Protein AF-A0A1E5A5K1-F1 (afdb_monomer)

pLDDT: mean 76.57, std 18.74, range [32.03, 97.56]

Foldseek 3Di:
DDDPFDDPDAFDPAWDWGWAFLVQEDEPCLLALALDDDPCLVVLLVVCVVCLQPPPEFEWEADRPGSHTYGQADCPSVSVSLVVQQVVCVVVVVPPDRSSRIHTYTYDGDDDPLVSSLSNLVNVLPPDDGQLLSVLSSLVSNVVSQVPDPPHDPDLVVSLVVVVVSVNVDSQDSVNSVLSPCCHVALCVLQVQQCRVLSDHPVLSVLLVLLLVLLLVLLQVVCVVPPDDVCSVVSNVVSSVLSSVLSNVPRHSDRPNVSSLVSSLVVSCVVCVPCPVSSPSSDDCPLVVLLVVVCVVVVNDPPDDPDDVLQVLLVVLLVVVLVDDCLPVPVSCVSCVNVVFDPDPRSVVVSLVPYDPVSVVVSVVSVVVD

Mean predicted aligned error: 15.09 Å

Sequence (370 aa):
MFRKAVEVTHPVNEVQLCRVSLARIICNDADNPRLSDNESYEEIKSSIAASAGRYLVLEVSQRPDSEFFELRRGGKTRLQIATELKHQWDDEGRAGTNPFSDINCLVYPWVEESEHRIMNVTENLTRGALSYGEMAKAIALLEQVYLSMPGVESNMKGFSEWAQQLGLSIKISVAQIQRYKEVNDVLMVKMPKLFIEGRASSVVARQLLEMRAKVRKAFKDHYDHKVGEDSHYQAQTEADALFNRVAQQYDDVTFQHKHIQRTLRQEIALAFPDDTGIHNEFGAAETGLRRVKFRQHYQLDESSDFGQDDQRNAAIILDRVIGGDYRKDRKVSRRLGMMGIDNDLSGLLRLISSLDRKGRTLALQAIAEL

Se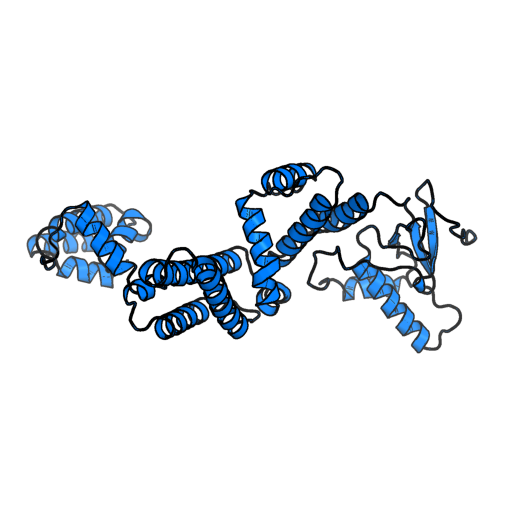condary structure (DSSP, 8-state):
---------S--SS-EEEEEEGGGEE--GGG----S--TTHHHHHHHHHHTTTTT-EEEEEE-TT-SSEEEEES-HHHHHHHHHHHHHHHHTT-TT--TTSEEEEEEEPPPPHHHHHHHHHHHHHHSS---HHHHHHHHHHHHHHHHHSTT----HHHHHHHHHHTT-SS---HHHHHHHHHIIIIIHHH-HIIIIIS---HHHHHHHHHHHHHHHHHHHHHHHHHS-GGGHHHHHHHHHHHHHHHHHHT-SSS--HHHHHHHHHHHHHHH-TT-TTGGGTTSSSHHHHHHHHHHHHTT--TT--S-SHHHHHHHHHHHHHHTS-GGG-HHHHHHHHHHT--SSHHHHHHHHHTS-HHHHHHHHHHHHT-

Solvent-accessible surface area (backbone atoms only — not comparable to full-atom values): 20952 Å² total; per-residue (Å²): 134,81,78,73,74,58,80,85,78,65,72,46,92,54,78,40,84,33,59,41,50,44,90,38,55,44,72,75,61,89,52,48,34,73,78,66,82,66,92,58,48,69,61,54,40,52,54,39,58,76,51,55,41,72,81,49,68,37,39,26,26,34,53,85,92,47,93,43,30,34,54,54,53,98,26,64,71,61,51,54,42,43,53,52,55,35,51,56,42,50,74,72,67,48,76,88,73,56,58,45,55,41,38,42,26,41,37,37,49,61,66,58,71,60,57,50,47,49,48,41,34,50,53,48,68,72,58,63,89,67,42,50,42,26,48,11,40,34,51,52,53,52,47,55,47,53,66,68,41,89,93,54,72,98,45,63,65,60,52,36,55,54,51,46,71,72,65,46,88,58,87,58,46,59,71,52,52,54,49,27,44,49,38,45,74,43,44,38,71,43,20,42,44,21,31,55,76,34,46,35,49,72,67,56,52,48,54,52,52,51,52,47,52,49,42,33,47,42,32,38,58,52,33,73,73,74,42,65,91,89,38,58,67,58,24,44,51,53,24,49,52,52,47,45,52,54,46,42,77,57,46,32,56,59,87,53,64,70,58,52,48,51,50,54,44,50,53,50,40,69,75,39,74,89,43,73,76,54,60,34,81,71,68,73,32,64,64,54,54,50,46,50,54,50,27,61,76,70,71,51,65,90,84,62,69,94,68,75,70,50,59,62,54,50,50,58,49,48,58,48,48,68,71,45,79,41,92,74,35,66,70,51,49,51,50,32,56,69,71,73,31,55,95,47,72,70,26,49,53,52,58,42,69,71,43,56,79,68,56,33,53,53,53,52,53,51,58,74,74,108

Radius of gyration: 31.17 Å; Cα contacts (8 Å, |Δi|>4): 420; chains: 1; bounding box: 65×66×92 Å

Structure (mmCIF, N/CA/C/O backbone):
data_AF-A0A1E5A5K1-F1
#
_entry.id   AF-A0A1E5A5K1-F1
#
loop_
_atom_site.group_PDB
_atom_site.id
_atom_site.type_symbol
_atom_site.label_atom_id
_atom_site.label_alt_id
_atom_site.label_comp_id
_atom_site.label_asym_id
_atom_site.label_entity_id
_atom_site.label_seq_id
_atom_site.pdbx_PDB_ins_code
_atom_site.Cartn_x
_atom_site.Cartn_y
_atom_site.Cartn_z
_atom_site.occupancy
_atom_site.B_iso_or_equiv
_atom_site.auth_seq_id
_atom_site.auth_comp_id
_atom_site.auth_asym_id
_atom_site.auth_atom_id
_atom_site.pdbx_PDB_model_num
ATOM 1 N N . MET A 1 1 ? 32.518 -3.870 -34.311 1.00 32.03 1 MET A N 1
ATOM 2 C CA . MET A 1 1 ? 32.232 -5.286 -34.617 1.00 32.03 1 MET A CA 1
ATOM 3 C C . MET A 1 1 ? 31.186 -5.752 -33.611 1.00 32.03 1 MET A C 1
ATOM 5 O O . MET A 1 1 ? 31.529 -6.051 -32.475 1.00 32.03 1 MET A O 1
ATOM 9 N N . PHE A 1 2 ? 29.901 -5.632 -33.955 1.00 32.09 2 PHE A N 1
ATOM 10 C CA . PHE A 1 2 ? 28.802 -5.978 -33.050 1.00 32.09 2 PHE A CA 1
ATOM 11 C C . PHE A 1 2 ? 28.779 -7.499 -32.873 1.00 32.09 2 PHE A C 1
ATOM 13 O O . PHE A 1 2 ? 28.698 -8.227 -33.862 1.00 32.09 2 PHE A O 1
ATOM 20 N N . ARG A 1 3 ? 28.914 -7.983 -31.630 1.00 32.38 3 ARG A N 1
ATOM 21 C CA . ARG A 1 3 ? 28.672 -9.396 -31.314 1.00 32.38 3 ARG A CA 1
ATOM 22 C C . ARG A 1 3 ? 27.249 -9.724 -31.768 1.00 32.38 3 ARG A C 1
ATOM 24 O O . ARG A 1 3 ? 26.320 -8.995 -31.428 1.00 32.38 3 ARG A O 1
ATOM 31 N N . LYS A 1 4 ? 27.121 -10.778 -32.579 1.00 33.47 4 LYS A N 1
ATOM 32 C CA . LYS A 1 4 ? 25.846 -11.362 -33.015 1.00 33.47 4 LYS A CA 1
ATOM 33 C C . LYS A 1 4 ? 24.903 -11.463 -31.811 1.00 33.47 4 LYS A C 1
ATOM 35 O O . LYS A 1 4 ? 25.354 -11.863 -30.737 1.00 33.47 4 LYS A O 1
ATOM 40 N N . ALA A 1 5 ? 23.635 -11.095 -31.998 1.00 40.81 5 ALA A N 1
ATOM 41 C CA . ALA A 1 5 ? 22.588 -11.358 -31.020 1.00 40.81 5 ALA A CA 1
ATOM 42 C C . ALA A 1 5 ? 22.637 -12.851 -30.671 1.00 40.81 5 ALA A C 1
ATOM 44 O O . ALA A 1 5 ? 22.495 -13.698 -31.551 1.00 40.81 5 ALA A O 1
ATOM 45 N N . VAL A 1 6 ? 22.952 -13.163 -29.416 1.00 43.31 6 VAL A N 1
ATOM 46 C CA . VAL A 1 6 ? 22.816 -14.523 -28.905 1.00 43.31 6 VAL A CA 1
ATOM 47 C C . VAL A 1 6 ? 21.317 -14.733 -28.747 1.00 43.31 6 VAL A C 1
ATOM 49 O O . VAL A 1 6 ? 20.694 -14.068 -27.920 1.00 43.31 6 VAL A O 1
ATOM 52 N N . GLU A 1 7 ? 20.734 -15.581 -29.593 1.00 49.47 7 GLU A N 1
ATOM 53 C CA . GLU A 1 7 ? 19.375 -16.073 -29.384 1.00 49.47 7 GLU A CA 1
ATOM 54 C C . GLU A 1 7 ? 19.348 -16.809 -28.046 1.00 49.47 7 GLU A C 1
ATOM 56 O O . GLU A 1 7 ? 20.075 -17.778 -27.836 1.00 49.47 7 GLU A O 1
ATOM 61 N N . VAL A 1 8 ? 18.550 -16.299 -27.110 1.00 53.56 8 VAL A N 1
ATOM 62 C CA . VAL A 1 8 ? 18.363 -16.925 -25.803 1.00 53.56 8 VAL A CA 1
ATOM 63 C C . VAL A 1 8 ? 17.445 -18.128 -26.001 1.00 53.56 8 VAL A C 1
ATOM 65 O O . VAL A 1 8 ? 16.229 -17.974 -26.113 1.00 53.56 8 VAL A O 1
ATOM 68 N N . THR A 1 9 ? 18.027 -19.320 -26.099 1.00 48.81 9 THR A N 1
ATOM 69 C CA . THR A 1 9 ? 17.298 -20.590 -26.199 1.00 48.81 9 THR A CA 1
ATOM 70 C C . THR A 1 9 ? 17.134 -21.221 -24.817 1.00 48.81 9 THR A C 1
ATOM 72 O O . THR A 1 9 ? 17.964 -22.041 -24.440 1.00 48.81 9 THR A O 1
ATOM 75 N N . HIS A 1 10 ? 16.058 -20.862 -24.102 1.00 55.16 10 HIS A N 1
ATOM 76 C CA . HIS A 1 10 ? 15.563 -21.512 -22.867 1.00 55.16 10 HIS A CA 1
ATOM 77 C C . HIS A 1 10 ? 16.611 -21.610 -21.718 1.00 55.16 10 HIS A C 1
ATOM 79 O O . HIS A 1 10 ? 17.735 -21.149 -21.900 1.00 55.16 10 HIS A O 1
ATOM 85 N N . PRO A 1 11 ? 16.237 -21.974 -20.469 1.00 56.84 11 PRO A N 1
ATOM 86 C CA . PRO A 1 11 ? 16.745 -21.300 -19.271 1.00 56.84 11 PRO A CA 1
ATOM 87 C C . PRO A 1 11 ? 18.275 -21.279 -19.189 1.00 56.84 11 PRO A C 1
ATOM 89 O O . PRO A 1 11 ? 18.948 -22.307 -19.257 1.00 56.84 11 PRO A O 1
ATOM 92 N N . VAL A 1 12 ? 18.821 -20.070 -19.049 1.00 66.44 12 VAL A N 1
ATOM 93 C CA . VAL A 1 12 ? 20.260 -19.858 -18.891 1.00 66.44 12 VAL A CA 1
ATOM 94 C C . VAL A 1 12 ? 20.701 -20.302 -17.498 1.00 66.44 12 VAL A C 1
ATOM 96 O O . VAL A 1 12 ? 20.084 -19.933 -16.504 1.00 66.44 12 VAL A O 1
ATOM 99 N N . ASN A 1 13 ? 21.791 -21.071 -17.425 1.00 77.38 13 ASN A N 1
ATOM 100 C CA . ASN A 1 13 ? 22.387 -21.521 -16.158 1.00 77.38 13 ASN A CA 1
ATOM 101 C C . ASN A 1 13 ? 23.306 -20.465 -15.517 1.00 77.38 13 ASN A C 1
ATOM 103 O O . ASN A 1 13 ? 23.647 -20.563 -14.342 1.00 77.38 13 ASN A O 1
ATOM 107 N N . GLU A 1 14 ? 23.703 -19.447 -16.281 1.00 84.94 14 GLU A N 1
ATOM 108 C CA . GLU A 1 14 ? 24.579 -18.356 -15.853 1.00 84.94 14 GLU A CA 1
ATOM 109 C C . GLU A 1 14 ? 24.029 -17.015 -16.345 1.00 84.94 14 GLU A C 1
ATOM 111 O O . GLU A 1 14 ? 23.231 -16.966 -17.281 1.00 84.94 14 GLU A O 1
ATOM 116 N N . VAL A 1 15 ? 24.465 -15.913 -15.730 1.00 90.12 15 VAL A N 1
ATOM 117 C CA . VAL A 1 15 ? 24.033 -14.568 -16.133 1.00 90.12 15 VAL A CA 1
ATOM 118 C C . VAL A 1 15 ? 24.638 -14.203 -17.487 1.00 90.12 15 VAL A C 1
ATOM 120 O O . VAL A 1 15 ? 25.855 -14.255 -17.660 1.00 90.12 15 VAL A O 1
ATOM 123 N N . GLN A 1 16 ? 23.804 -13.779 -18.439 1.00 92.69 16 GLN A N 1
ATOM 124 C CA . GLN A 1 16 ? 24.240 -13.443 -19.799 1.00 92.69 16 GLN A CA 1
ATOM 125 C C . GLN A 1 16 ? 23.755 -12.058 -20.232 1.00 92.69 16 GLN A C 1
ATOM 127 O O . GLN A 1 16 ? 22.624 -11.671 -19.956 1.00 92.69 16 GLN A O 1
ATOM 132 N N . LEU A 1 17 ? 24.605 -11.306 -20.939 1.00 93.12 17 LEU A N 1
ATOM 133 C CA . LEU A 1 17 ? 24.208 -10.053 -21.585 1.00 93.12 17 LEU A CA 1
ATOM 134 C C . LEU A 1 17 ? 23.665 -10.347 -22.990 1.00 93.12 17 LEU A C 1
ATOM 136 O O . LEU A 1 17 ? 24.428 -10.710 -23.887 1.00 93.12 17 LEU A O 1
ATOM 140 N N . CYS A 1 18 ? 22.368 -10.137 -23.186 1.00 91.94 18 CYS A N 1
ATOM 141 C CA . CYS A 1 18 ? 21.646 -10.453 -24.416 1.00 91.94 18 CYS A CA 1
ATOM 142 C C . CYS A 1 18 ? 20.940 -9.216 -24.986 1.00 91.94 18 CYS A C 1
ATOM 144 O O . CYS A 1 18 ? 20.642 -8.259 -24.270 1.00 91.94 18 CYS A O 1
ATOM 146 N N . ARG A 1 19 ? 20.650 -9.238 -26.291 1.00 92.00 19 ARG A N 1
ATOM 147 C CA . ARG A 1 19 ? 19.705 -8.304 -26.920 1.00 92.00 19 ARG A CA 1
ATOM 148 C C . ARG A 1 19 ? 18.345 -8.982 -26.944 1.00 92.00 19 ARG A C 1
ATOM 150 O O . ARG A 1 19 ? 18.209 -10.025 -27.573 1.00 92.00 19 ARG A O 1
ATOM 157 N N . VAL A 1 20 ? 17.381 -8.412 -26.234 1.00 93.62 20 VAL A N 1
ATOM 158 C CA . VAL A 1 20 ? 16.034 -8.973 -26.098 1.00 93.62 20 VAL A CA 1
ATOM 159 C C . VAL A 1 20 ? 15.042 -8.009 -26.721 1.00 93.62 20 VAL A C 1
ATOM 161 O O . VAL A 1 20 ? 15.098 -6.810 -26.441 1.00 93.62 20 VAL A O 1
ATOM 164 N N . SER A 1 21 ? 14.133 -8.531 -27.545 1.00 94.38 21 SER A N 1
ATOM 165 C CA . SER A 1 21 ? 13.048 -7.734 -28.112 1.00 94.38 21 SER A CA 1
ATOM 166 C C . SER A 1 21 ? 12.224 -7.106 -26.996 1.00 94.38 21 SER A C 1
ATOM 168 O O . SER A 1 21 ? 11.752 -7.810 -26.103 1.00 94.38 21 SER A O 1
ATOM 170 N N . LEU A 1 22 ? 12.016 -5.790 -27.063 1.00 94.00 22 LEU A N 1
ATOM 171 C CA . LEU A 1 22 ? 11.258 -5.050 -26.056 1.00 94.00 22 LEU A CA 1
ATOM 172 C C . LEU A 1 22 ? 9.833 -5.604 -25.893 1.00 94.00 22 LEU A C 1
ATOM 174 O O . LEU A 1 22 ? 9.323 -5.660 -24.780 1.00 94.00 22 LEU A O 1
ATOM 178 N N . ALA A 1 23 ? 9.233 -6.101 -26.979 1.00 93.31 23 ALA A N 1
ATOM 179 C CA . ALA A 1 23 ? 7.906 -6.721 -26.974 1.00 93.31 23 ALA A CA 1
ATOM 180 C C . ALA A 1 23 ? 7.834 -8.029 -26.163 1.00 93.31 23 ALA A C 1
ATOM 182 O O . ALA A 1 23 ? 6.747 -8.464 -25.796 1.00 93.31 23 ALA A O 1
ATOM 183 N N . ARG A 1 24 ? 8.981 -8.661 -25.884 1.00 95.38 24 ARG A N 1
ATOM 184 C CA . ARG A 1 24 ? 9.079 -9.880 -25.071 1.00 95.38 24 ARG A CA 1
ATOM 185 C C . ARG A 1 24 ? 9.398 -9.593 -23.605 1.00 95.38 24 ARG A C 1
ATOM 187 O O . ARG A 1 24 ? 9.528 -10.546 -22.844 1.00 95.38 24 ARG A O 1
ATOM 194 N N . ILE A 1 25 ? 9.552 -8.332 -23.198 1.00 94.75 25 ILE A N 1
ATOM 195 C CA . ILE A 1 25 ? 9.863 -7.964 -21.812 1.00 94.75 25 ILE A CA 1
ATOM 196 C C . ILE A 1 25 ? 8.593 -7.466 -21.129 1.00 94.75 25 ILE A C 1
ATOM 198 O O . ILE A 1 25 ? 7.965 -6.512 -21.585 1.00 94.75 25 ILE A O 1
ATOM 202 N N . ILE A 1 26 ? 8.243 -8.084 -20.006 1.00 92.19 26 ILE A N 1
ATOM 203 C CA . ILE A 1 26 ? 7.068 -7.742 -19.209 1.00 92.19 26 ILE A CA 1
ATOM 204 C C . ILE A 1 26 ? 7.465 -7.344 -17.784 1.00 92.19 26 ILE A C 1
ATOM 206 O O . ILE A 1 26 ? 8.487 -7.769 -17.241 1.00 92.19 26 ILE A O 1
ATOM 210 N N . CYS A 1 27 ? 6.631 -6.514 -17.162 1.00 87.88 27 CYS A N 1
ATOM 211 C CA . CYS A 1 27 ? 6.705 -6.202 -15.740 1.00 87.88 27 CYS A CA 1
ATOM 212 C C . CYS A 1 27 ? 5.524 -6.874 -15.044 1.00 87.88 27 CYS A C 1
ATOM 214 O O . CYS A 1 27 ? 4.378 -6.518 -15.316 1.00 87.88 27 CYS A O 1
ATOM 216 N N . ASN A 1 28 ? 5.788 -7.825 -14.147 1.00 81.00 28 ASN A N 1
ATOM 217 C CA . ASN A 1 28 ? 4.737 -8.360 -13.294 1.00 81.00 28 ASN A CA 1
ATOM 218 C C . ASN A 1 28 ? 4.437 -7.355 -12.171 1.00 81.00 28 ASN A C 1
ATOM 220 O O . ASN A 1 28 ? 5.099 -7.319 -11.135 1.00 81.00 28 ASN A O 1
ATOM 224 N N . ASP A 1 29 ? 3.438 -6.507 -12.403 1.00 72.38 29 ASP A N 1
ATOM 225 C CA . ASP A 1 29 ? 3.032 -5.462 -11.463 1.00 72.38 29 ASP A CA 1
ATOM 226 C C . ASP A 1 29 ? 2.297 -5.989 -10.224 1.00 72.38 29 ASP A C 1
ATOM 228 O O . ASP A 1 29 ? 2.132 -5.237 -9.257 1.00 72.38 29 ASP A O 1
ATOM 232 N N . ALA A 1 30 ? 1.883 -7.264 -10.218 1.00 76.25 30 ALA A N 1
ATOM 233 C CA . ALA A 1 30 ? 1.163 -7.856 -9.093 1.00 76.25 30 ALA A CA 1
ATOM 234 C C . ALA A 1 30 ? 1.984 -7.787 -7.795 1.00 76.25 30 ALA A C 1
ATOM 236 O O . ALA A 1 30 ? 1.438 -7.461 -6.743 1.00 76.25 30 ALA A O 1
ATOM 237 N N . ASP A 1 31 ? 3.302 -7.985 -7.889 1.00 77.94 31 ASP A N 1
ATOM 238 C CA . ASP A 1 31 ? 4.220 -7.998 -6.744 1.00 77.94 31 ASP A CA 1
ATOM 239 C C . ASP A 1 31 ? 4.967 -6.673 -6.529 1.00 77.94 31 ASP A C 1
ATOM 241 O O . ASP A 1 31 ? 5.910 -6.603 -5.741 1.00 77.94 31 ASP A O 1
ATOM 245 N N . ASN A 1 32 ? 4.557 -5.597 -7.209 1.00 83.94 32 ASN A N 1
ATOM 246 C CA . ASN A 1 32 ? 5.146 -4.279 -7.010 1.00 83.94 32 ASN A CA 1
ATOM 247 C C . ASN A 1 32 ? 4.401 -3.518 -5.897 1.00 83.94 32 ASN A C 1
ATOM 249 O O . ASN A 1 32 ? 3.246 -3.115 -6.095 1.00 83.94 32 ASN A O 1
ATOM 253 N N . PRO A 1 33 ? 5.024 -3.274 -4.728 1.00 83.94 33 PRO A N 1
ATOM 254 C CA . PRO A 1 33 ? 4.360 -2.579 -3.633 1.00 83.94 33 PRO A CA 1
ATOM 255 C C . PRO A 1 33 ? 4.208 -1.073 -3.869 1.00 83.94 33 PRO A C 1
ATOM 257 O O . PRO A 1 33 ? 3.394 -0.458 -3.185 1.00 83.94 33 PRO A O 1
ATOM 260 N N . ARG A 1 34 ? 4.955 -0.470 -4.808 1.00 84.38 34 ARG A N 1
ATOM 261 C CA . ARG A 1 34 ? 4.823 0.960 -5.111 1.00 84.38 34 ARG A CA 1
ATOM 262 C C . ARG A 1 34 ? 3.496 1.252 -5.800 1.00 84.38 34 ARG A C 1
ATOM 264 O O . ARG A 1 34 ? 3.073 0.532 -6.704 1.00 84.38 34 ARG A O 1
ATOM 271 N N . LEU A 1 35 ? 2.859 2.325 -5.348 1.00 82.31 35 LEU A N 1
ATOM 272 C CA . LEU A 1 35 ? 1.543 2.776 -5.801 1.00 82.31 35 LEU A CA 1
ATOM 273 C C . LEU A 1 35 ? 1.625 4.110 -6.545 1.00 82.31 35 LEU A C 1
ATOM 275 O O . LEU A 1 35 ? 0.689 4.465 -7.251 1.00 82.31 35 LEU A O 1
ATOM 279 N N . SER A 1 36 ? 2.734 4.835 -6.382 1.00 75.69 36 SER A N 1
ATOM 280 C CA . SER A 1 36 ? 2.977 6.125 -7.028 1.00 75.69 36 SER A CA 1
ATOM 281 C C . SER A 1 36 ? 4.043 6.037 -8.118 1.00 75.69 36 SER A C 1
ATOM 283 O O . SER A 1 36 ? 4.945 5.192 -8.064 1.00 75.69 36 SER A O 1
ATOM 285 N N . ASP A 1 37 ? 3.931 6.926 -9.104 1.00 77.25 37 ASP A N 1
ATOM 286 C CA . ASP A 1 37 ? 4.897 7.045 -10.190 1.00 77.25 37 ASP A CA 1
ATOM 287 C C . ASP A 1 37 ? 6.260 7.547 -9.699 1.00 77.25 37 ASP A C 1
ATOM 289 O O . ASP A 1 37 ? 6.419 8.101 -8.608 1.00 77.25 37 ASP A O 1
ATOM 293 N N . ASN A 1 38 ? 7.282 7.323 -10.523 1.00 81.12 38 ASN A N 1
ATOM 294 C CA . ASN A 1 38 ? 8.639 7.749 -10.217 1.00 81.12 38 ASN A CA 1
ATOM 295 C C . ASN A 1 38 ? 8.793 9.259 -10.456 1.00 81.12 38 ASN A C 1
ATOM 297 O O . ASN A 1 38 ? 8.678 9.716 -11.588 1.00 81.12 38 ASN A O 1
ATOM 301 N N . GLU A 1 39 ? 9.115 10.018 -9.409 1.00 83.75 39 GLU A N 1
ATOM 302 C CA . GLU A 1 39 ? 9.282 11.480 -9.476 1.00 83.75 39 GLU A CA 1
ATOM 303 C C . GLU A 1 39 ? 10.382 11.913 -10.471 1.00 83.75 39 GLU A C 1
ATOM 305 O O . GLU A 1 39 ? 10.299 12.991 -11.051 1.00 83.75 39 GLU A O 1
ATOM 310 N N . SER A 1 40 ? 11.371 11.052 -10.742 1.00 87.00 40 SER A N 1
ATOM 311 C CA . SER A 1 40 ? 12.449 11.298 -11.714 1.00 87.00 40 SER A CA 1
ATOM 312 C C . SER A 1 40 ? 12.145 10.768 -13.125 1.00 87.00 40 SER A C 1
ATOM 314 O O . SER A 1 40 ? 13.071 10.613 -13.922 1.00 87.00 40 SER A O 1
ATOM 316 N N . TYR A 1 41 ? 10.885 10.448 -13.456 1.00 91.81 41 TYR A N 1
ATOM 317 C CA . TYR A 1 41 ? 10.517 9.836 -14.744 1.00 91.81 41 TYR A CA 1
ATOM 318 C C . TYR A 1 41 ? 11.054 10.625 -15.950 1.00 91.81 41 TYR A C 1
ATOM 320 O O . TYR A 1 41 ? 11.778 10.065 -16.774 1.00 91.81 41 TYR A O 1
ATOM 328 N N . GLU A 1 42 ? 10.768 11.928 -16.021 1.00 94.50 42 GLU A N 1
ATOM 329 C CA . GLU A 1 42 ? 11.156 12.779 -17.159 1.00 94.50 42 GLU A CA 1
ATOM 330 C C . GLU A 1 42 ? 12.676 12.955 -17.293 1.00 94.50 42 GLU A C 1
ATOM 332 O O . GLU A 1 42 ? 13.216 12.984 -18.402 1.00 94.50 42 GLU A O 1
ATOM 337 N N . GLU A 1 43 ? 13.397 13.009 -16.172 1.00 94.25 43 GLU A N 1
ATOM 338 C CA . GLU A 1 43 ? 14.861 13.080 -16.168 1.00 94.25 43 GLU A CA 1
ATOM 339 C C . GLU A 1 43 ? 15.475 11.779 -16.710 1.00 94.25 43 GLU A C 1
ATOM 341 O O . GLU A 1 43 ? 16.333 11.799 -17.598 1.00 94.25 43 GLU A O 1
ATOM 346 N N . ILE A 1 44 ? 14.986 10.629 -16.229 1.00 93.25 44 ILE A N 1
ATOM 347 C CA . ILE A 1 44 ? 15.423 9.309 -16.698 1.00 93.25 44 ILE A CA 1
ATOM 348 C C . ILE A 1 44 ? 15.102 9.152 -18.189 1.00 93.25 44 ILE A C 1
ATOM 350 O O . ILE A 1 44 ? 15.941 8.664 -18.950 1.00 93.25 44 ILE A O 1
ATOM 354 N N . LYS A 1 45 ? 13.920 9.598 -18.623 1.00 95.94 45 LYS A N 1
ATOM 355 C CA . LYS A 1 45 ? 13.489 9.556 -20.023 1.00 95.94 45 LYS A CA 1
ATOM 356 C C . LYS A 1 45 ? 14.387 10.386 -20.919 1.00 95.94 45 LYS A C 1
ATOM 358 O O . LYS A 1 45 ? 14.867 9.872 -21.927 1.00 95.94 45 LYS A O 1
ATOM 363 N N . SER A 1 46 ? 14.685 11.616 -20.513 1.00 94.88 46 SER A N 1
ATOM 364 C CA . SER A 1 46 ? 15.601 12.504 -21.231 1.00 94.88 46 SER A CA 1
ATOM 365 C C . SER A 1 46 ? 16.987 11.870 -21.395 1.00 94.88 46 SER A C 1
ATOM 367 O O . SER A 1 46 ? 17.557 11.885 -22.485 1.00 94.88 46 SER A O 1
ATOM 369 N N . SER A 1 47 ? 17.505 11.231 -20.341 1.00 95.06 47 SER A N 1
ATOM 370 C CA . SER A 1 47 ? 18.793 10.524 -20.370 1.00 95.06 47 SER A CA 1
ATOM 371 C C . SER A 1 47 ? 18.789 9.299 -21.305 1.00 95.06 47 SER A C 1
ATOM 373 O O . SER A 1 47 ? 19.705 9.106 -22.117 1.00 95.06 47 SER A O 1
ATOM 375 N N . ILE A 1 48 ? 17.733 8.478 -21.255 1.00 94.56 48 ILE A N 1
ATOM 376 C CA . ILE A 1 48 ? 17.582 7.304 -22.130 1.00 94.56 48 ILE A CA 1
ATOM 377 C C . ILE A 1 48 ? 17.437 7.734 -23.597 1.00 94.56 48 ILE A C 1
ATOM 379 O O . ILE A 1 48 ? 18.100 7.159 -24.465 1.00 94.56 48 ILE A O 1
ATOM 383 N N . ALA A 1 49 ? 16.642 8.770 -23.871 1.00 93.38 49 ALA A N 1
ATOM 384 C CA . ALA A 1 49 ? 16.467 9.331 -25.207 1.00 93.38 49 ALA A CA 1
ATOM 385 C C . ALA A 1 49 ? 17.784 9.892 -25.771 1.00 93.38 49 ALA A C 1
ATOM 387 O O . ALA A 1 49 ? 18.150 9.566 -26.900 1.00 93.38 49 ALA A O 1
ATOM 388 N N . ALA A 1 50 ? 18.551 10.647 -24.972 1.00 93.44 50 ALA A N 1
ATOM 389 C CA . ALA A 1 50 ? 19.832 11.230 -25.385 1.00 93.44 50 ALA A CA 1
ATOM 390 C C . ALA A 1 50 ? 20.875 10.175 -25.795 1.00 93.44 50 ALA A C 1
ATOM 392 O O . ALA A 1 50 ? 21.689 10.404 -26.690 1.00 93.44 50 ALA A O 1
ATOM 393 N N . SER A 1 51 ? 20.844 8.998 -25.165 1.00 92.25 51 SER A N 1
ATOM 394 C CA . SER A 1 51 ? 21.719 7.872 -25.514 1.00 92.25 51 SER A CA 1
ATOM 395 C C . SER A 1 51 ? 21.129 6.926 -26.563 1.00 92.25 51 SER A C 1
ATOM 397 O O . SER A 1 51 ? 21.764 5.921 -26.895 1.00 92.25 51 SER A O 1
ATOM 399 N N . ALA A 1 52 ? 19.928 7.213 -27.076 1.00 89.38 52 ALA A N 1
ATOM 400 C CA . ALA A 1 52 ? 19.160 6.331 -27.950 1.00 89.38 52 ALA A CA 1
ATOM 401 C C . ALA A 1 52 ? 19.031 4.895 -27.391 1.00 89.38 52 ALA A C 1
ATOM 403 O O . ALA A 1 52 ? 19.154 3.914 -28.124 1.00 89.38 52 ALA A O 1
ATOM 404 N N . GLY A 1 53 ? 18.893 4.769 -26.066 1.00 88.31 53 GLY A N 1
ATOM 405 C CA . GLY A 1 53 ? 18.824 3.480 -25.372 1.00 88.31 53 GLY A CA 1
ATOM 406 C C . GLY A 1 53 ? 20.135 2.692 -25.306 1.00 88.31 53 GLY A C 1
ATOM 407 O O . GLY A 1 53 ? 20.149 1.593 -24.759 1.00 88.31 53 GLY A O 1
ATOM 408 N N . ARG A 1 54 ? 21.259 3.223 -25.806 1.00 88.69 54 ARG A N 1
ATOM 409 C CA . ARG A 1 54 ? 22.540 2.493 -25.876 1.00 88.69 54 ARG A CA 1
ATOM 410 C C . ARG A 1 54 ? 23.035 2.010 -24.513 1.00 88.69 54 ARG A C 1
ATOM 412 O O . ARG A 1 54 ? 23.615 0.931 -24.429 1.00 88.69 54 ARG A O 1
ATOM 419 N N . TYR A 1 55 ? 22.807 2.805 -23.471 1.00 90.50 55 TYR A N 1
ATOM 420 C CA . TYR A 1 55 ? 23.222 2.497 -22.100 1.00 90.50 55 TYR A CA 1
ATOM 421 C C . TYR A 1 55 ? 22.091 1.928 -21.239 1.00 90.50 55 TYR A C 1
ATOM 423 O O . TYR A 1 55 ? 22.305 1.636 -20.065 1.00 90.50 55 TYR A O 1
ATOM 431 N N . LEU A 1 56 ? 20.892 1.760 -21.804 1.00 93.31 56 LEU A N 1
ATOM 432 C CA . LEU A 1 56 ? 19.796 1.120 -21.099 1.00 93.31 56 LEU A CA 1
ATOM 433 C C . LEU A 1 56 ? 20.073 -0.383 -21.012 1.00 93.31 56 LEU A C 1
ATOM 435 O O . LEU A 1 56 ? 20.122 -1.071 -22.032 1.00 93.31 56 LEU A O 1
ATOM 439 N N . VAL A 1 57 ? 20.237 -0.869 -19.783 1.00 94.56 57 VAL A N 1
ATOM 440 C CA . VAL A 1 57 ? 20.335 -2.293 -19.463 1.00 94.56 57 VAL A CA 1
ATOM 441 C C . VAL A 1 57 ? 19.240 -2.647 -18.462 1.00 94.56 57 VAL A C 1
ATOM 443 O O . VAL A 1 57 ? 19.096 -1.968 -17.444 1.00 94.56 57 VAL A O 1
ATOM 446 N N . LEU A 1 58 ? 18.463 -3.689 -18.758 1.00 95.06 58 LEU A N 1
ATOM 447 C CA . LEU A 1 58 ? 17.451 -4.243 -17.854 1.00 95.06 58 LEU A CA 1
ATOM 448 C C . LEU A 1 58 ? 17.933 -5.573 -17.268 1.00 95.06 58 LEU A C 1
ATOM 450 O O . LEU A 1 58 ? 18.580 -6.357 -17.956 1.00 95.06 58 LEU A O 1
ATOM 454 N N . GLU A 1 59 ? 17.611 -5.840 -16.006 1.00 93.31 59 GLU A N 1
ATOM 455 C CA . GLU A 1 59 ? 17.775 -7.175 -15.427 1.00 93.31 59 GLU A CA 1
ATOM 456 C C . GLU A 1 59 ? 16.474 -7.949 -15.596 1.00 93.31 59 GLU A C 1
ATOM 458 O O . GLU A 1 59 ? 15.417 -7.496 -15.144 1.00 93.31 59 GLU A O 1
ATOM 463 N N . VAL A 1 60 ? 16.552 -9.113 -16.232 1.00 93.62 60 VAL A N 1
ATOM 464 C CA . VAL A 1 60 ? 15.390 -9.955 -16.511 1.00 93.62 60 VAL A CA 1
ATOM 465 C C . VAL A 1 60 ? 15.667 -11.414 -16.183 1.00 93.62 60 VAL A C 1
ATOM 467 O O . VAL A 1 60 ? 16.816 -11.849 -16.149 1.00 93.62 60 VAL A O 1
ATOM 470 N N . SER A 1 61 ? 14.607 -12.177 -15.981 1.00 92.31 61 SER A N 1
ATOM 471 C CA . SER A 1 61 ? 14.629 -13.635 -15.882 1.00 92.31 61 SER A CA 1
ATOM 472 C C . SER A 1 61 ? 13.469 -14.211 -16.689 1.00 92.31 61 SER A C 1
ATOM 474 O O . SER A 1 61 ? 12.455 -13.548 -16.892 1.00 92.31 61 SER A O 1
ATOM 476 N N . GLN A 1 62 ? 13.615 -15.433 -17.189 1.00 91.19 62 GLN A N 1
ATOM 477 C CA . GLN A 1 62 ? 12.604 -16.080 -18.028 1.00 91.19 62 GLN A CA 1
ATOM 478 C C . GLN A 1 62 ? 12.117 -17.350 -17.342 1.00 91.19 62 GLN A C 1
ATOM 480 O O . GLN A 1 62 ? 12.925 -18.243 -17.096 1.00 91.19 62 GLN A O 1
ATOM 485 N N . ARG A 1 63 ? 10.812 -17.446 -17.058 1.00 89.19 63 ARG A N 1
ATOM 486 C CA . ARG A 1 63 ? 10.218 -18.703 -16.577 1.00 89.19 63 ARG A CA 1
ATOM 487 C C . ARG A 1 63 ? 10.512 -19.824 -17.580 1.00 89.19 63 ARG A C 1
ATOM 489 O O . ARG A 1 63 ? 10.406 -19.561 -18.780 1.00 89.19 63 ARG A O 1
ATOM 496 N N . PRO A 1 64 ? 10.802 -21.058 -17.128 1.00 84.62 64 PRO A N 1
ATOM 497 C CA . PRO A 1 64 ? 11.081 -22.187 -18.019 1.00 84.62 64 PRO A CA 1
ATOM 498 C C . PRO A 1 64 ? 10.041 -22.372 -19.137 1.00 84.62 64 PRO A C 1
ATOM 500 O O . PRO A 1 64 ? 10.422 -22.627 -20.277 1.00 84.62 64 PRO A O 1
ATOM 503 N N . ASP A 1 65 ? 8.763 -22.130 -18.828 1.00 85.69 65 ASP A N 1
ATOM 504 C CA . ASP A 1 65 ? 7.627 -22.332 -19.739 1.00 85.69 65 ASP A CA 1
ATOM 505 C C . ASP A 1 65 ? 7.061 -21.028 -20.344 1.00 85.69 65 ASP A C 1
ATOM 507 O O . ASP A 1 65 ? 5.947 -21.014 -20.864 1.00 85.69 65 ASP A O 1
ATOM 511 N N . SER A 1 66 ? 7.791 -19.908 -20.262 1.00 88.44 66 SER A N 1
ATOM 512 C CA . SER A 1 66 ? 7.350 -18.611 -20.801 1.00 88.44 66 SER A CA 1
ATOM 513 C C . SER A 1 66 ? 8.203 -18.169 -21.982 1.00 88.44 66 SER A C 1
ATOM 515 O O . SER A 1 66 ? 9.427 -18.269 -21.957 1.00 88.44 66 SER A O 1
ATOM 517 N N . GLU A 1 67 ? 7.575 -17.585 -23.001 1.00 89.75 67 GLU A N 1
ATOM 518 C CA . GLU A 1 67 ? 8.280 -16.898 -24.092 1.00 89.75 67 GLU A CA 1
ATOM 519 C C . GLU A 1 67 ? 8.718 -15.470 -23.716 1.00 89.75 67 GLU A C 1
ATOM 521 O O . GLU A 1 67 ? 9.548 -14.864 -24.411 1.00 89.75 67 GLU A O 1
ATOM 526 N N . PHE A 1 68 ? 8.177 -14.946 -22.611 1.00 92.62 68 PHE A N 1
ATOM 527 C CA . PHE A 1 68 ? 8.416 -13.603 -22.098 1.00 92.62 68 PHE A CA 1
ATOM 528 C C . PHE A 1 68 ? 9.475 -13.585 -20.996 1.00 92.62 68 PHE A C 1
ATOM 530 O O . PHE A 1 68 ? 9.556 -14.477 -20.150 1.00 92.62 68 PHE A O 1
ATOM 537 N N . PHE A 1 69 ? 10.243 -12.504 -20.985 1.00 93.12 69 PHE A N 1
ATOM 538 C CA . PHE A 1 69 ? 11.189 -12.149 -19.942 1.00 93.12 69 PHE A CA 1
ATOM 539 C C . PHE A 1 69 ? 10.503 -11.248 -18.918 1.00 93.12 69 PHE A C 1
ATOM 541 O O . PHE A 1 69 ? 9.960 -10.203 -19.270 1.00 93.12 69 PHE A O 1
ATOM 548 N N . GLU A 1 70 ? 10.563 -11.620 -17.648 1.00 91.88 70 GLU A N 1
ATOM 549 C CA . GLU A 1 70 ? 10.082 -10.801 -16.541 1.00 91.88 70 GLU A CA 1
ATOM 550 C C . GLU A 1 70 ? 11.212 -9.933 -16.002 1.00 91.88 70 GLU A C 1
ATOM 552 O O . GLU A 1 70 ? 12.342 -10.393 -15.826 1.00 91.88 70 GLU A O 1
ATOM 557 N N . LEU A 1 71 ? 10.910 -8.664 -15.725 1.00 91.00 71 LEU A N 1
ATOM 558 C CA . LEU A 1 71 ? 11.819 -7.802 -14.981 1.00 91.00 71 LEU A CA 1
ATOM 559 C C . LEU A 1 71 ? 12.139 -8.421 -13.621 1.00 91.00 71 LEU A C 1
ATOM 561 O O . LEU A 1 71 ? 11.248 -8.632 -12.803 1.00 91.00 71 LEU A O 1
ATOM 565 N N . ARG A 1 72 ? 13.430 -8.626 -13.369 1.00 86.50 72 ARG A N 1
ATOM 566 C CA . ARG A 1 72 ? 13.923 -9.221 -12.128 1.00 86.50 72 ARG A CA 1
ATOM 567 C C . ARG A 1 72 ? 14.072 -8.189 -11.018 1.00 86.50 72 ARG A C 1
ATOM 569 O O . ARG A 1 72 ? 13.802 -8.483 -9.862 1.00 86.50 72 ARG A O 1
ATOM 576 N N . ARG A 1 73 ? 14.605 -7.008 -11.357 1.00 80.62 73 ARG A N 1
ATOM 577 C CA . ARG A 1 73 ? 14.924 -5.927 -10.411 1.00 80.62 73 ARG A CA 1
ATOM 578 C C . ARG A 1 73 ? 14.928 -4.563 -11.098 1.00 80.62 73 ARG A C 1
ATOM 580 O O . ARG A 1 73 ? 15.540 -4.391 -12.148 1.00 80.62 73 ARG A O 1
ATOM 587 N N . GLY A 1 74 ? 14.271 -3.566 -10.501 1.00 73.25 74 GLY A N 1
ATOM 588 C CA . GLY A 1 74 ? 14.539 -2.145 -10.773 1.00 73.25 74 GLY A CA 1
ATOM 589 C C . GLY A 1 74 ? 14.349 -1.643 -12.203 1.00 73.25 74 GLY A C 1
ATOM 590 O O . GLY A 1 74 ? 14.990 -0.663 -12.598 1.00 73.25 74 GLY A O 1
ATOM 591 N N . GLY A 1 75 ? 13.499 -2.311 -12.981 1.00 86.94 75 GLY A N 1
ATOM 592 C CA . GLY A 1 75 ? 13.342 -2.052 -14.409 1.00 86.94 75 GLY A CA 1
ATOM 593 C C . GLY A 1 75 ? 12.052 -1.345 -14.811 1.00 86.94 75 GLY A C 1
ATOM 594 O O . GLY A 1 75 ? 12.010 -0.839 -15.922 1.00 86.94 75 GLY A O 1
ATOM 595 N N . LYS A 1 76 ? 11.020 -1.275 -13.953 1.00 89.56 76 LYS A N 1
ATOM 596 C CA . LYS A 1 76 ? 9.660 -0.867 -14.368 1.00 89.56 76 LYS A CA 1
ATOM 597 C C . LYS A 1 76 ? 9.634 0.481 -15.083 1.00 89.56 76 LYS A C 1
ATOM 599 O O . LYS A 1 76 ? 9.237 0.553 -16.239 1.00 89.56 76 LYS A O 1
ATOM 604 N N . THR A 1 77 ? 10.116 1.528 -14.415 1.00 90.00 77 THR A N 1
ATOM 605 C CA . THR A 1 77 ? 10.159 2.883 -14.981 1.00 90.00 77 THR A CA 1
ATOM 606 C C . THR A 1 77 ? 10.965 2.921 -16.278 1.00 90.00 77 THR A C 1
ATOM 608 O O . THR A 1 77 ? 10.549 3.531 -17.253 1.00 90.00 77 THR A O 1
ATOM 611 N N . ARG A 1 78 ? 12.107 2.227 -16.321 1.00 93.00 78 ARG A N 1
ATOM 612 C CA . ARG A 1 78 ? 12.963 2.188 -17.512 1.00 93.00 78 ARG A CA 1
ATOM 613 C C . ARG A 1 78 ? 12.312 1.438 -18.675 1.00 93.00 78 ARG A C 1
ATOM 615 O O . ARG A 1 78 ? 12.477 1.855 -19.814 1.00 93.00 78 ARG A O 1
ATOM 622 N N . LEU A 1 79 ? 11.578 0.364 -18.387 1.00 94.25 79 LEU A N 1
ATOM 623 C CA . LEU A 1 79 ? 10.807 -0.394 -19.366 1.00 94.25 79 LEU A CA 1
ATOM 624 C C . LEU A 1 79 ? 9.676 0.467 -19.937 1.00 94.25 79 LEU A C 1
ATOM 626 O O . LEU A 1 79 ? 9.565 0.567 -21.151 1.00 94.25 79 LEU A O 1
ATOM 630 N N . GLN A 1 80 ? 8.904 1.144 -19.080 1.00 93.94 80 GLN A N 1
ATOM 631 C CA . GLN A 1 80 ? 7.848 2.077 -19.498 1.00 93.94 80 GLN A CA 1
ATOM 632 C C . GLN A 1 80 ? 8.399 3.171 -20.420 1.00 93.94 80 GLN A C 1
ATOM 634 O O . GLN A 1 80 ? 7.868 3.381 -21.506 1.00 93.94 80 GLN A O 1
ATOM 639 N N . ILE A 1 81 ? 9.515 3.792 -20.029 1.00 95.31 81 ILE A N 1
ATOM 640 C CA . ILE A 1 81 ? 10.204 4.804 -20.835 1.00 95.31 81 ILE A CA 1
ATOM 641 C C . ILE A 1 81 ? 10.660 4.234 -22.181 1.00 95.31 81 ILE A C 1
ATOM 643 O O . ILE A 1 81 ? 10.469 4.875 -23.210 1.00 95.31 81 ILE A O 1
ATOM 647 N N . ALA A 1 82 ? 11.273 3.048 -22.198 1.00 95.00 82 ALA A N 1
ATOM 648 C CA . ALA A 1 82 ? 11.732 2.425 -23.438 1.00 95.00 82 ALA A CA 1
ATOM 649 C C . ALA A 1 82 ? 10.566 2.127 -24.390 1.00 95.00 82 ALA A C 1
ATOM 651 O O . ALA A 1 82 ? 10.686 2.368 -25.588 1.00 95.00 82 ALA A O 1
ATOM 652 N N . THR A 1 83 ? 9.436 1.656 -23.858 1.00 94.81 83 THR A N 1
ATOM 653 C CA . THR A 1 83 ? 8.203 1.430 -24.622 1.00 94.81 83 THR A CA 1
ATOM 654 C C . THR A 1 83 ? 7.649 2.735 -25.174 1.00 94.81 83 THR A C 1
ATOM 656 O O . THR A 1 83 ? 7.349 2.816 -26.362 1.00 94.81 83 THR A O 1
ATOM 659 N N . GLU A 1 84 ? 7.581 3.782 -24.353 1.00 95.00 84 GLU A N 1
ATOM 660 C CA . GLU A 1 84 ? 7.109 5.093 -24.789 1.00 95.00 84 GLU A CA 1
ATOM 661 C C . GLU A 1 84 ? 7.988 5.666 -25.912 1.00 95.00 84 GLU A C 1
ATOM 663 O O . GLU A 1 84 ? 7.486 6.057 -26.965 1.00 95.00 84 GLU A O 1
ATOM 668 N N . LEU A 1 85 ? 9.310 5.661 -25.729 1.00 93.88 85 LEU A N 1
ATOM 669 C CA . LEU A 1 85 ? 10.244 6.167 -26.731 1.00 93.88 85 LEU A CA 1
ATOM 670 C C . LEU A 1 85 ? 10.260 5.303 -28.002 1.00 93.88 85 LEU A C 1
ATOM 672 O O . LEU A 1 85 ? 10.455 5.830 -29.097 1.00 93.88 85 LEU A O 1
ATOM 676 N N . LYS A 1 86 ? 10.033 3.987 -27.883 1.00 92.69 86 LYS A N 1
ATOM 677 C CA . LYS A 1 86 ? 9.852 3.109 -29.044 1.00 92.69 86 LYS A CA 1
ATOM 678 C C . LYS A 1 86 ? 8.674 3.582 -29.891 1.00 92.69 86 LYS A C 1
ATOM 680 O O . LYS A 1 86 ? 8.849 3.721 -31.098 1.00 92.69 86 LYS A O 1
ATOM 685 N N . HIS A 1 87 ? 7.522 3.820 -29.265 1.00 91.62 87 HIS A N 1
ATOM 686 C CA . HIS A 1 87 ? 6.308 4.254 -29.958 1.00 91.62 87 HIS A CA 1
ATOM 687 C C . HIS A 1 87 ? 6.526 5.610 -30.638 1.00 91.62 87 HIS A C 1
ATOM 689 O O . HIS A 1 87 ? 6.267 5.737 -31.829 1.00 91.62 87 HIS A O 1
ATOM 695 N N . GLN A 1 88 ? 7.120 6.576 -29.925 1.00 90.56 88 GLN A N 1
ATOM 696 C CA . GLN A 1 88 ? 7.449 7.892 -30.488 1.00 90.56 88 GLN A CA 1
ATOM 697 C C . GLN A 1 88 ? 8.334 7.788 -31.743 1.00 90.56 88 GLN A C 1
ATOM 699 O O . GLN A 1 88 ? 8.110 8.498 -32.719 1.00 90.56 88 GLN A O 1
ATOM 704 N N . TRP A 1 89 ? 9.314 6.879 -31.764 1.00 88.75 89 TRP A N 1
ATOM 705 C CA . TRP A 1 89 ? 10.145 6.661 -32.954 1.00 88.75 89 TRP A CA 1
ATOM 706 C C . TRP A 1 89 ? 9.443 5.974 -34.114 1.00 88.75 89 TRP A C 1
ATOM 708 O O . TRP A 1 89 ? 9.758 6.279 -35.268 1.00 88.75 89 TRP A O 1
ATOM 718 N N . ASP A 1 90 ? 8.550 5.033 -33.823 1.00 85.38 90 ASP A N 1
ATOM 719 C CA . ASP A 1 90 ? 7.759 4.371 -34.856 1.00 85.38 90 ASP A CA 1
ATOM 720 C C . ASP A 1 90 ? 6.808 5.383 -35.525 1.00 85.38 90 ASP A C 1
ATOM 722 O O . ASP A 1 90 ? 6.737 5.427 -36.755 1.00 85.38 90 ASP A O 1
ATOM 726 N N . ASP A 1 91 ? 6.173 6.255 -34.733 1.00 84.50 91 ASP A N 1
ATOM 727 C CA . ASP A 1 91 ? 5.239 7.293 -35.198 1.00 84.50 91 ASP A CA 1
ATOM 728 C C . ASP A 1 91 ? 5.910 8.351 -36.091 1.00 84.50 91 ASP A C 1
ATOM 730 O O . ASP A 1 91 ? 5.324 8.830 -37.061 1.00 84.50 91 ASP A O 1
ATOM 734 N N . GLU A 1 92 ? 7.172 8.687 -35.825 1.00 83.31 92 GLU A N 1
ATOM 735 C CA . GLU A 1 92 ? 7.959 9.625 -36.639 1.00 83.31 92 GLU A CA 1
ATOM 736 C C . GLU A 1 92 ? 8.426 9.038 -37.989 1.00 83.31 92 GLU A C 1
ATOM 738 O O . GLU A 1 92 ? 9.221 9.655 -38.703 1.00 83.31 92 GLU A O 1
ATOM 743 N N . GLY A 1 93 ? 7.965 7.838 -38.359 1.00 65.88 93 GLY A N 1
ATOM 744 C CA . GLY A 1 93 ? 8.239 7.228 -39.662 1.00 65.88 93 GLY A CA 1
ATOM 745 C C . GLY A 1 93 ? 9.669 6.710 -39.815 1.00 65.88 93 GLY A C 1
ATOM 746 O O . GLY A 1 93 ? 10.111 6.428 -40.929 1.00 65.88 93 GLY A O 1
ATOM 747 N N . ARG A 1 94 ? 10.404 6.530 -38.708 1.00 65.12 94 ARG A N 1
ATOM 748 C CA . ARG A 1 94 ? 11.768 5.968 -38.686 1.00 65.12 94 ARG A CA 1
ATOM 749 C C . ARG A 1 94 ? 11.764 4.429 -38.696 1.00 65.12 94 ARG A C 1
ATOM 751 O O . ARG A 1 94 ? 12.632 3.782 -38.101 1.00 65.12 94 ARG A O 1
ATOM 758 N N . ALA A 1 95 ? 10.770 3.836 -39.358 1.00 55.84 95 ALA A N 1
ATOM 759 C CA . ALA A 1 95 ? 10.538 2.399 -39.400 1.00 55.84 95 ALA A CA 1
ATOM 760 C C . ALA A 1 95 ? 11.661 1.697 -40.187 1.00 55.84 95 ALA A C 1
ATOM 762 O O . ALA A 1 95 ? 11.738 1.776 -41.410 1.00 55.84 95 ALA A O 1
ATOM 763 N N . GLY A 1 96 ? 12.566 1.034 -39.462 1.00 60.38 96 GLY A N 1
ATOM 764 C CA . GLY A 1 96 ? 13.685 0.269 -40.029 1.00 60.38 96 GLY A CA 1
ATOM 765 C C . GLY A 1 96 ? 14.947 0.276 -39.165 1.00 60.38 96 GLY A C 1
ATOM 766 O O . GLY A 1 96 ? 15.743 -0.656 -39.233 1.00 60.38 96 GLY A O 1
ATOM 767 N N . THR A 1 97 ? 15.110 1.282 -38.299 1.00 72.31 97 THR A N 1
ATOM 768 C CA . THR A 1 97 ? 16.246 1.395 -37.368 1.00 72.31 97 THR A CA 1
ATOM 769 C C . THR A 1 97 ? 15.806 1.986 -36.030 1.00 72.31 97 THR A C 1
ATOM 771 O O . THR A 1 97 ? 16.389 2.965 -35.579 1.00 72.31 97 THR A O 1
ATOM 774 N N . ASN A 1 98 ? 14.756 1.451 -35.405 1.00 85.31 98 ASN A N 1
ATOM 775 C CA . ASN A 1 98 ? 14.328 1.884 -34.073 1.00 85.31 98 ASN A CA 1
ATOM 776 C C . ASN A 1 98 ? 15.200 1.187 -33.006 1.00 85.31 98 ASN A C 1
ATOM 778 O O . ASN A 1 98 ? 15.017 -0.019 -32.793 1.00 85.31 98 ASN A O 1
ATOM 782 N N . PRO A 1 99 ? 16.150 1.874 -32.329 1.00 86.50 99 PRO A N 1
ATOM 783 C CA . PRO A 1 99 ? 17.056 1.200 -31.405 1.00 86.50 99 PRO A CA 1
ATOM 784 C C . PRO A 1 99 ? 16.413 0.792 -30.071 1.00 86.50 99 PRO A C 1
ATOM 786 O O . PRO A 1 99 ? 17.084 0.113 -29.294 1.00 86.50 99 PRO A O 1
ATOM 789 N N . PHE A 1 100 ? 15.129 1.102 -29.837 1.00 90.31 100 PHE A N 1
ATOM 790 C CA . PHE A 1 100 ? 14.337 0.532 -28.739 1.00 90.31 100 PHE A CA 1
ATOM 791 C C . PHE A 1 100 ? 13.611 -0.772 -29.122 1.00 90.31 100 PHE A C 1
ATOM 793 O O . PHE A 1 100 ? 12.943 -1.353 -28.275 1.00 90.31 100 PHE A O 1
ATOM 800 N N . SER A 1 101 ? 13.735 -1.274 -30.361 1.00 91.06 101 SER A N 1
ATOM 801 C CA . SER A 1 101 ? 13.106 -2.553 -30.762 1.00 91.06 101 SER A CA 1
ATOM 802 C C . SER A 1 101 ? 13.654 -3.746 -29.978 1.00 91.06 101 SER A C 1
ATOM 804 O O . SER A 1 101 ? 12.892 -4.618 -29.564 1.00 91.06 101 SER A O 1
ATOM 806 N N . ASP A 1 102 ? 14.962 -3.735 -29.720 1.00 91.88 102 ASP A N 1
ATOM 807 C CA . ASP A 1 102 ? 15.622 -4.637 -28.783 1.00 91.88 102 ASP A CA 1
ATOM 808 C C . ASP A 1 102 ? 16.346 -3.808 -27.722 1.00 91.88 102 ASP A C 1
ATOM 810 O O . ASP A 1 102 ? 16.867 -2.727 -28.011 1.00 91.88 102 ASP A O 1
ATOM 814 N N . ILE A 1 103 ? 16.437 -4.321 -26.501 1.00 93.31 103 ILE A N 1
ATOM 815 C CA . ILE A 1 103 ? 17.108 -3.678 -25.370 1.00 93.31 103 ILE A CA 1
ATOM 816 C C . ILE A 1 103 ? 18.229 -4.588 -24.867 1.00 93.31 103 ILE A C 1
ATOM 818 O O . ILE A 1 103 ? 18.157 -5.813 -24.979 1.00 93.31 103 ILE A O 1
ATOM 822 N N . ASN A 1 104 ? 19.306 -3.994 -24.345 1.00 94.38 104 ASN A N 1
ATOM 823 C CA . ASN A 1 104 ? 20.343 -4.774 -23.674 1.00 94.38 104 ASN A CA 1
ATOM 824 C C . ASN A 1 104 ? 19.779 -5.308 -22.354 1.00 94.38 104 ASN A C 1
ATOM 826 O O . ASN A 1 104 ? 19.233 -4.549 -21.558 1.00 94.38 104 ASN A O 1
ATOM 830 N N . CYS A 1 105 ? 19.903 -6.604 -22.113 1.00 95.44 105 CYS A N 1
ATOM 831 C CA . CYS A 1 105 ? 19.378 -7.247 -20.918 1.00 95.44 105 CYS A CA 1
ATOM 832 C C . CYS A 1 105 ? 20.433 -8.147 -20.286 1.00 95.44 105 CYS A C 1
ATOM 834 O O . CYS A 1 105 ? 21.078 -8.923 -20.986 1.00 95.44 105 CYS A O 1
ATOM 836 N N . LEU A 1 106 ? 20.585 -8.061 -18.967 1.00 95.12 106 LEU A N 1
ATOM 837 C CA . LEU A 1 106 ? 21.230 -9.100 -18.174 1.00 95.12 106 LEU A CA 1
ATOM 838 C C . LEU A 1 106 ? 20.167 -10.151 -17.857 1.00 95.12 106 LEU A C 1
ATOM 840 O O . LEU A 1 106 ? 19.256 -9.895 -17.070 1.00 95.12 106 LEU A O 1
ATOM 844 N N . VAL A 1 107 ? 20.264 -11.302 -18.514 1.00 94.38 107 VAL A N 1
ATOM 845 C CA . VAL A 1 107 ? 19.360 -12.435 -18.335 1.00 94.38 107 VAL A CA 1
ATOM 846 C C . VAL A 1 107 ? 19.913 -13.315 -17.224 1.00 94.38 107 VAL A C 1
ATOM 848 O O . VAL A 1 107 ? 21.001 -13.874 -17.354 1.00 94.38 107 VAL A O 1
ATOM 851 N N . TYR A 1 108 ? 19.172 -13.406 -16.127 1.00 92.56 108 TYR A N 1
ATOM 852 C CA . TYR A 1 108 ? 19.475 -14.259 -14.986 1.00 92.56 108 TYR A CA 1
ATOM 853 C C . TYR A 1 108 ? 18.736 -15.599 -15.104 1.00 92.56 108 TYR A C 1
ATOM 855 O O . TYR A 1 108 ? 17.629 -15.632 -15.656 1.00 92.56 108 TYR A O 1
ATOM 863 N N . PRO A 1 109 ? 19.296 -16.680 -14.529 1.00 90.56 109 PRO A N 1
ATOM 864 C CA . PRO A 1 109 ? 18.558 -17.919 -14.316 1.00 90.56 109 PRO A CA 1
ATOM 865 C C . PRO A 1 109 ? 17.254 -17.660 -13.552 1.00 90.56 109 PRO A C 1
ATOM 867 O O . PRO A 1 109 ? 17.212 -16.815 -12.650 1.00 90.56 109 PRO A O 1
ATOM 870 N N . TRP A 1 110 ? 16.194 -18.385 -13.912 1.00 90.69 110 TRP A N 1
ATOM 871 C CA . TRP A 1 110 ? 14.945 -18.360 -13.155 1.00 90.69 110 TRP A CA 1
ATOM 872 C C . TRP A 1 110 ? 15.149 -19.023 -11.793 1.00 90.69 110 TRP A C 1
ATOM 874 O O . TRP A 1 110 ? 15.755 -20.090 -11.704 1.00 90.69 110 TRP A O 1
ATOM 884 N N . VAL A 1 111 ? 14.649 -18.375 -10.746 1.00 88.19 111 VAL A N 1
ATOM 885 C CA . VAL A 1 111 ? 14.605 -18.915 -9.381 1.00 88.19 111 VAL A CA 1
ATOM 886 C C . VAL A 1 111 ? 13.198 -19.419 -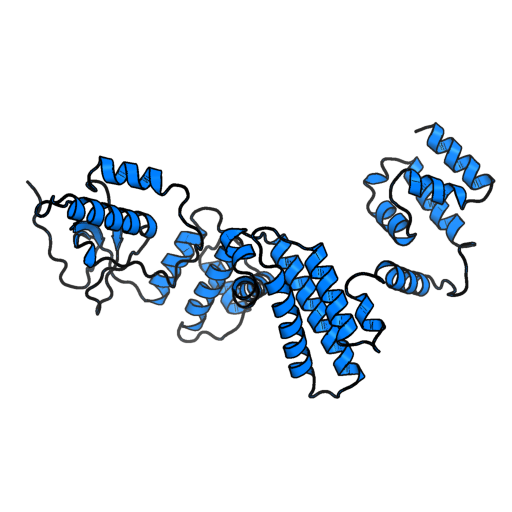9.080 1.00 88.19 111 VAL A C 1
ATOM 888 O O . VAL A 1 111 ? 12.275 -19.170 -9.849 1.00 88.19 111 VAL A O 1
ATOM 891 N N . GLU A 1 112 ? 13.002 -20.094 -7.954 1.00 87.38 112 GLU A N 1
ATOM 892 C CA . GLU A 1 112 ? 11.662 -20.503 -7.525 1.00 87.38 112 GLU A CA 1
ATOM 893 C C . GLU A 1 112 ? 10.686 -19.316 -7.470 1.00 87.38 112 GLU A C 1
ATOM 895 O O . GLU A 1 112 ? 11.067 -18.192 -7.128 1.00 87.38 112 GLU A O 1
ATOM 900 N N . GLU A 1 113 ? 9.405 -19.566 -7.758 1.00 86.94 113 GLU A N 1
ATOM 901 C CA . GLU A 1 113 ? 8.382 -18.511 -7.837 1.00 86.94 113 GLU A CA 1
ATOM 902 C C . GLU A 1 113 ? 8.347 -17.656 -6.565 1.00 86.94 113 GLU A C 1
ATOM 904 O O . GLU A 1 113 ? 8.355 -16.427 -6.618 1.00 86.94 113 GLU A O 1
ATOM 909 N N . SER A 1 114 ? 8.360 -18.304 -5.398 1.00 87.94 114 SER A N 1
ATOM 910 C CA . SER A 1 114 ? 8.363 -17.618 -4.108 1.00 87.94 114 SER A CA 1
ATOM 911 C C . SER A 1 114 ? 9.585 -16.719 -3.940 1.00 87.94 114 SER A C 1
ATOM 913 O O . SER A 1 114 ? 9.456 -15.604 -3.443 1.00 87.94 114 SER A O 1
ATOM 915 N N . GLU A 1 115 ? 10.761 -17.173 -4.377 1.00 86.56 115 GLU A N 1
ATOM 916 C CA . GLU A 1 115 ? 11.999 -16.401 -4.278 1.00 86.56 115 GLU A CA 1
ATOM 917 C C . GLU A 1 115 ? 11.964 -15.182 -5.202 1.00 86.56 115 GLU A C 1
ATOM 919 O O . GLU A 1 115 ? 12.277 -14.072 -4.766 1.00 86.56 115 GLU A O 1
ATOM 924 N N . HIS A 1 116 ? 11.492 -15.355 -6.440 1.00 85.94 116 HIS A N 1
ATOM 925 C CA . HIS A 1 116 ? 11.315 -14.255 -7.386 1.00 85.94 116 HIS A CA 1
ATOM 926 C C . HIS A 1 116 ? 10.385 -13.171 -6.814 1.00 85.94 116 HIS A C 1
ATOM 928 O O . HIS A 1 116 ? 10.735 -11.987 -6.782 1.00 85.94 116 HIS A O 1
ATOM 934 N N . ARG A 1 117 ? 9.232 -13.574 -6.262 1.00 87.38 117 ARG A N 1
ATOM 935 C CA . ARG A 1 117 ? 8.273 -12.656 -5.624 1.00 87.38 117 ARG A CA 1
ATOM 936 C C . ARG A 1 117 ? 8.865 -11.946 -4.404 1.00 87.38 117 ARG A C 1
ATOM 938 O O . ARG A 1 117 ? 8.734 -10.728 -4.278 1.00 87.38 117 ARG A O 1
ATOM 945 N N . ILE A 1 118 ? 9.566 -12.671 -3.527 1.00 87.75 118 ILE A N 1
ATOM 946 C CA . ILE A 1 118 ? 10.255 -12.087 -2.362 1.00 87.75 118 ILE A CA 1
ATOM 947 C C . ILE A 1 118 ? 11.269 -11.040 -2.815 1.00 87.75 118 ILE A C 1
ATOM 949 O O . ILE A 1 118 ? 11.317 -9.949 -2.247 1.00 87.75 118 ILE A O 1
ATOM 953 N N . MET A 1 119 ? 12.071 -11.336 -3.837 1.00 84.25 119 MET A N 1
ATOM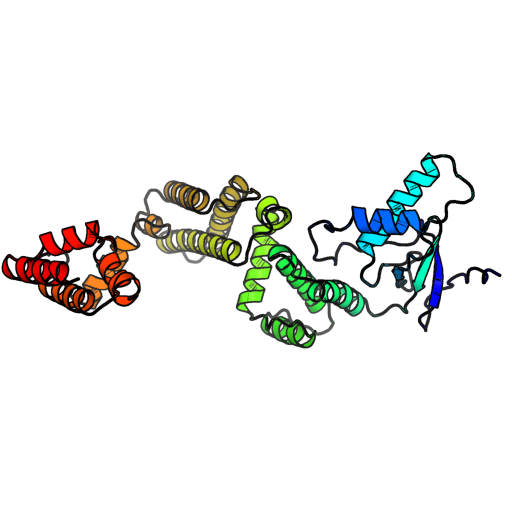 954 C CA . MET A 1 119 ? 13.065 -10.400 -4.359 1.00 84.25 119 MET A CA 1
ATOM 955 C C . MET A 1 119 ? 12.426 -9.107 -4.872 1.00 84.25 119 MET A C 1
ATOM 957 O O . MET A 1 119 ? 12.927 -8.030 -4.549 1.00 84.25 119 MET A O 1
ATOM 961 N N . ASN A 1 120 ? 11.309 -9.199 -5.597 1.00 82.44 120 ASN A N 1
ATOM 962 C CA . ASN A 1 120 ? 10.587 -8.031 -6.108 1.00 82.44 120 ASN A CA 1
ATOM 963 C C . ASN A 1 120 ? 10.075 -7.128 -4.978 1.00 82.44 120 ASN A C 1
ATOM 965 O O . ASN A 1 120 ? 10.256 -5.904 -5.011 1.00 82.44 120 ASN A O 1
ATOM 969 N N . VAL A 1 121 ? 9.486 -7.717 -3.934 1.00 86.62 121 VAL A N 1
ATOM 970 C CA . VAL A 1 121 ? 8.963 -6.941 -2.801 1.00 86.62 121 VAL A CA 1
ATOM 971 C C . VAL A 1 121 ? 10.101 -6.368 -1.942 1.00 86.62 121 VAL A C 1
ATOM 973 O O . VAL A 1 121 ? 10.085 -5.186 -1.591 1.00 86.62 121 VAL A O 1
ATOM 976 N N . THR A 1 122 ? 11.126 -7.168 -1.634 1.00 82.38 122 THR A N 1
ATOM 977 C CA . THR A 1 122 ? 12.261 -6.767 -0.775 1.00 82.38 122 THR A CA 1
ATOM 978 C C . THR A 1 122 ? 13.173 -5.723 -1.419 1.00 82.38 122 THR A C 1
ATOM 980 O O . THR A 1 122 ? 13.678 -4.832 -0.729 1.00 82.38 122 THR A O 1
ATOM 983 N N . GLU A 1 123 ? 13.342 -5.750 -2.742 1.00 80.56 123 GLU A N 1
ATOM 984 C CA . GLU A 1 123 ? 14.039 -4.692 -3.474 1.00 80.56 123 GLU A CA 1
ATOM 985 C C . GLU A 1 123 ? 13.383 -3.324 -3.229 1.00 80.56 123 GLU A C 1
ATOM 987 O O . GLU A 1 123 ? 14.066 -2.332 -2.981 1.00 80.56 123 GLU A O 1
ATOM 992 N N . ASN A 1 124 ? 12.052 -3.261 -3.247 1.00 78.81 124 ASN A N 1
ATOM 993 C CA . ASN A 1 124 ? 11.330 -2.012 -3.020 1.00 78.81 124 ASN A CA 1
ATOM 994 C C . ASN A 1 124 ? 11.345 -1.577 -1.551 1.00 78.81 124 ASN A C 1
ATOM 996 O O . ASN A 1 124 ? 11.362 -0.381 -1.278 1.00 78.81 124 ASN A O 1
ATOM 1000 N N . LEU A 1 125 ? 11.411 -2.523 -0.612 1.00 78.62 125 LEU A N 1
ATOM 1001 C CA . LEU A 1 125 ? 11.552 -2.227 0.819 1.00 78.62 125 LEU A CA 1
ATOM 1002 C C . LEU A 1 125 ? 12.917 -1.617 1.171 1.00 78.62 125 LEU A C 1
ATOM 1004 O O . LEU A 1 125 ? 13.025 -0.868 2.138 1.00 78.62 125 LEU A O 1
ATOM 1008 N N . THR A 1 126 ? 13.951 -1.921 0.384 1.00 69.69 126 THR A N 1
ATOM 1009 C CA . THR A 1 126 ? 15.306 -1.373 0.566 1.00 69.69 126 THR A CA 1
ATOM 1010 C C . THR A 1 126 ? 15.541 -0.074 -0.213 1.00 69.69 126 THR A C 1
ATOM 1012 O O . THR A 1 126 ? 16.449 0.690 0.119 1.00 69.69 126 THR A O 1
ATOM 1015 N N . ARG A 1 127 ? 14.722 0.217 -1.234 1.00 64.75 127 ARG A N 1
ATOM 1016 C CA . ARG A 1 127 ? 14.858 1.391 -2.109 1.00 64.75 127 ARG A CA 1
ATOM 1017 C C . ARG A 1 127 ? 13.955 2.552 -1.696 1.00 64.75 127 ARG A C 1
ATOM 1019 O O . ARG A 1 127 ? 12.837 2.701 -2.194 1.00 64.75 127 ARG A O 1
ATOM 1026 N N . GLY A 1 128 ? 14.513 3.451 -0.888 1.00 62.34 128 GLY A N 1
ATOM 1027 C CA . GLY A 1 128 ? 13.834 4.668 -0.434 1.00 62.34 128 GLY A CA 1
ATOM 1028 C C . GLY A 1 128 ? 12.733 4.385 0.593 1.00 62.34 128 GLY A C 1
ATOM 1029 O O . GLY A 1 128 ? 12.432 3.236 0.904 1.00 62.34 128 GLY A O 1
ATOM 1030 N N . ALA A 1 129 ? 12.147 5.439 1.158 1.00 72.50 129 ALA A N 1
ATOM 1031 C CA . ALA A 1 129 ? 11.060 5.291 2.120 1.00 72.50 129 ALA A CA 1
ATOM 1032 C C . ALA A 1 129 ? 9.738 5.026 1.380 1.00 72.50 129 ALA A C 1
ATOM 1034 O O . ALA A 1 129 ? 9.201 5.936 0.753 1.00 72.50 129 ALA A O 1
ATOM 1035 N N . LEU A 1 130 ? 9.220 3.794 1.453 1.00 83.75 130 LEU A N 1
ATOM 1036 C CA . LEU A 1 130 ? 7.848 3.490 1.031 1.00 83.75 130 LEU A CA 1
ATOM 1037 C C . LEU A 1 130 ? 6.847 4.327 1.837 1.00 83.75 130 LEU A C 1
ATOM 1039 O O . LEU A 1 130 ? 7.037 4.563 3.037 1.00 83.75 130 LEU A O 1
ATOM 1043 N N . SER A 1 131 ? 5.747 4.727 1.198 1.00 89.19 131 SER A N 1
ATOM 1044 C CA . SER A 1 131 ? 4.603 5.283 1.918 1.00 89.19 131 SER A CA 1
ATOM 1045 C C . SER A 1 131 ? 3.997 4.234 2.860 1.00 89.19 131 SER A C 1
ATOM 1047 O O . SER A 1 131 ? 4.249 3.031 2.747 1.00 89.19 131 SER A O 1
ATOM 1049 N N . TYR A 1 132 ? 3.160 4.664 3.808 1.00 89.94 132 TYR A N 1
ATOM 1050 C CA . TYR A 1 132 ? 2.535 3.718 4.737 1.00 89.94 132 TYR A CA 1
ATOM 1051 C C . TYR A 1 132 ? 1.597 2.726 4.023 1.00 89.94 132 TYR A C 1
ATOM 1053 O O . TYR A 1 132 ? 1.537 1.562 4.417 1.00 89.94 132 TYR A O 1
ATOM 1061 N N . GLY A 1 133 ? 0.905 3.165 2.963 1.00 92.69 133 GLY A N 1
ATOM 1062 C CA . GLY A 1 133 ? 0.068 2.301 2.121 1.00 92.69 133 GLY A CA 1
ATOM 1063 C C . GLY A 1 133 ? 0.891 1.334 1.265 1.00 92.69 133 GLY A C 1
ATOM 1064 O O . GLY A 1 133 ? 0.567 0.155 1.173 1.00 92.69 133 GLY A O 1
ATOM 1065 N N . GLU A 1 134 ? 2.017 1.787 0.713 1.00 91.94 134 GLU A N 1
ATOM 1066 C CA . GLU A 1 134 ? 2.942 0.917 -0.030 1.00 91.94 134 GLU A CA 1
ATOM 1067 C C . GLU A 1 134 ? 3.571 -0.143 0.885 1.00 91.94 134 GLU A C 1
ATOM 1069 O O . GLU A 1 134 ? 3.683 -1.310 0.512 1.00 91.94 134 GLU A O 1
ATOM 1074 N N . MET A 1 135 ? 3.910 0.230 2.124 1.00 90.00 135 MET A N 1
ATOM 1075 C CA . MET A 1 135 ? 4.355 -0.714 3.148 1.00 90.00 135 MET A CA 1
ATOM 1076 C C . MET A 1 135 ? 3.252 -1.722 3.501 1.00 90.00 135 MET A C 1
ATOM 1078 O O . MET A 1 135 ? 3.534 -2.909 3.643 1.00 90.00 135 MET A O 1
ATOM 1082 N N . ALA A 1 136 ? 1.994 -1.282 3.607 1.00 92.44 136 ALA A N 1
ATOM 1083 C CA . ALA A 1 136 ? 0.859 -2.174 3.841 1.00 92.44 136 ALA A CA 1
ATOM 1084 C C . ALA A 1 136 ? 0.710 -3.217 2.721 1.00 92.44 136 ALA A C 1
ATOM 1086 O O . ALA A 1 136 ? 0.636 -4.414 3.006 1.00 92.44 136 ALA A O 1
ATOM 1087 N N . LYS A 1 137 ? 0.775 -2.774 1.458 1.00 93.44 137 LYS A N 1
ATOM 1088 C CA . LYS A 1 137 ? 0.754 -3.652 0.281 1.00 93.44 137 LYS A CA 1
ATOM 1089 C C . LYS A 1 137 ? 1.941 -4.617 0.262 1.00 93.44 137 LYS A C 1
ATOM 1091 O O . LYS A 1 137 ? 1.753 -5.803 0.012 1.00 93.44 137 LYS A O 1
ATOM 1096 N N . ALA A 1 138 ? 3.151 -4.143 0.568 1.00 90.75 138 ALA A N 1
ATOM 1097 C CA . ALA A 1 138 ? 4.344 -4.989 0.636 1.00 90.75 138 ALA A CA 1
ATOM 1098 C C . ALA A 1 138 ? 4.180 -6.134 1.647 1.00 90.75 138 ALA A C 1
ATOM 1100 O O . ALA A 1 138 ? 4.510 -7.280 1.350 1.00 90.75 138 ALA A O 1
ATOM 1101 N N . ILE A 1 139 ? 3.632 -5.838 2.829 1.00 90.50 139 ILE A N 1
ATOM 1102 C CA . ILE A 1 139 ? 3.383 -6.847 3.864 1.00 90.50 139 ILE A CA 1
ATOM 1103 C C . ILE A 1 139 ? 2.307 -7.845 3.437 1.00 90.50 139 ILE A C 1
ATOM 1105 O O . ILE A 1 139 ? 2.498 -9.040 3.650 1.00 90.50 139 ILE A O 1
ATOM 1109 N N . ALA A 1 140 ? 1.233 -7.389 2.790 1.00 91.88 140 ALA A N 1
ATOM 1110 C CA . ALA A 1 140 ? 0.204 -8.279 2.258 1.00 91.88 140 ALA A CA 1
ATOM 1111 C C . ALA A 1 140 ? 0.759 -9.229 1.179 1.00 91.88 140 ALA A C 1
ATOM 1113 O O . ALA A 1 140 ? 0.482 -10.426 1.206 1.00 91.88 140 ALA A O 1
ATOM 1114 N N . LEU A 1 141 ? 1.600 -8.728 0.267 1.00 91.81 141 LEU A N 1
ATOM 1115 C CA . LEU A 1 141 ? 2.249 -9.546 -0.763 1.00 91.81 141 LEU A CA 1
ATOM 1116 C C . LEU A 1 141 ? 3.200 -10.586 -0.160 1.00 91.81 141 LEU A C 1
ATOM 1118 O O . LEU A 1 141 ? 3.148 -11.758 -0.527 1.00 91.81 141 LEU A O 1
ATOM 1122 N N . LEU A 1 142 ? 4.037 -10.183 0.801 1.00 91.06 142 LEU A N 1
ATOM 1123 C CA . LEU A 1 142 ? 4.938 -11.105 1.496 1.00 91.06 142 LEU A CA 1
ATOM 1124 C C . LEU A 1 142 ? 4.176 -12.189 2.255 1.00 91.06 142 LEU A C 1
ATOM 1126 O O . LEU A 1 142 ? 4.611 -13.338 2.273 1.00 91.06 142 LEU A O 1
ATOM 1130 N N . GLU A 1 143 ? 3.041 -11.849 2.859 1.00 90.69 143 GLU A N 1
ATOM 1131 C CA . GLU A 1 143 ? 2.202 -12.835 3.527 1.00 90.69 143 GLU A CA 1
ATOM 1132 C C . GLU A 1 143 ? 1.590 -13.831 2.541 1.00 90.69 143 GLU A C 1
ATOM 1134 O O . GLU A 1 143 ? 1.586 -15.027 2.817 1.00 90.69 143 GLU A O 1
ATOM 1139 N N . GLN A 1 144 ? 1.128 -13.380 1.373 1.00 91.31 144 GLN A N 1
ATOM 1140 C CA . GLN A 1 144 ? 0.657 -14.295 0.330 1.00 91.31 144 GLN A CA 1
ATOM 1141 C C . GLN A 1 144 ? 1.756 -15.270 -0.100 1.00 91.31 144 GLN A C 1
ATOM 1143 O O . GLN A 1 144 ? 1.479 -16.452 -0.287 1.00 91.31 144 GLN A O 1
ATOM 1148 N N . VAL A 1 145 ? 3.001 -14.797 -0.237 1.00 91.06 145 VAL A N 1
ATOM 1149 C CA . VAL A 1 145 ? 4.134 -15.680 -0.540 1.00 91.06 145 VAL A CA 1
ATOM 1150 C C . VAL A 1 145 ? 4.362 -16.667 0.608 1.00 91.06 145 VAL A C 1
ATOM 1152 O O . VAL A 1 145 ? 4.449 -17.867 0.360 1.00 91.06 145 VAL A O 1
ATOM 1155 N N . TYR A 1 146 ? 4.387 -16.192 1.857 1.00 90.94 146 TYR A N 1
ATOM 1156 C CA . TYR A 1 146 ? 4.543 -17.027 3.053 1.00 90.94 146 TYR A CA 1
ATOM 1157 C C . TYR A 1 146 ? 3.503 -18.146 3.129 1.00 90.94 146 TYR A C 1
ATOM 1159 O O . TYR A 1 146 ? 3.861 -19.308 3.292 1.00 90.94 146 TYR A O 1
ATOM 1167 N N . LEU A 1 147 ? 2.227 -17.814 2.932 1.00 91.56 147 LEU A N 1
ATOM 1168 C CA . LEU A 1 147 ? 1.128 -18.779 2.971 1.00 91.56 147 LEU A CA 1
ATOM 1169 C C . LEU A 1 147 ? 1.122 -19.745 1.779 1.00 91.56 147 LEU A C 1
ATOM 1171 O O . LEU A 1 147 ? 0.485 -20.791 1.861 1.00 91.56 147 LEU A O 1
ATOM 1175 N N . SER A 1 148 ? 1.810 -19.418 0.682 1.00 90.44 148 SER A N 1
ATOM 1176 C CA . SER A 1 148 ? 1.938 -20.318 -0.472 1.00 90.44 148 SER A CA 1
ATOM 1177 C C . SER A 1 148 ? 3.064 -21.349 -0.329 1.00 90.44 148 SER A C 1
ATOM 1179 O O . SER A 1 148 ? 3.145 -22.277 -1.133 1.00 90.44 148 SER A O 1
ATOM 1181 N N . MET A 1 149 ? 3.939 -21.205 0.673 1.00 88.19 149 MET A N 1
ATOM 1182 C CA . MET A 1 149 ? 5.057 -22.127 0.877 1.00 88.19 149 MET A CA 1
ATOM 1183 C C . MET A 1 149 ? 4.595 -23.473 1.464 1.00 88.19 149 MET A C 1
ATOM 1185 O O . MET A 1 149 ? 3.759 -23.501 2.371 1.00 88.19 149 MET A O 1
ATOM 1189 N N . PRO A 1 150 ? 5.172 -24.604 1.014 1.00 86.00 150 PRO A N 1
ATOM 1190 C CA . PRO A 1 150 ? 4.834 -25.923 1.541 1.00 86.00 150 PRO A CA 1
ATOM 1191 C C . PRO A 1 150 ? 5.097 -26.044 3.048 1.00 86.00 150 PRO A C 1
ATOM 1193 O O . PRO A 1 150 ? 6.176 -25.704 3.529 1.00 86.00 150 PRO A O 1
ATOM 1196 N N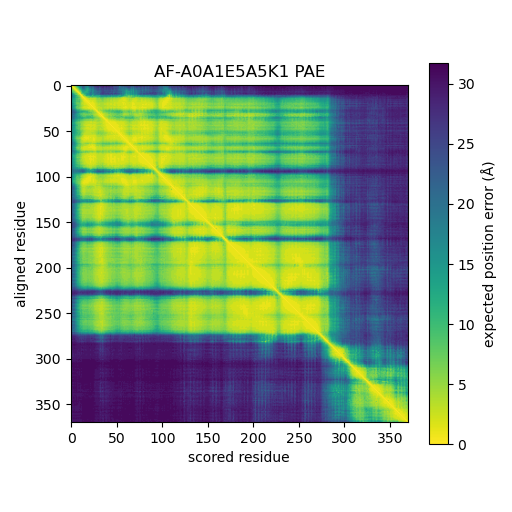 . GLY A 1 151 ? 4.125 -26.584 3.790 1.00 84.69 151 GLY A N 1
ATOM 1197 C CA . GLY A 1 151 ? 4.267 -26.878 5.222 1.00 84.69 151 GLY A CA 1
ATOM 1198 C C . GLY A 1 151 ? 4.157 -25.667 6.156 1.00 84.69 151 GLY A C 1
ATOM 1199 O O . GLY A 1 151 ? 4.414 -25.808 7.349 1.00 84.69 151 GLY A O 1
ATOM 1200 N N . VAL A 1 152 ? 3.774 -24.493 5.644 1.00 86.69 152 VAL A N 1
ATOM 1201 C CA . VAL A 1 152 ? 3.549 -23.296 6.463 1.00 86.69 152 VAL A CA 1
ATOM 1202 C C . VAL A 1 152 ? 2.126 -23.270 7.025 1.00 86.69 152 VAL A C 1
ATOM 1204 O O . VAL A 1 152 ? 1.146 -23.407 6.296 1.00 86.69 152 VAL A O 1
ATOM 1207 N N . GLU A 1 153 ? 2.006 -23.037 8.332 1.00 82.31 153 GLU A N 1
ATOM 1208 C CA . GLU A 1 153 ? 0.721 -22.782 8.985 1.00 82.31 153 GLU A CA 1
ATOM 1209 C C . GLU A 1 153 ? 0.373 -21.290 8.972 1.00 82.31 153 GLU A C 1
ATOM 1211 O O . GLU A 1 153 ? 1.226 -20.426 9.190 1.00 82.31 153 GLU A O 1
ATOM 1216 N N . SER A 1 154 ? -0.913 -20.978 8.788 1.00 82.56 154 SER A N 1
ATOM 1217 C CA . SER A 1 154 ? -1.415 -19.602 8.833 1.00 82.56 154 SER A CA 1
ATOM 1218 C C . SER A 1 154 ? -1.420 -19.068 10.267 1.00 82.56 154 SER A C 1
ATOM 1220 O O . SER A 1 154 ? -2.418 -19.133 10.983 1.00 82.56 154 SER A O 1
ATOM 1222 N N . ASN A 1 155 ? -0.277 -18.546 10.712 1.00 84.38 155 ASN A N 1
ATOM 1223 C CA . ASN A 1 155 ? -0.174 -17.864 11.991 1.00 84.38 155 ASN A CA 1
ATOM 1224 C C . ASN A 1 155 ? 0.724 -16.616 11.904 1.00 84.38 155 ASN A C 1
ATOM 1226 O O . ASN A 1 155 ? 1.795 -16.608 11.296 1.00 84.38 155 ASN A O 1
ATOM 1230 N N . MET A 1 156 ? 0.283 -15.529 12.545 1.00 82.81 156 MET A N 1
ATOM 1231 C CA . MET A 1 156 ? 0.969 -14.229 12.490 1.00 82.81 156 MET A CA 1
ATOM 1232 C C . MET A 1 156 ? 2.355 -14.238 13.142 1.00 82.81 156 MET A C 1
ATOM 1234 O O . MET A 1 156 ? 3.191 -13.402 12.801 1.00 82.81 156 MET A O 1
ATOM 1238 N N . LYS A 1 157 ? 2.607 -15.149 14.088 1.00 85.62 157 LYS A N 1
ATOM 1239 C CA . LYS A 1 157 ? 3.903 -15.255 14.765 1.00 85.62 157 LYS A CA 1
ATOM 1240 C C . LYS A 1 157 ? 4.966 -15.814 13.817 1.00 85.62 157 LYS A C 1
ATOM 1242 O O . LYS A 1 157 ? 6.015 -15.201 13.669 1.00 85.62 157 LYS A O 1
ATOM 1247 N N . GLY A 1 158 ? 4.656 -16.906 13.130 1.00 88.62 158 GLY A N 1
ATOM 1248 C CA . GLY A 1 158 ? 5.507 -17.537 12.129 1.00 88.62 158 GLY A CA 1
ATOM 1249 C C . GLY A 1 158 ? 5.780 -16.600 10.961 1.00 88.62 158 GLY A C 1
ATOM 1250 O O . GLY A 1 158 ? 6.938 -16.420 10.592 1.00 88.62 158 GLY A O 1
ATOM 1251 N N . PH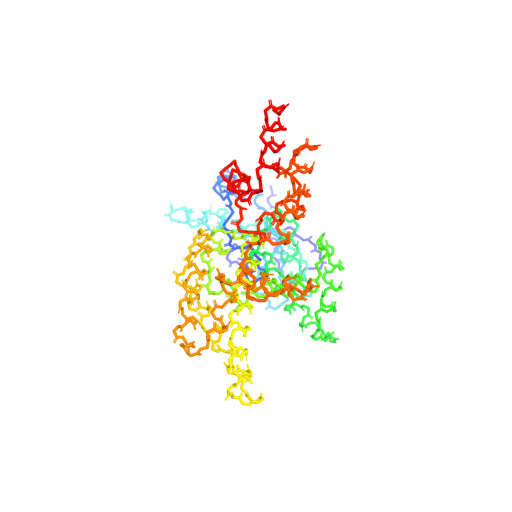E A 1 159 ? 4.755 -15.897 10.462 1.00 89.38 159 PHE A N 1
ATOM 1252 C CA . PHE A 1 159 ? 4.960 -14.864 9.444 1.00 89.38 159 PHE A CA 1
ATOM 1253 C C . PHE A 1 159 ? 5.882 -13.740 9.946 1.00 89.38 159 PHE A C 1
ATOM 1255 O O . PHE A 1 159 ? 6.794 -13.320 9.237 1.00 89.38 159 PHE A O 1
ATOM 1262 N N . SER A 1 160 ? 5.694 -13.278 11.188 1.00 87.38 160 SER A N 1
ATOM 1263 C CA . SER A 1 160 ? 6.549 -12.256 11.802 1.00 87.38 160 SER A CA 1
ATOM 1264 C C . SER A 1 160 ? 8.010 -12.696 11.931 1.00 87.38 160 SER A C 1
ATOM 1266 O O . SER A 1 160 ? 8.898 -11.871 11.725 1.00 87.38 160 SER A O 1
ATOM 1268 N N . GLU A 1 161 ? 8.268 -13.947 12.312 1.00 87.44 161 GLU A N 1
ATOM 1269 C CA . GLU A 1 161 ? 9.617 -14.508 12.455 1.00 87.44 161 GLU A CA 1
ATOM 1270 C C . GLU A 1 161 ? 10.281 -14.693 11.087 1.00 87.44 161 GLU A C 1
ATOM 1272 O O . GLU A 1 161 ? 11.423 -14.276 10.892 1.00 87.44 161 GLU A O 1
ATOM 1277 N N . TRP A 1 162 ? 9.540 -15.225 10.113 1.00 88.75 162 TRP A N 1
ATOM 1278 C CA . TRP A 1 162 ? 9.995 -15.374 8.733 1.00 88.75 162 TRP A CA 1
ATOM 1279 C C . TRP A 1 162 ? 10.328 -14.022 8.083 1.00 88.75 162 TRP A C 1
ATOM 1281 O O . TRP A 1 162 ? 11.412 -13.843 7.530 1.00 88.75 162 TRP A O 1
ATOM 1291 N N . ALA A 1 163 ? 9.458 -13.019 8.231 1.00 84.56 163 ALA A N 1
ATOM 1292 C CA . ALA A 1 163 ? 9.685 -11.679 7.690 1.00 84.56 163 ALA A CA 1
ATOM 1293 C C . ALA A 1 163 ? 10.935 -10.997 8.284 1.00 84.56 163 ALA A C 1
ATOM 1295 O O . ALA A 1 163 ? 11.606 -10.228 7.595 1.00 84.56 163 ALA A O 1
ATOM 1296 N N . GLN A 1 164 ? 11.285 -11.288 9.544 1.00 81.38 164 GLN A N 1
ATOM 1297 C CA . GLN A 1 164 ? 12.517 -10.783 10.165 1.00 81.38 164 GLN A CA 1
ATOM 1298 C C . GLN A 1 164 ? 13.782 -11.417 9.566 1.00 81.38 164 GLN A C 1
ATOM 1300 O O . GLN A 1 164 ? 14.805 -10.739 9.466 1.00 81.38 164 GLN A O 1
ATOM 1305 N N . GLN A 1 165 ? 13.722 -12.681 9.135 1.00 82.50 165 GLN A N 1
ATOM 1306 C CA . GLN A 1 165 ? 14.853 -13.368 8.493 1.00 82.50 165 GLN A CA 1
ATOM 1307 C C . GLN A 1 165 ? 15.191 -12.782 7.117 1.00 82.50 165 GLN A C 1
ATOM 1309 O O . GLN A 1 165 ? 16.352 -12.801 6.718 1.00 82.50 165 GLN A O 1
ATOM 1314 N N . LEU A 1 166 ? 14.216 -12.183 6.427 1.00 77.94 166 LEU A N 1
ATOM 1315 C CA . LEU A 1 166 ? 14.413 -11.514 5.134 1.00 77.94 166 LEU A CA 1
ATOM 1316 C C . LEU A 1 166 ? 15.228 -10.207 5.218 1.00 77.94 166 LEU A C 1
ATOM 1318 O O . LEU A 1 166 ? 15.350 -9.489 4.228 1.00 77.94 166 LEU A O 1
ATOM 1322 N N . GLY A 1 167 ? 15.769 -9.857 6.390 1.00 64.44 167 GLY A N 1
ATOM 1323 C CA . GLY A 1 167 ? 16.563 -8.640 6.568 1.00 64.44 167 GLY A CA 1
ATOM 1324 C C . GLY A 1 167 ? 15.735 -7.358 6.469 1.00 64.44 167 GLY A C 1
ATOM 1325 O O . GLY A 1 167 ? 16.298 -6.269 6.325 1.00 64.44 167 GLY A O 1
ATOM 1326 N N . LEU A 1 168 ? 14.404 -7.465 6.569 1.00 64.56 168 LEU A N 1
ATOM 1327 C CA . LEU A 1 168 ? 13.521 -6.313 6.673 1.00 64.56 168 LEU A CA 1
ATOM 1328 C C . LEU A 1 168 ? 13.907 -5.556 7.942 1.00 64.56 168 LEU A C 1
ATOM 1330 O O . LEU A 1 168 ? 13.687 -6.016 9.059 1.00 64.56 168 LEU A O 1
ATOM 1334 N N . SER A 1 169 ? 14.532 -4.391 7.769 1.00 47.91 169 SER A N 1
ATOM 1335 C CA . SER A 1 169 ? 15.193 -3.623 8.837 1.00 47.91 169 SER A CA 1
ATOM 1336 C C . SER A 1 169 ? 14.229 -3.101 9.910 1.00 47.91 169 SER A C 1
ATOM 1338 O O . SER A 1 169 ? 14.633 -2.478 10.890 1.00 47.91 169 SER A O 1
ATOM 1340 N N . ILE A 1 170 ? 12.938 -3.360 9.735 1.00 52.75 170 ILE A N 1
ATOM 1341 C CA . ILE A 1 170 ? 11.887 -3.070 10.687 1.00 52.75 170 ILE A CA 1
ATOM 1342 C C . ILE A 1 170 ? 11.592 -4.392 11.389 1.00 52.75 170 ILE A C 1
ATOM 1344 O O . ILE A 1 170 ? 11.072 -5.316 10.776 1.00 52.75 170 ILE A O 1
ATOM 1348 N N . LYS A 1 171 ? 11.881 -4.490 12.690 1.00 58.44 171 LYS A N 1
ATOM 1349 C CA . LYS A 1 171 ? 11.300 -5.549 13.527 1.00 58.44 171 LYS A CA 1
ATOM 1350 C C . LYS A 1 171 ? 9.785 -5.351 13.533 1.00 58.44 171 LYS A C 1
ATOM 1352 O O . LYS A 1 171 ? 9.271 -4.566 14.328 1.00 58.44 171 LYS A O 1
ATOM 1357 N N . ILE A 1 172 ? 9.081 -5.983 12.598 1.00 72.50 172 ILE A N 1
ATOM 1358 C CA . ILE A 1 172 ? 7.634 -5.831 12.475 1.00 72.50 172 ILE A CA 1
ATOM 1359 C C . ILE A 1 172 ? 6.995 -6.714 13.540 1.00 72.50 172 ILE A C 1
ATOM 1361 O O . ILE A 1 172 ? 7.067 -7.934 13.474 1.00 72.50 172 ILE A O 1
ATOM 1365 N N . SER A 1 173 ? 6.407 -6.093 14.556 1.00 83.25 173 SER A N 1
ATOM 1366 C CA . SER A 1 173 ? 5.618 -6.800 15.567 1.00 83.25 173 SER A CA 1
ATOM 1367 C C . SER A 1 173 ? 4.321 -7.359 14.972 1.00 83.25 173 SER A C 1
ATOM 1369 O O . SER A 1 173 ? 3.752 -6.781 14.046 1.00 83.25 173 SER A O 1
ATOM 1371 N N . VAL A 1 174 ? 3.779 -8.409 15.591 1.00 85.56 174 VAL A N 1
ATOM 1372 C CA . VAL A 1 174 ? 2.446 -8.970 15.293 1.00 85.56 174 VAL A CA 1
ATOM 1373 C C . VAL A 1 174 ? 1.363 -7.879 15.218 1.00 85.56 174 VAL A C 1
ATOM 1375 O O . VAL A 1 174 ? 0.550 -7.859 14.297 1.00 85.56 174 VAL A O 1
ATOM 1378 N N . ALA A 1 175 ? 1.396 -6.900 16.130 1.00 85.88 175 ALA A N 1
ATOM 1379 C CA . ALA A 1 175 ? 0.459 -5.774 16.127 1.00 85.88 175 ALA A CA 1
ATOM 1380 C C . ALA A 1 175 ? 0.657 -4.811 14.938 1.00 85.88 175 ALA A C 1
ATOM 1382 O O . ALA A 1 175 ? -0.303 -4.211 14.461 1.00 85.88 175 ALA A O 1
ATOM 1383 N N . GLN A 1 176 ? 1.891 -4.624 14.460 1.00 85.62 176 GLN A N 1
ATOM 1384 C CA . GLN A 1 176 ? 2.148 -3.841 13.246 1.00 85.62 176 GLN A CA 1
ATOM 1385 C C . GLN A 1 176 ? 1.674 -4.575 11.996 1.00 85.62 176 GLN A C 1
ATOM 1387 O O . GLN A 1 176 ? 1.061 -3.932 11.151 1.00 85.62 176 GLN A O 1
ATOM 1392 N N . ILE A 1 177 ? 1.909 -5.887 11.906 1.00 87.06 177 ILE A N 1
ATOM 1393 C CA . ILE A 1 177 ? 1.415 -6.728 10.806 1.00 87.06 177 ILE A CA 1
ATOM 1394 C C . ILE A 1 177 ? -0.104 -6.600 10.708 1.00 87.06 177 ILE A C 1
ATOM 1396 O O . ILE A 1 177 ? -0.614 -6.256 9.648 1.00 87.06 177 ILE A O 1
ATOM 1400 N N . GLN A 1 178 ? -0.813 -6.766 11.829 1.00 88.69 178 GLN A N 1
ATOM 1401 C CA . GLN A 1 178 ? -2.270 -6.634 11.860 1.00 88.69 178 GLN A CA 1
ATOM 1402 C C . GLN A 1 178 ? -2.746 -5.267 11.348 1.00 88.69 178 GLN A C 1
ATOM 1404 O O . GLN A 1 178 ? -3.688 -5.191 10.566 1.00 88.69 178 GLN A O 1
ATOM 1409 N N . ARG A 1 179 ? -2.070 -4.177 11.735 1.00 90.81 179 ARG A N 1
ATOM 1410 C CA . ARG A 1 179 ? -2.407 -2.840 11.227 1.00 90.81 179 ARG A CA 1
ATOM 1411 C C . ARG A 1 179 ? -2.169 -2.706 9.728 1.00 90.81 179 ARG A C 1
ATOM 1413 O O . ARG A 1 179 ? -3.010 -2.130 9.054 1.00 90.81 179 ARG A O 1
ATOM 1420 N N . TYR A 1 180 ? -1.047 -3.207 9.214 1.00 92.62 180 TYR A N 1
ATOM 1421 C CA . TYR A 1 180 ? -0.765 -3.172 7.778 1.00 92.62 180 TYR A CA 1
ATOM 1422 C C . TYR A 1 180 ? -1.801 -3.961 6.979 1.00 92.62 180 TYR A C 1
ATOM 1424 O O . TYR A 1 180 ? -2.285 -3.451 5.975 1.00 92.62 180 TYR A O 1
ATOM 1432 N N . LYS A 1 181 ? -2.217 -5.133 7.467 1.00 91.88 181 LYS A N 1
ATOM 1433 C CA . LYS A 1 181 ? -3.324 -5.889 6.871 1.00 91.88 181 LYS A CA 1
ATOM 1434 C C . LYS A 1 181 ? -4.614 -5.082 6.841 1.00 91.88 181 LYS A C 1
ATOM 1436 O O . LYS A 1 181 ? -5.195 -4.908 5.783 1.00 91.88 181 LYS A O 1
ATOM 1441 N N . GLU A 1 182 ? -5.038 -4.513 7.971 1.00 94.12 182 GLU A N 1
ATOM 1442 C CA . GLU A 1 182 ? -6.277 -3.722 8.000 1.00 94.12 182 GLU A CA 1
ATOM 1443 C C . GLU A 1 182 ? -6.205 -2.476 7.108 1.00 94.12 182 GLU A C 1
ATOM 1445 O O . GLU A 1 182 ? -7.205 -2.076 6.511 1.00 94.12 182 GLU A O 1
ATOM 1450 N N . VAL A 1 183 ? -5.024 -1.871 6.981 1.00 95.38 183 VAL A N 1
ATOM 1451 C CA . VAL A 1 183 ? -4.806 -0.776 6.034 1.00 95.38 183 VAL A CA 1
ATOM 1452 C C . VAL A 1 183 ? -4.959 -1.270 4.601 1.00 95.38 183 VAL A C 1
ATOM 1454 O O . VAL A 1 183 ? -5.703 -0.652 3.852 1.00 95.38 183 VAL A O 1
ATOM 1457 N N . ASN A 1 184 ? -4.312 -2.375 4.231 1.00 95.88 184 ASN A N 1
ATOM 1458 C CA . ASN A 1 184 ? -4.377 -2.935 2.883 1.00 95.88 184 ASN A CA 1
ATOM 1459 C C . ASN A 1 184 ? -5.796 -3.399 2.514 1.00 95.88 184 ASN A C 1
ATOM 1461 O O . ASN A 1 184 ? -6.333 -3.003 1.484 1.00 95.88 184 ASN A O 1
ATOM 1465 N N . ASP A 1 185 ? -6.417 -4.197 3.380 1.00 94.50 185 ASP A N 1
ATOM 1466 C CA . ASP A 1 185 ? -7.646 -4.934 3.076 1.00 94.50 185 ASP A CA 1
ATOM 1467 C C . ASP A 1 185 ? -8.906 -4.079 3.248 1.00 94.50 185 ASP A C 1
ATOM 1469 O O . ASP A 1 185 ? -9.939 -4.348 2.633 1.00 94.50 185 ASP A O 1
ATOM 1473 N N . VAL A 1 186 ? -8.842 -3.045 4.096 1.00 95.25 186 VAL A N 1
ATOM 1474 C CA . VAL A 1 186 ? -9.993 -2.190 4.410 1.00 95.25 186 VAL A CA 1
ATOM 1475 C C . VAL A 1 186 ? -9.724 -0.752 4.003 1.00 95.25 186 VAL A C 1
ATOM 1477 O O . VAL A 1 186 ? -10.410 -0.227 3.129 1.00 95.25 186 VAL A O 1
ATOM 1480 N N . LEU A 1 187 ? -8.746 -0.085 4.621 1.00 96.62 187 LEU A N 1
ATOM 1481 C CA . LEU A 1 187 ? -8.622 1.367 4.467 1.00 96.62 187 LEU A CA 1
ATOM 1482 C C . LEU A 1 187 ? -8.199 1.786 3.057 1.00 96.62 187 LEU A C 1
ATOM 1484 O O . LEU A 1 187 ? -8.747 2.750 2.550 1.00 96.62 187 LEU A O 1
ATOM 1488 N N . MET A 1 188 ? -7.300 1.065 2.393 1.00 95.62 188 MET A N 1
ATOM 1489 C CA . MET A 1 188 ? -6.888 1.362 1.016 1.00 95.62 188 MET A CA 1
ATOM 1490 C C . MET A 1 188 ? -7.989 1.050 0.001 1.00 95.62 188 MET A C 1
ATOM 1492 O O . MET A 1 188 ? -8.101 1.733 -1.011 1.00 95.62 188 MET A O 1
ATOM 1496 N N . VAL A 1 189 ? -8.833 0.055 0.284 1.00 95.62 189 VAL A N 1
ATOM 1497 C CA . VAL A 1 189 ? -9.996 -0.275 -0.552 1.00 95.62 189 VAL A CA 1
ATOM 1498 C C . VAL A 1 189 ? -11.097 0.780 -0.405 1.00 95.62 189 VAL A C 1
ATOM 1500 O O . VAL A 1 189 ? -11.811 1.079 -1.360 1.00 95.62 189 VAL A O 1
ATOM 1503 N N . LYS A 1 190 ? -11.272 1.335 0.800 1.00 97.19 190 LYS A N 1
ATOM 1504 C CA . LYS A 1 190 ? -12.337 2.303 1.111 1.00 97.19 190 LYS A CA 1
ATOM 1505 C C . LYS A 1 190 ? -11.911 3.760 0.978 1.00 97.19 190 LYS A C 1
ATOM 1507 O O . LYS A 1 190 ? -12.769 4.601 0.752 1.00 97.19 190 LYS A O 1
ATOM 1512 N N . MET A 1 191 ? -10.625 4.050 1.110 1.00 97.31 191 MET A N 1
ATOM 1513 C CA . MET A 1 191 ? -10.045 5.387 1.010 1.00 97.31 191 MET A CA 1
ATOM 1514 C C . MET A 1 191 ? -8.786 5.380 0.118 1.00 97.31 191 MET A C 1
ATOM 1516 O O . MET A 1 191 ? -7.683 5.683 0.597 1.00 97.31 191 MET A O 1
ATOM 1520 N N . PRO A 1 192 ? -8.898 4.962 -1.161 1.00 95.56 192 PRO A N 1
ATOM 1521 C CA . PRO A 1 192 ? -7.753 4.884 -2.059 1.00 95.56 192 PRO A CA 1
ATOM 1522 C C . PRO A 1 192 ? -7.076 6.241 -2.267 1.00 95.56 192 PRO A C 1
ATOM 1524 O O . PRO A 1 192 ? -5.848 6.285 -2.236 1.00 95.56 192 PRO A O 1
ATOM 1527 N N . LYS A 1 193 ? -7.814 7.352 -2.407 1.00 95.44 193 LYS A N 1
ATOM 1528 C CA . LYS A 1 193 ? -7.191 8.671 -2.620 1.00 95.44 193 LYS A CA 1
ATOM 1529 C C . LYS A 1 193 ? -6.332 9.075 -1.431 1.00 95.44 193 LYS A C 1
ATOM 1531 O O . LYS A 1 193 ? -5.200 9.512 -1.615 1.00 95.44 193 LYS A O 1
ATOM 1536 N N . LEU A 1 194 ? -6.813 8.860 -0.210 1.00 96.00 194 LEU A N 1
ATOM 1537 C CA . LEU A 1 194 ? -6.068 9.212 0.998 1.00 96.00 194 LEU A CA 1
ATOM 1538 C C . LEU A 1 194 ? -4.752 8.427 1.134 1.00 96.00 194 LEU A C 1
ATOM 1540 O O . LEU A 1 194 ? -3.714 8.992 1.492 1.00 96.00 194 LEU A O 1
ATOM 1544 N N . PHE A 1 195 ? -4.777 7.117 0.876 1.00 94.25 195 PHE A N 1
ATOM 1545 C CA . PHE A 1 195 ? -3.611 6.254 1.094 1.00 94.25 195 PHE A CA 1
ATOM 1546 C C . PHE A 1 195 ? -2.651 6.185 -0.097 1.00 94.25 195 PHE A C 1
ATOM 1548 O O . PHE A 1 195 ? -1.445 6.063 0.124 1.00 94.25 195 PHE A O 1
ATOM 1555 N N . ILE A 1 196 ? -3.161 6.261 -1.328 1.00 90.38 196 ILE A N 1
ATOM 1556 C CA . ILE A 1 196 ? -2.366 6.159 -2.557 1.00 90.38 196 ILE A CA 1
ATOM 1557 C C . ILE A 1 196 ? -1.822 7.534 -2.945 1.00 90.38 196 ILE A C 1
ATOM 1559 O O . ILE A 1 196 ? -0.607 7.721 -2.996 1.00 90.38 196 ILE A O 1
ATOM 1563 N N . GLU A 1 197 ? -2.710 8.504 -3.162 1.00 89.38 197 GLU A N 1
ATOM 1564 C CA . GLU A 1 197 ? -2.344 9.846 -3.632 1.00 89.38 197 GLU A CA 1
ATOM 1565 C C . GLU A 1 197 ? -1.894 10.737 -2.465 1.00 89.38 197 GLU A C 1
ATOM 1567 O O . GLU A 1 197 ? -0.827 11.347 -2.506 1.00 89.38 197 GLU A O 1
ATOM 1572 N N . GLY A 1 198 ? -2.670 10.756 -1.378 1.00 86.19 198 GLY A N 1
ATOM 1573 C CA . GLY A 1 198 ? -2.404 11.544 -0.171 1.00 86.19 198 GLY A CA 1
ATOM 1574 C C . GLY A 1 198 ? -1.257 11.014 0.692 1.00 86.19 198 GLY A C 1
ATOM 1575 O O . GLY A 1 198 ? -0.854 11.673 1.653 1.00 86.19 198 GLY A O 1
ATOM 1576 N N . ARG A 1 199 ? -0.723 9.825 0.364 1.00 88.50 199 ARG A N 1
ATOM 1577 C CA . ARG A 1 199 ? 0.391 9.160 1.066 1.00 88.50 199 ARG A CA 1
ATOM 1578 C C . ARG A 1 199 ? 0.210 9.184 2.592 1.00 88.50 199 ARG A C 1
ATOM 1580 O O . ARG A 1 199 ? 1.127 9.539 3.338 1.00 88.50 199 ARG A O 1
ATOM 1587 N N . ALA A 1 200 ? -0.989 8.821 3.059 1.00 90.75 200 ALA A N 1
ATOM 1588 C CA . ALA A 1 200 ? -1.357 8.883 4.471 1.00 90.75 200 ALA A CA 1
ATOM 1589 C C . ALA A 1 200 ? -0.304 8.261 5.402 1.00 90.75 200 ALA A C 1
ATOM 1591 O O . ALA A 1 200 ? 0.242 7.187 5.155 1.00 90.75 200 ALA A O 1
ATOM 1592 N N . SER A 1 201 ? -0.031 8.943 6.515 1.00 91.62 201 SER A N 1
ATOM 1593 C CA . SER A 1 201 ? 0.981 8.511 7.478 1.00 91.62 201 SER A CA 1
ATOM 1594 C C . SER A 1 201 ? 0.479 7.405 8.412 1.00 91.62 201 SER A C 1
ATOM 1596 O O . SER A 1 201 ? -0.721 7.168 8.574 1.00 91.62 201 SER A O 1
ATOM 1598 N N . SER A 1 202 ? 1.409 6.796 9.153 1.00 89.69 202 SER A N 1
ATOM 1599 C CA . SER A 1 202 ? 1.083 5.841 10.221 1.00 89.69 202 SER A CA 1
ATOM 1600 C C . SER A 1 202 ? 0.214 6.434 11.340 1.00 89.69 202 SER A C 1
ATOM 1602 O O . SER A 1 202 ? -0.437 5.691 12.074 1.00 89.69 202 SER A O 1
ATOM 1604 N N . VAL A 1 203 ? 0.215 7.762 11.518 1.00 89.56 203 VAL A N 1
ATOM 1605 C CA . VAL A 1 203 ? -0.649 8.458 12.486 1.00 89.56 203 VAL A CA 1
ATOM 1606 C C . VAL A 1 203 ? -2.093 8.439 11.995 1.00 89.56 203 VAL A C 1
ATOM 1608 O O . VAL A 1 203 ? -2.975 8.034 12.747 1.00 89.56 203 VAL A O 1
ATOM 1611 N N . VAL A 1 204 ? -2.307 8.804 10.728 1.00 93.50 204 VAL A N 1
ATOM 1612 C CA . VAL A 1 204 ? -3.631 8.824 10.088 1.00 93.50 204 VAL A CA 1
ATOM 1613 C C . VAL A 1 204 ? -4.243 7.426 10.082 1.00 93.50 204 VAL A C 1
ATOM 1615 O O . VAL A 1 204 ? -5.376 7.246 10.525 1.00 93.50 204 VAL A O 1
ATOM 1618 N N . ALA A 1 205 ? -3.465 6.419 9.676 1.00 93.25 205 ALA A N 1
ATOM 1619 C CA . ALA A 1 205 ? -3.909 5.031 9.692 1.00 93.25 205 ALA A CA 1
ATOM 1620 C C . ALA A 1 205 ? -4.350 4.579 11.092 1.00 93.25 205 ALA A C 1
ATOM 1622 O O . ALA A 1 205 ? -5.420 3.998 11.244 1.00 93.25 205 ALA A O 1
ATOM 1623 N N . ARG A 1 206 ? -3.568 4.891 12.136 1.00 91.12 206 ARG A N 1
ATOM 1624 C CA . ARG A 1 206 ? -3.943 4.566 13.521 1.00 91.12 206 ARG A CA 1
ATOM 1625 C C . ARG A 1 206 ? -5.234 5.251 13.944 1.00 91.12 206 ARG A C 1
ATOM 1627 O O . ARG A 1 206 ? -6.085 4.585 14.512 1.00 91.12 206 ARG A O 1
ATOM 1634 N N . GLN A 1 207 ? -5.402 6.534 13.633 1.00 92.50 207 GLN A N 1
ATOM 1635 C CA . GLN A 1 207 ? -6.621 7.269 13.978 1.00 92.50 207 GLN A CA 1
ATOM 1636 C C . GLN A 1 207 ? -7.863 6.665 13.309 1.00 92.50 207 GLN A C 1
ATOM 1638 O O . GLN A 1 207 ? -8.888 6.506 13.965 1.00 92.50 207 GLN A O 1
ATOM 1643 N N . LEU A 1 208 ? -7.769 6.269 12.037 1.00 96.12 208 LEU A N 1
ATOM 1644 C CA . LEU A 1 208 ? -8.859 5.589 11.330 1.00 96.12 208 LEU A CA 1
ATOM 1645 C C . LEU A 1 208 ? -9.182 4.218 11.938 1.00 96.12 208 LEU A C 1
ATOM 1647 O O . LEU A 1 208 ? -10.350 3.921 12.184 1.00 96.12 208 LEU A O 1
ATOM 1651 N N . LEU A 1 209 ? -8.166 3.403 12.236 1.00 94.38 209 LEU A N 1
ATOM 1652 C CA . LEU A 1 209 ? -8.361 2.094 12.873 1.00 94.38 209 LEU A CA 1
ATOM 1653 C C . LEU A 1 209 ? -8.925 2.220 14.298 1.00 94.38 209 LEU A C 1
ATOM 1655 O O . LEU A 1 209 ? -9.775 1.428 14.695 1.00 94.38 209 LEU A O 1
ATOM 1659 N N . GLU A 1 210 ? -8.509 3.236 15.055 1.00 91.50 210 GLU A N 1
ATOM 1660 C CA . GLU A 1 210 ? -9.066 3.553 16.374 1.00 91.50 210 GLU A CA 1
ATOM 1661 C C . GLU A 1 210 ? -10.540 3.967 16.277 1.00 91.50 210 GLU A C 1
ATOM 1663 O O . GLU A 1 210 ? -11.360 3.493 17.063 1.00 91.50 210 GLU A O 1
ATOM 1668 N N . MET A 1 211 ? -10.904 4.811 15.303 1.00 93.69 211 MET A N 1
ATOM 1669 C CA . MET A 1 211 ? -12.308 5.145 15.041 1.00 93.69 211 MET A CA 1
ATOM 1670 C C . MET A 1 211 ? -13.106 3.892 14.690 1.00 93.69 211 MET A C 1
ATOM 1672 O O . MET A 1 211 ? -14.157 3.663 15.279 1.00 93.69 211 MET A O 1
ATOM 1676 N N . ARG A 1 212 ? -12.592 3.038 13.802 1.00 94.62 212 ARG A N 1
ATOM 1677 C CA . ARG A 1 212 ? -13.244 1.779 13.426 1.00 94.62 212 ARG A CA 1
ATOM 1678 C C . ARG A 1 212 ? -13.465 0.850 14.620 1.00 94.62 212 ARG A C 1
ATOM 1680 O O . ARG A 1 212 ? -14.555 0.304 14.776 1.00 94.62 212 ARG A O 1
ATOM 1687 N N . ALA A 1 213 ? -12.459 0.690 15.479 1.00 90.25 213 ALA A N 1
ATOM 1688 C CA . ALA A 1 213 ? -12.564 -0.124 16.687 1.00 90.25 213 ALA A CA 1
ATOM 1689 C C . ALA A 1 213 ? -13.658 0.394 17.634 1.00 90.25 213 ALA A C 1
ATOM 1691 O O . ALA A 1 213 ? -14.410 -0.405 18.185 1.00 90.25 213 ALA A O 1
ATOM 1692 N N . LYS A 1 214 ? -13.797 1.720 17.766 1.00 88.69 214 LYS A N 1
ATOM 1693 C CA . LYS A 1 214 ? -14.886 2.342 18.533 1.00 88.69 214 LYS A CA 1
ATOM 1694 C C . LYS A 1 214 ? -16.260 2.099 17.906 1.00 88.69 214 LYS A C 1
ATOM 1696 O O . LYS A 1 214 ? -17.199 1.820 18.635 1.00 88.69 214 LYS A O 1
ATOM 1701 N N . VAL A 1 215 ? -16.396 2.146 16.573 1.00 91.56 215 VAL A N 1
ATOM 1702 C CA . VAL A 1 215 ? -17.680 1.807 15.918 1.00 91.56 215 VAL A CA 1
ATOM 1703 C C . VAL A 1 215 ? -18.049 0.355 16.220 1.00 91.56 215 VAL A C 1
ATOM 1705 O O . VAL A 1 215 ? -19.163 0.072 16.641 1.00 91.56 215 VAL A O 1
ATOM 1708 N N . ARG A 1 216 ? -17.105 -0.576 16.056 1.00 90.88 216 ARG A N 1
ATOM 1709 C CA . ARG A 1 216 ? -17.334 -1.999 16.351 1.00 90.88 216 ARG A CA 1
ATOM 1710 C C . ARG A 1 216 ? -17.723 -2.236 17.803 1.00 90.88 216 ARG A C 1
ATOM 1712 O O . ARG A 1 216 ? -18.610 -3.041 18.062 1.00 90.88 216 ARG A O 1
ATOM 1719 N N . LYS A 1 217 ? -17.074 -1.535 18.734 1.00 85.94 217 LYS A N 1
ATOM 1720 C CA . LYS A 1 217 ? -17.391 -1.628 20.157 1.00 85.94 217 LYS A CA 1
ATOM 1721 C C . LYS A 1 217 ? -18.797 -1.110 20.461 1.00 85.94 217 LYS A C 1
ATOM 1723 O O . LYS A 1 217 ? -19.553 -1.825 21.098 1.00 85.94 217 LYS A O 1
ATOM 1728 N N . ALA A 1 218 ? -19.167 0.051 19.925 1.00 85.62 218 ALA A N 1
ATOM 1729 C CA . ALA A 1 218 ? -20.516 0.598 20.030 1.00 85.62 218 ALA A CA 1
ATOM 1730 C C . ALA A 1 218 ? -21.596 -0.408 19.593 1.00 85.62 218 ALA A C 1
ATOM 1732 O O . ALA A 1 218 ? -22.545 -0.653 20.328 1.00 85.62 218 ALA A O 1
ATOM 1733 N N . PHE A 1 219 ? -21.431 -1.033 18.425 1.00 87.12 219 PHE A N 1
ATOM 1734 C CA . PHE A 1 219 ? -22.374 -2.051 17.954 1.00 87.12 219 PHE A CA 1
ATOM 1735 C C . PHE A 1 219 ? -22.364 -3.289 18.847 1.00 87.12 219 PHE A C 1
ATOM 1737 O O . PHE A 1 219 ? -23.426 -3.783 19.202 1.00 87.12 219 PHE A O 1
ATOM 1744 N N . LYS A 1 220 ? -21.186 -3.779 19.242 1.00 83.88 220 LYS A N 1
ATOM 1745 C CA . LYS A 1 220 ? -21.090 -4.930 20.141 1.00 83.88 220 LYS A CA 1
ATOM 1746 C C . LYS A 1 220 ? -21.842 -4.678 21.452 1.00 83.88 220 LYS A C 1
ATOM 1748 O O . LYS A 1 220 ? -22.693 -5.478 21.806 1.00 83.88 220 LYS A O 1
ATOM 1753 N N . ASP A 1 221 ? -21.578 -3.555 22.117 1.00 80.00 221 ASP A N 1
ATOM 1754 C CA . ASP A 1 221 ? -22.211 -3.211 23.392 1.00 80.00 221 ASP A CA 1
ATOM 1755 C C . ASP A 1 221 ? -23.749 -3.127 23.238 1.00 80.00 221 ASP A C 1
ATOM 1757 O O . ASP A 1 221 ? -24.478 -3.631 24.090 1.00 80.00 221 ASP A O 1
ATOM 1761 N N . HIS A 1 222 ? -24.259 -2.583 22.123 1.00 78.81 222 HIS A N 1
ATOM 1762 C CA . HIS A 1 222 ? -25.701 -2.554 21.839 1.00 78.81 222 HIS A CA 1
ATOM 1763 C C . HIS A 1 222 ? -26.319 -3.952 21.734 1.00 78.81 222 HIS A C 1
ATOM 1765 O O . HIS A 1 222 ? -27.371 -4.239 22.312 1.00 78.81 222 HIS A O 1
ATOM 1771 N N . TYR A 1 223 ? -25.669 -4.807 20.948 1.00 78.75 223 TYR A N 1
ATOM 1772 C CA . TYR A 1 223 ? -26.141 -6.149 20.657 1.00 78.75 223 TYR A CA 1
ATOM 1773 C C . TYR A 1 223 ? -26.079 -7.024 21.912 1.00 78.75 223 TYR A C 1
ATOM 1775 O O . TYR A 1 223 ? -27.090 -7.625 22.259 1.00 78.75 223 TYR A O 1
ATOM 1783 N N . ASP A 1 224 ? -24.989 -6.973 22.679 1.00 74.06 224 ASP A N 1
ATOM 1784 C CA . ASP A 1 224 ? -24.831 -7.705 23.945 1.00 74.06 224 ASP A CA 1
ATOM 1785 C C . ASP A 1 224 ? -25.924 -7.335 24.970 1.00 74.06 224 ASP A C 1
ATOM 1787 O O . ASP A 1 224 ? -26.344 -8.169 25.774 1.00 74.06 224 ASP A O 1
ATOM 1791 N N . HIS A 1 225 ? -26.424 -6.094 24.934 1.00 67.50 225 HIS A N 1
ATOM 1792 C CA . HIS A 1 225 ? -27.492 -5.622 25.817 1.00 67.50 225 HIS A CA 1
ATOM 1793 C C . HIS A 1 225 ? -28.918 -5.978 25.359 1.00 67.50 225 HIS A C 1
ATOM 1795 O O . HIS A 1 225 ? -29.826 -5.944 26.194 1.00 67.50 225 HIS A O 1
ATOM 1801 N N . LYS A 1 226 ? -29.154 -6.299 24.077 1.00 62.75 226 LYS A N 1
ATOM 1802 C CA . LYS A 1 226 ? -30.519 -6.456 23.524 1.00 62.75 226 LYS A CA 1
ATOM 1803 C C . LYS A 1 226 ? -30.786 -7.750 22.746 1.00 62.75 226 LYS A C 1
ATOM 1805 O O . LYS A 1 226 ? -31.949 -8.126 22.614 1.00 62.75 226 LYS A O 1
ATOM 1810 N N . VAL A 1 227 ? -29.766 -8.428 22.225 1.00 56.16 227 VAL A N 1
ATOM 1811 C CA . VAL A 1 227 ? -29.893 -9.553 21.285 1.00 56.16 227 VAL A CA 1
ATOM 1812 C C . VAL A 1 227 ? -28.835 -10.600 21.659 1.00 56.16 227 VAL A C 1
ATOM 1814 O O . VAL A 1 227 ? -27.651 -10.318 21.550 1.00 56.16 227 VAL A O 1
ATOM 1817 N N . GLY A 1 228 ? -29.240 -11.782 22.140 1.00 55.41 228 GLY A N 1
ATOM 1818 C CA . GLY A 1 228 ? -28.347 -12.805 22.729 1.00 55.41 228 GLY A CA 1
ATOM 1819 C C . GLY A 1 228 ? -27.116 -13.240 21.897 1.00 55.41 228 GLY A C 1
ATOM 1820 O O . GLY A 1 228 ? -26.919 -12.789 20.773 1.00 55.41 228 GLY A O 1
ATOM 1821 N N . GLU A 1 229 ? -26.295 -14.144 22.457 1.00 54.09 229 GLU A N 1
ATOM 1822 C CA . GLU A 1 229 ? -24.918 -14.502 22.019 1.00 54.09 229 GLU A CA 1
ATOM 1823 C C . GLU A 1 229 ? -24.704 -14.764 20.506 1.00 54.09 229 GLU A C 1
ATOM 1825 O O . GLU A 1 229 ? -23.604 -14.530 20.002 1.00 54.09 229 GLU A O 1
ATOM 1830 N N . ASP A 1 230 ? -25.731 -15.163 19.747 1.00 56.28 230 ASP A N 1
ATOM 1831 C CA . ASP A 1 230 ? -25.655 -15.399 18.292 1.00 56.28 230 ASP A CA 1
ATOM 1832 C C . ASP A 1 230 ? -25.528 -14.115 17.435 1.00 56.28 230 ASP A C 1
ATOM 1834 O O . ASP A 1 230 ? -25.408 -14.177 16.209 1.00 56.28 230 ASP A O 1
ATOM 1838 N N . SER A 1 231 ? -25.533 -12.928 18.049 1.00 64.38 231 SER A N 1
ATOM 1839 C CA . SER A 1 231 ? -25.660 -11.643 17.349 1.00 64.38 231 SER A CA 1
ATOM 1840 C C . SER A 1 231 ? -24.342 -10.896 17.061 1.00 64.38 231 SER A C 1
ATOM 1842 O O . SER A 1 231 ? -24.320 -9.920 16.302 1.00 64.38 231 SER A O 1
ATOM 1844 N N . HIS A 1 232 ? -23.205 -11.372 17.582 1.00 70.56 232 HIS A N 1
ATOM 1845 C CA . HIS A 1 232 ? -21.917 -10.669 17.469 1.00 70.56 232 HIS A CA 1
ATOM 1846 C C . HIS A 1 232 ? -21.391 -10.531 16.027 1.00 70.56 232 HIS A C 1
ATOM 1848 O O . HIS A 1 232 ? -20.759 -9.525 15.690 1.00 70.56 232 HIS A O 1
ATOM 1854 N N . TYR A 1 233 ? -21.638 -11.518 15.157 1.00 76.88 233 TYR A N 1
ATOM 1855 C CA . TYR A 1 233 ? -21.217 -11.442 13.751 1.00 76.88 233 TYR A CA 1
ATOM 1856 C C . TYR A 1 233 ? -21.976 -10.342 12.996 1.00 76.88 233 TYR A C 1
ATOM 1858 O O . TYR A 1 233 ? -21.386 -9.578 12.222 1.00 76.88 233 TYR A O 1
ATOM 1866 N N . GLN A 1 234 ? -23.281 -10.233 13.259 1.00 81.38 234 GLN A N 1
ATOM 1867 C CA . GLN A 1 234 ? -24.132 -9.208 12.667 1.00 81.38 234 GLN A CA 1
ATOM 1868 C C . GLN A 1 234 ? -23.722 -7.815 13.156 1.00 81.38 234 GLN A C 1
ATOM 1870 O O . GLN A 1 234 ? -23.509 -6.924 12.332 1.00 81.38 234 GLN A O 1
ATOM 1875 N N . ALA A 1 235 ? -23.475 -7.663 14.461 1.00 85.12 235 ALA A N 1
ATOM 1876 C CA . ALA A 1 235 ? -22.977 -6.425 15.054 1.00 85.12 235 ALA A CA 1
ATOM 1877 C C . ALA A 1 235 ? -21.688 -5.932 14.372 1.00 85.12 235 ALA A C 1
ATOM 1879 O O . ALA A 1 235 ? -21.576 -4.767 13.987 1.00 85.12 235 ALA A O 1
ATOM 1880 N N . GLN A 1 236 ? -20.717 -6.828 14.166 1.00 86.69 236 GLN A N 1
ATOM 1881 C CA . GLN A 1 236 ? -19.460 -6.480 13.504 1.00 86.69 236 GLN A CA 1
ATOM 1882 C C . GLN A 1 236 ? -19.661 -6.095 12.031 1.00 86.69 236 GLN A C 1
ATOM 1884 O O . GLN A 1 236 ? -19.045 -5.136 11.560 1.00 86.69 236 GLN A O 1
ATOM 1889 N N . THR A 1 237 ? -20.514 -6.825 11.312 1.00 89.56 237 THR A N 1
ATOM 1890 C CA . THR A 1 237 ? -20.807 -6.575 9.893 1.00 89.56 237 THR A CA 1
ATOM 1891 C C . THR A 1 237 ? -21.468 -5.214 9.693 1.00 89.56 237 THR A C 1
ATOM 1893 O O . THR A 1 237 ? -21.048 -4.441 8.831 1.00 89.56 237 THR A O 1
ATOM 1896 N N . GLU A 1 238 ? -22.458 -4.879 10.518 1.00 91.19 238 GLU A N 1
ATOM 1897 C CA . GLU A 1 238 ? -23.146 -3.589 10.460 1.00 91.19 238 GLU A CA 1
ATOM 1898 C C . GLU A 1 238 ? -22.226 -2.429 10.866 1.00 91.19 238 GLU A C 1
ATOM 1900 O O . GLU A 1 238 ? -22.204 -1.397 10.188 1.00 91.19 238 GLU A O 1
ATOM 1905 N N . ALA A 1 239 ? -21.398 -2.620 11.900 1.00 92.50 239 ALA A N 1
ATOM 1906 C CA . ALA A 1 239 ? -20.387 -1.647 12.303 1.00 92.50 239 ALA A CA 1
ATOM 1907 C C . ALA A 1 239 ? -19.382 -1.357 11.182 1.00 92.50 239 ALA A C 1
ATOM 1909 O O . ALA A 1 239 ? -19.079 -0.198 10.888 1.00 92.50 239 ALA A O 1
ATOM 1910 N N . ASP A 1 240 ? -18.870 -2.410 10.541 1.00 94.00 240 ASP A N 1
ATOM 1911 C CA . ASP A 1 240 ? -17.943 -2.290 9.420 1.00 94.00 240 ASP A CA 1
ATOM 1912 C C . ASP A 1 240 ? -18.609 -1.619 8.219 1.00 94.00 240 ASP A C 1
ATOM 1914 O O . ASP A 1 240 ? -17.997 -0.763 7.582 1.00 94.00 240 ASP A O 1
ATOM 1918 N N . ALA A 1 241 ? -19.870 -1.944 7.927 1.00 95.81 241 ALA A N 1
ATOM 1919 C CA . ALA A 1 241 ? -20.627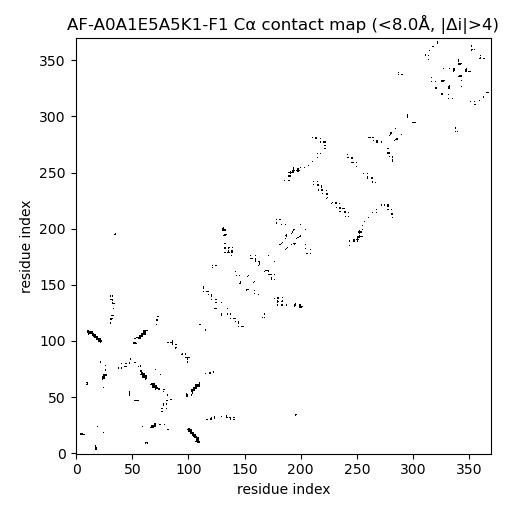 -1.291 6.868 1.00 95.81 241 ALA A CA 1
ATOM 1920 C C . ALA A 1 241 ? -20.794 0.214 7.134 1.00 95.81 241 ALA A C 1
ATOM 1922 O O . ALA A 1 241 ? -20.564 1.016 6.228 1.00 95.81 241 ALA A O 1
ATOM 1923 N N . LEU A 1 242 ? -21.144 0.611 8.362 1.00 96.31 242 LEU A N 1
ATOM 1924 C CA . LEU A 1 242 ? -21.266 2.019 8.747 1.00 96.31 242 LEU A CA 1
ATOM 1925 C C . LEU A 1 242 ?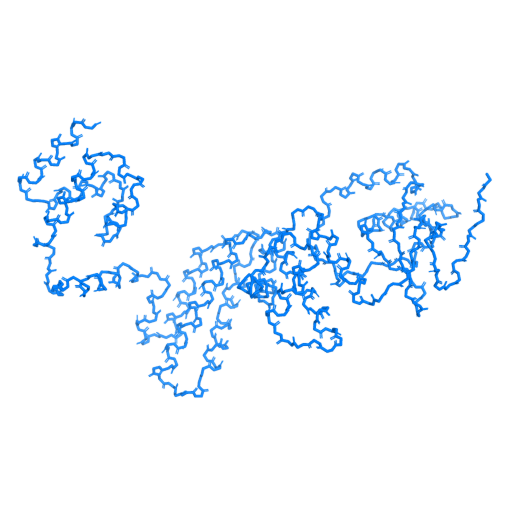 -19.926 2.746 8.625 1.00 96.31 242 LEU A C 1
ATOM 1927 O O . LEU A 1 242 ? -19.850 3.773 7.948 1.00 96.31 242 LEU A O 1
ATOM 1931 N N . PHE A 1 243 ? -18.862 2.200 9.223 1.00 97.38 243 PHE A N 1
ATOM 1932 C CA . PHE A 1 243 ? -17.532 2.802 9.150 1.00 97.38 243 PHE A CA 1
ATOM 1933 C C . PHE A 1 243 ? -17.066 2.958 7.700 1.00 97.38 243 PHE A C 1
ATOM 1935 O O . PHE A 1 243 ? -16.626 4.038 7.316 1.00 97.38 243 PHE A O 1
ATOM 1942 N N . ASN A 1 244 ? -17.208 1.911 6.883 1.00 97.38 244 ASN A N 1
ATOM 1943 C CA . ASN A 1 244 ? -16.767 1.917 5.491 1.00 97.38 244 ASN A CA 1
ATOM 1944 C C . ASN A 1 244 ? -17.506 2.966 4.653 1.00 97.38 244 ASN A C 1
ATOM 1946 O O . ASN A 1 244 ? -16.865 3.644 3.852 1.00 97.38 244 ASN A O 1
ATOM 1950 N N . ARG A 1 245 ? -18.825 3.128 4.845 1.00 97.56 245 ARG A N 1
ATOM 1951 C CA . ARG A 1 245 ? -19.602 4.171 4.154 1.00 97.56 245 ARG A CA 1
ATOM 1952 C C . ARG A 1 245 ? -19.114 5.568 4.523 1.00 97.56 245 ARG A C 1
ATOM 1954 O O . ARG A 1 245 ? -18.879 6.377 3.632 1.00 97.56 245 ARG A O 1
ATOM 1961 N N . VAL A 1 246 ? -18.935 5.848 5.816 1.00 97.12 246 VAL A N 1
ATOM 1962 C CA . VAL A 1 246 ? -18.464 7.168 6.266 1.00 97.12 246 VAL A CA 1
ATOM 1963 C C . VAL A 1 246 ? -17.027 7.415 5.808 1.00 97.12 246 VAL A C 1
ATOM 1965 O O . VAL A 1 246 ? -16.731 8.492 5.309 1.00 97.12 246 VAL A O 1
ATOM 1968 N N . ALA A 1 247 ? -16.139 6.425 5.898 1.00 96.44 247 ALA A N 1
ATOM 1969 C CA . ALA A 1 247 ? -14.769 6.531 5.399 1.00 96.44 247 ALA A CA 1
ATOM 1970 C C . ALA A 1 247 ? -14.734 6.905 3.906 1.00 96.44 247 ALA A C 1
ATOM 1972 O O . ALA A 1 247 ? -14.044 7.848 3.531 1.00 96.44 247 ALA A O 1
ATOM 1973 N N . GLN A 1 248 ? -15.544 6.238 3.076 1.00 97.00 248 GLN A N 1
ATOM 1974 C CA . GLN A 1 248 ? -15.647 6.520 1.639 1.00 97.00 248 GLN A CA 1
ATOM 1975 C C . GLN A 1 248 ? -16.151 7.936 1.327 1.00 97.00 248 GLN A C 1
ATOM 1977 O O . GLN A 1 248 ? -15.688 8.546 0.368 1.00 97.00 248 GLN A O 1
ATOM 1982 N N . GLN A 1 249 ? -17.070 8.485 2.128 1.00 97.06 249 GLN A N 1
ATOM 1983 C CA . GLN A 1 249 ? -17.571 9.857 1.943 1.00 97.06 249 GLN A CA 1
ATOM 1984 C C . GLN A 1 249 ? -16.483 10.926 2.119 1.00 97.06 249 GLN A C 1
ATOM 1986 O O . GLN A 1 249 ? -16.616 12.022 1.579 1.00 97.06 249 GLN A O 1
ATOM 1991 N N . TYR A 1 250 ? -15.425 10.615 2.870 1.00 96.44 250 TYR A N 1
ATOM 1992 C CA . TYR A 1 250 ? -14.316 11.522 3.166 1.00 96.44 250 TYR A CA 1
ATOM 1993 C C . TYR A 1 250 ? -12.988 11.043 2.561 1.00 96.44 250 TYR A C 1
ATOM 1995 O O . TYR A 1 250 ? -11.925 11.412 3.066 1.00 96.44 250 TYR A O 1
ATOM 2003 N N . ASP A 1 251 ? -13.029 10.213 1.512 1.00 97.19 251 ASP A N 1
ATOM 2004 C CA . ASP A 1 251 ? -11.826 9.835 0.769 1.00 97.19 251 ASP A CA 1
ATOM 2005 C C . ASP A 1 251 ? -11.310 11.018 -0.062 1.00 97.19 251 ASP A C 1
ATOM 2007 O O . ASP A 1 251 ? -11.849 11.370 -1.114 1.00 97.19 251 ASP A O 1
ATOM 2011 N N . ASP A 1 252 ? -10.256 11.642 0.447 1.00 95.25 252 ASP A N 1
ATOM 2012 C CA . ASP A 1 252 ? -9.589 12.811 -0.111 1.00 95.25 252 ASP A CA 1
ATOM 2013 C C . ASP A 1 252 ? -8.077 12.655 0.110 1.00 95.25 252 ASP A C 1
ATOM 2015 O O . ASP A 1 252 ? -7.646 11.933 1.009 1.00 95.25 252 ASP A O 1
ATOM 2019 N N . VAL A 1 253 ? -7.258 13.359 -0.672 1.00 93.19 253 VAL A N 1
ATOM 2020 C CA . VAL A 1 253 ? -5.804 13.437 -0.452 1.00 93.19 253 VAL A CA 1
ATOM 2021 C C . VAL A 1 253 ? -5.450 13.955 0.947 1.00 93.19 253 VAL A C 1
ATOM 2023 O O . VAL A 1 253 ? -4.392 13.628 1.483 1.00 93.19 253 VAL A O 1
ATOM 2026 N N . THR A 1 254 ? -6.334 14.739 1.570 1.00 91.75 254 THR A N 1
ATOM 2027 C CA . THR A 1 254 ? -6.151 15.279 2.920 1.00 91.75 254 THR A CA 1
ATOM 2028 C C . THR A 1 254 ? -7.033 14.591 3.960 1.00 91.75 254 THR A C 1
ATOM 2030 O O . THR A 1 254 ? -8.236 14.405 3.793 1.00 91.75 254 THR A O 1
ATOM 2033 N N . PHE A 1 255 ? -6.444 14.241 5.106 1.00 94.31 255 PHE A N 1
ATOM 2034 C CA . PHE A 1 255 ? -7.175 13.545 6.163 1.00 94.31 255 PHE A CA 1
ATOM 2035 C C . PHE A 1 255 ? -8.101 14.474 6.965 1.00 94.31 255 PHE A C 1
ATOM 2037 O O . PHE A 1 255 ? -7.652 15.343 7.716 1.00 94.31 255 PHE A O 1
ATOM 2044 N N . GLN A 1 256 ? -9.409 14.220 6.899 1.00 91.00 256 GLN A N 1
ATOM 2045 C CA . GLN A 1 256 ? -10.441 15.045 7.534 1.00 91.00 256 GLN A CA 1
ATOM 2046 C C . GLN A 1 256 ? -10.907 14.512 8.903 1.00 91.00 256 GLN A C 1
ATOM 2048 O O . GLN A 1 256 ? -12.104 14.339 9.142 1.00 91.00 256 GLN A O 1
ATOM 2053 N N . HIS A 1 257 ? -9.973 14.287 9.838 1.00 89.88 257 HIS A N 1
ATOM 2054 C CA . HIS A 1 257 ? -10.228 13.648 11.145 1.00 89.88 257 HIS A CA 1
ATOM 2055 C C . HIS A 1 257 ? -11.522 14.100 11.849 1.00 89.88 257 HIS A C 1
ATOM 2057 O O . HIS A 1 257 ? -12.345 13.277 12.245 1.00 89.88 257 HIS A O 1
ATOM 2063 N N . LYS A 1 258 ? -11.703 15.417 12.040 1.00 88.94 258 LYS A N 1
ATOM 2064 C CA . LYS A 1 258 ? -12.839 15.971 12.801 1.00 88.94 258 LYS A CA 1
ATOM 2065 C C . LYS A 1 258 ? -14.181 15.745 12.101 1.00 88.94 258 LYS A C 1
ATOM 2067 O O . LYS A 1 258 ? -15.175 15.523 12.789 1.00 88.94 258 LYS A O 1
ATOM 2072 N N . HIS A 1 259 ? -14.211 15.805 10.771 1.00 91.94 259 HIS A N 1
ATOM 2073 C CA . HIS A 1 259 ? -15.431 15.592 9.995 1.00 91.94 259 HIS A CA 1
ATOM 2074 C C . HIS A 1 259 ? -15.850 14.125 10.057 1.00 91.94 259 HIS A C 1
ATOM 2076 O O . HIS A 1 259 ? -16.970 13.845 10.466 1.00 91.94 259 HIS A O 1
ATOM 2082 N N . ILE A 1 260 ? -14.915 13.200 9.810 1.00 93.69 260 ILE A N 1
ATOM 2083 C CA . ILE A 1 260 ? -15.160 11.754 9.917 1.00 93.69 260 ILE A CA 1
ATOM 2084 C C . ILE A 1 260 ? -15.667 11.401 11.319 1.00 93.69 260 ILE A C 1
ATOM 2086 O O . ILE A 1 260 ? -16.705 10.761 11.467 1.00 93.69 260 ILE A O 1
ATOM 2090 N N . GLN A 1 261 ? -14.980 11.876 12.364 1.00 89.69 261 GLN A N 1
ATOM 2091 C CA . GLN A 1 261 ? -15.376 11.613 13.747 1.00 89.69 261 GLN A CA 1
ATOM 2092 C C . GLN A 1 261 ? -16.784 12.141 14.063 1.00 89.69 261 GLN A C 1
ATOM 2094 O O . GLN A 1 261 ? -17.557 11.467 14.746 1.00 89.69 261 GLN A O 1
ATOM 2099 N N . ARG A 1 262 ? -17.125 13.345 13.584 1.00 88.19 262 ARG A N 1
ATOM 2100 C CA . ARG A 1 262 ? -18.450 13.943 13.783 1.00 88.19 262 ARG A CA 1
ATOM 2101 C C . ARG A 1 262 ? -19.538 13.129 13.086 1.00 88.19 262 ARG A C 1
ATOM 2103 O O . ARG A 1 262 ? -20.560 12.861 13.711 1.00 88.19 262 ARG A O 1
ATOM 2110 N N . THR A 1 263 ? -19.311 12.731 11.841 1.00 93.56 263 THR A N 1
ATOM 2111 C CA . THR A 1 263 ? -20.286 11.979 11.044 1.00 93.56 263 THR A CA 1
ATOM 2112 C C . THR A 1 263 ? -20.497 10.580 11.605 1.00 93.56 263 THR A C 1
ATOM 2114 O O . THR A 1 263 ? -21.637 10.193 11.826 1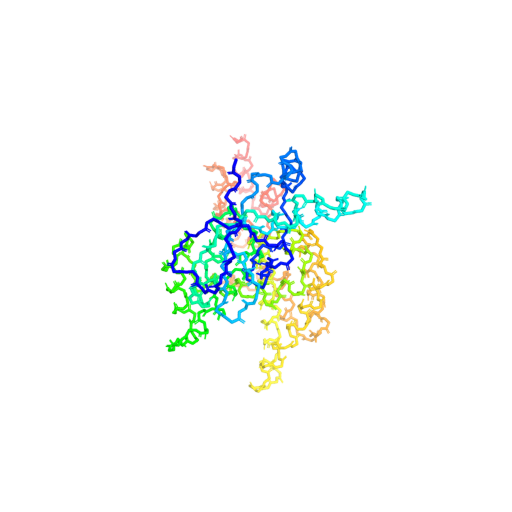.00 93.56 263 THR A O 1
ATOM 2117 N N . LEU A 1 264 ? -19.426 9.865 11.977 1.00 92.56 264 LEU A N 1
ATOM 2118 C CA . LEU A 1 264 ? -19.538 8.573 12.669 1.00 92.56 264 LEU A CA 1
ATOM 2119 C C . LEU A 1 264 ? -20.388 8.683 13.937 1.00 92.56 264 LEU A C 1
ATOM 2121 O O . LEU A 1 264 ? -21.254 7.851 14.184 1.00 92.56 264 LEU A O 1
ATOM 2125 N N . ARG A 1 265 ? -20.177 9.739 14.729 1.00 87.94 265 ARG A N 1
ATOM 2126 C CA . ARG A 1 265 ? -20.962 9.973 15.943 1.00 87.94 265 ARG A CA 1
ATOM 2127 C C . ARG A 1 265 ? -22.446 10.201 15.645 1.00 87.94 265 ARG A C 1
ATOM 2129 O O . ARG A 1 265 ? -23.283 9.713 16.396 1.00 87.94 265 ARG A O 1
ATOM 2136 N N . GLN A 1 266 ? -22.764 10.960 14.598 1.00 89.12 266 GLN A N 1
ATOM 2137 C CA . GLN A 1 266 ? -24.146 11.221 14.189 1.00 89.12 266 GLN A CA 1
ATOM 2138 C C . GLN A 1 266 ? -24.829 9.944 13.689 1.00 89.12 266 GLN A C 1
ATOM 2140 O O . GLN A 1 266 ? -25.919 9.628 14.148 1.00 89.12 266 GLN A O 1
ATOM 2145 N N . GLU A 1 267 ? -24.164 9.179 12.826 1.00 91.31 267 GLU A N 1
ATOM 2146 C CA . GLU A 1 267 ? -24.680 7.920 12.275 1.00 91.31 267 GLU A CA 1
ATOM 2147 C C . GLU A 1 267 ? -24.915 6.865 13.365 1.00 91.31 267 GLU A C 1
ATOM 2149 O O . GLU A 1 267 ? -25.957 6.218 13.386 1.00 91.31 267 GLU A O 1
ATOM 2154 N N . ILE A 1 268 ? -23.998 6.735 14.330 1.00 88.44 268 ILE A N 1
ATOM 2155 C CA . ILE A 1 268 ? -24.190 5.842 15.485 1.00 88.44 268 ILE A CA 1
ATOM 2156 C C . ILE A 1 268 ? -25.380 6.297 16.335 1.00 88.44 268 ILE A C 1
ATOM 2158 O O . ILE A 1 268 ? -26.143 5.464 16.818 1.00 88.44 268 ILE A O 1
ATOM 2162 N N . ALA A 1 269 ? -25.561 7.608 16.518 1.00 85.12 269 ALA A N 1
ATOM 2163 C CA . ALA A 1 269 ? -26.692 8.120 17.283 1.00 85.12 269 ALA A CA 1
ATOM 2164 C C . ALA A 1 269 ? -28.041 7.860 16.602 1.00 85.12 269 ALA A C 1
ATOM 2166 O O . ALA A 1 269 ? -29.026 7.595 17.282 1.00 85.12 269 ALA A O 1
ATOM 2167 N N . LEU A 1 270 ? -28.070 7.894 15.268 1.00 86.88 270 LEU A N 1
ATOM 2168 C CA . LEU A 1 270 ? -29.246 7.531 14.480 1.00 86.88 270 LEU A CA 1
ATOM 2169 C C . LEU A 1 270 ? -29.509 6.021 14.483 1.00 86.88 270 LEU A C 1
ATOM 2171 O O . LEU A 1 270 ? -30.668 5.618 14.483 1.00 86.88 270 LEU A O 1
ATOM 2175 N N . ALA A 1 271 ? -28.459 5.195 14.498 1.00 85.06 271 ALA A N 1
ATOM 2176 C CA . ALA A 1 271 ? -28.589 3.741 14.565 1.00 85.06 271 ALA A CA 1
ATOM 2177 C C . ALA A 1 271 ? -29.147 3.268 15.918 1.00 85.06 271 ALA A C 1
ATOM 2179 O O . ALA A 1 271 ? -29.936 2.327 15.959 1.00 85.06 271 ALA A O 1
ATOM 2180 N N . PHE A 1 272 ? -28.772 3.940 17.013 1.00 83.19 272 PHE A N 1
ATOM 2181 C CA . PHE A 1 272 ? -29.149 3.557 18.377 1.00 83.19 272 PHE A CA 1
ATOM 2182 C C . PHE A 1 272 ? -29.743 4.737 19.169 1.00 83.19 272 PHE A C 1
ATOM 2184 O O . PHE A 1 272 ? -29.126 5.204 20.128 1.00 83.19 272 PHE A O 1
ATOM 2191 N N . PRO A 1 273 ? -30.939 5.233 18.805 1.00 75.38 273 PRO A N 1
ATOM 2192 C CA . PRO A 1 273 ? -31.529 6.423 19.425 1.00 75.38 273 PRO A CA 1
ATOM 2193 C C . PRO A 1 273 ? -31.849 6.243 20.919 1.00 75.38 273 PRO A C 1
ATOM 2195 O O . PRO A 1 273 ? -31.806 7.211 21.675 1.00 75.38 273 PRO A O 1
ATOM 2198 N N . ASP A 1 274 ? -32.119 5.009 21.355 1.00 70.56 274 ASP A N 1
ATOM 2199 C CA . ASP A 1 274 ? -32.457 4.694 22.749 1.00 70.56 274 ASP A CA 1
ATOM 2200 C C . ASP A 1 274 ? -31.226 4.394 23.626 1.00 70.56 274 ASP A C 1
ATOM 2202 O O . ASP A 1 274 ? -31.360 4.193 24.834 1.00 70.56 274 ASP A O 1
ATOM 2206 N N . ASP A 1 275 ? -30.024 4.328 23.041 1.00 64.44 275 ASP A N 1
ATOM 2207 C CA . ASP A 1 275 ? -28.814 3.840 23.709 1.00 64.44 275 ASP A CA 1
ATOM 2208 C C . ASP A 1 275 ? -27.816 4.969 23.996 1.00 64.44 275 ASP A C 1
ATOM 2210 O O . ASP A 1 275 ? -26.749 5.124 23.390 1.00 64.44 275 ASP A O 1
ATOM 2214 N N . THR A 1 276 ? -28.197 5.800 24.968 1.00 56.94 276 THR A N 1
ATOM 2215 C CA . THR A 1 276 ? -27.444 7.006 25.344 1.00 56.94 276 THR A CA 1
ATOM 2216 C C . THR A 1 276 ? -26.026 6.726 25.863 1.00 56.94 276 THR A C 1
ATOM 2218 O O . THR A 1 276 ? -25.173 7.619 25.835 1.00 56.94 276 THR A O 1
ATOM 2221 N N . GLY A 1 277 ? -25.740 5.488 26.290 1.00 55.31 277 GLY A N 1
ATOM 2222 C CA . GLY A 1 277 ? -24.415 5.042 26.726 1.00 55.31 277 GLY A CA 1
ATOM 2223 C C . GLY A 1 277 ? -23.404 4.957 25.581 1.00 55.31 277 GLY A C 1
ATOM 2224 O O . GLY A 1 277 ? -22.240 5.324 25.761 1.00 55.31 277 GLY A O 1
ATOM 2225 N N . ILE A 1 278 ? -23.858 4.572 24.386 1.00 54.06 278 ILE A N 1
ATOM 2226 C CA . ILE A 1 278 ? -23.028 4.347 23.195 1.00 54.06 278 ILE A CA 1
ATOM 2227 C C . ILE A 1 278 ? -22.558 5.664 22.556 1.00 54.06 278 ILE A C 1
ATOM 2229 O O . ILE A 1 278 ? -21.452 5.756 22.015 1.00 54.06 278 ILE A O 1
ATOM 2233 N N . HIS A 1 279 ? -23.331 6.746 22.697 1.00 50.25 279 HIS A N 1
ATOM 2234 C CA . HIS A 1 279 ? -22.960 8.080 22.198 1.00 50.25 279 HIS A CA 1
ATOM 2235 C C . HIS A 1 279 ? -21.670 8.648 22.830 1.00 50.25 279 HIS A C 1
ATOM 2237 O O . HIS A 1 279 ? -21.103 9.632 22.336 1.00 50.25 279 HIS A O 1
ATOM 2243 N N . ASN A 1 280 ? -21.194 8.039 23.921 1.00 51.53 280 ASN A N 1
ATOM 2244 C CA . ASN A 1 280 ? -20.077 8.520 24.725 1.00 51.53 280 ASN A CA 1
ATOM 2245 C C . ASN A 1 280 ? -18.692 8.141 24.178 1.00 51.53 280 ASN A C 1
ATOM 2247 O O . ASN A 1 280 ? -17.720 8.834 24.490 1.00 51.53 280 ASN A O 1
ATOM 2251 N N . GLU A 1 281 ? -18.579 7.117 23.325 1.00 51.84 281 GLU A N 1
ATOM 2252 C CA . GLU A 1 281 ? -17.280 6.611 22.840 1.00 51.84 281 GLU A CA 1
ATOM 2253 C C . GLU A 1 281 ? -16.589 7.534 21.815 1.00 51.84 281 GLU A C 1
ATOM 2255 O O . GLU A 1 281 ? -15.356 7.551 21.690 1.00 51.84 281 GLU A O 1
ATOM 2260 N N . PHE A 1 282 ? -17.372 8.367 21.118 1.00 47.03 282 PHE A N 1
ATOM 2261 C CA . PHE A 1 282 ? -16.899 9.275 20.063 1.00 47.03 282 PHE A CA 1
ATOM 2262 C C . PHE A 1 282 ? -16.700 10.738 20.500 1.00 47.03 282 PHE A C 1
ATOM 2264 O O . PHE A 1 282 ? -16.374 11.580 19.660 1.00 47.03 282 PHE A O 1
ATOM 2271 N N . GLY A 1 283 ? -16.777 11.043 21.805 1.00 40.41 283 GLY A N 1
ATOM 2272 C CA . GLY A 1 283 ? -16.149 12.254 22.359 1.00 40.41 283 GLY A CA 1
ATOM 2273 C C . GLY A 1 283 ? -17.049 13.333 22.972 1.00 40.41 283 GLY A C 1
ATOM 2274 O O . GLY A 1 283 ? -16.723 14.505 22.834 1.00 40.41 283 GLY A O 1
ATOM 2275 N N . ALA A 1 284 ? -18.134 12.997 23.677 1.00 38.12 284 ALA A N 1
ATOM 2276 C CA . ALA A 1 284 ? -18.792 13.979 24.566 1.00 38.12 284 ALA A CA 1
ATOM 2277 C C . ALA A 1 284 ? -18.626 13.703 26.063 1.00 38.12 284 ALA A C 1
ATOM 2279 O O . ALA A 1 284 ? -18.558 14.651 26.838 1.00 38.12 284 ALA A O 1
ATOM 2280 N N . ALA A 1 285 ? -18.493 12.444 26.481 1.00 40.25 285 ALA A N 1
ATOM 2281 C CA . ALA A 1 285 ? -18.385 12.107 27.898 1.00 40.25 285 ALA A CA 1
ATOM 2282 C C . ALA A 1 285 ? -16.977 11.697 28.337 1.00 40.25 285 ALA A C 1
ATOM 2284 O O . ALA A 1 285 ? -16.833 11.179 29.434 1.00 40.25 285 ALA A O 1
ATOM 2285 N N . GLU A 1 286 ? -15.909 11.933 27.569 1.00 36.31 286 GLU A N 1
ATOM 2286 C CA . GLU A 1 286 ? -14.567 11.651 28.103 1.00 36.31 286 GLU A CA 1
ATOM 2287 C C . GLU A 1 286 ? -14.264 12.515 29.339 1.00 36.31 286 GLU A C 1
ATOM 2289 O O . GLU A 1 286 ? -13.615 12.054 30.269 1.00 36.31 286 GLU A O 1
ATOM 2294 N N . THR A 1 287 ? -14.814 13.727 29.422 1.00 35.66 287 THR A N 1
ATOM 2295 C CA . THR A 1 287 ? -14.785 14.573 30.626 1.00 35.66 287 THR A CA 1
ATOM 2296 C C . THR A 1 287 ? -15.754 14.088 31.707 1.00 35.66 287 THR A C 1
ATOM 2298 O O . THR A 1 287 ? -15.382 14.057 32.876 1.00 35.66 287 THR A O 1
ATOM 2301 N N . GLY A 1 288 ? -16.970 13.667 31.342 1.00 36.12 288 GLY A N 1
ATOM 2302 C CA . GLY A 1 288 ? -17.996 13.188 32.280 1.00 36.12 288 GLY A CA 1
ATOM 2303 C C . GLY A 1 288 ? -17.663 11.835 32.919 1.00 36.12 288 GLY A C 1
ATOM 2304 O O . GLY A 1 288 ? -17.667 11.708 34.136 1.00 36.12 288 GLY A O 1
ATOM 2305 N N . LEU A 1 289 ? -17.271 10.840 32.123 1.00 36.62 289 LEU A N 1
ATOM 2306 C CA . LEU A 1 289 ? -16.880 9.508 32.591 1.00 36.62 289 LEU A CA 1
ATOM 2307 C C . LEU A 1 289 ? -15.539 9.530 33.344 1.00 36.62 289 LEU A C 1
ATOM 2309 O O . LEU A 1 289 ? -15.369 8.779 34.303 1.00 36.62 289 LEU A O 1
ATOM 2313 N N . ARG A 1 290 ? -14.585 10.401 32.956 1.00 37.59 290 ARG A N 1
ATOM 2314 C CA . ARG A 1 290 ? -13.372 10.648 33.763 1.00 37.59 290 ARG A CA 1
ATOM 2315 C C . ARG A 1 290 ? -13.721 11.316 35.091 1.00 37.59 290 ARG A C 1
ATOM 2317 O O . ARG A 1 290 ? -13.163 10.905 36.102 1.00 37.59 290 ARG A O 1
ATOM 2324 N N . ARG A 1 291 ? -14.653 12.281 35.108 1.00 38.91 291 ARG A N 1
ATOM 2325 C CA . ARG A 1 291 ? -15.185 12.881 36.346 1.00 38.91 291 ARG A CA 1
ATOM 2326 C C . ARG A 1 291 ? -15.814 11.824 37.253 1.00 38.91 291 ARG A C 1
ATOM 2328 O O . ARG A 1 291 ? -15.464 11.772 38.424 1.00 38.91 291 ARG A O 1
ATOM 2335 N N . VAL A 1 292 ? -16.662 10.949 36.717 1.00 41.09 292 VAL A N 1
ATOM 2336 C CA . VAL A 1 292 ? -17.331 9.882 37.483 1.00 41.09 292 VAL A CA 1
ATOM 2337 C C . VAL A 1 292 ? -16.327 8.853 38.018 1.00 41.09 292 VAL A C 1
ATOM 2339 O O . VAL A 1 292 ? -16.317 8.582 39.215 1.00 41.09 292 VAL A O 1
ATOM 2342 N N . LYS A 1 293 ? -15.404 8.343 37.187 1.00 39.69 293 LYS A N 1
ATOM 2343 C CA . LYS A 1 293 ? -14.362 7.395 37.637 1.00 39.69 293 LYS A CA 1
ATOM 2344 C C . LYS A 1 293 ? -13.409 7.999 38.673 1.00 39.69 293 LYS A C 1
ATOM 2346 O O . LYS A 1 293 ? -12.977 7.301 39.584 1.00 39.69 293 LYS A O 1
ATOM 2351 N N . PHE A 1 294 ? -13.077 9.283 38.545 1.00 38.03 294 PHE A N 1
ATOM 2352 C CA . PHE A 1 294 ? -12.265 10.007 39.524 1.00 38.03 294 PHE A CA 1
ATOM 2353 C C . PHE A 1 294 ? -13.007 10.172 40.855 1.00 38.03 294 PHE A C 1
ATOM 2355 O O . PHE A 1 294 ? -12.435 9.880 41.903 1.00 38.03 294 PHE A O 1
ATOM 2362 N N . ARG A 1 295 ? -14.288 10.567 40.815 1.00 45.06 295 ARG A N 1
ATOM 2363 C CA . ARG A 1 295 ? -15.140 10.673 42.008 1.00 45.06 295 ARG A CA 1
ATOM 2364 C C . ARG A 1 295 ? -15.271 9.332 42.726 1.00 45.06 295 ARG A C 1
ATOM 2366 O O . ARG A 1 295 ? -15.056 9.279 43.927 1.00 45.06 295 ARG A O 1
ATOM 2373 N N . GLN A 1 296 ? -15.479 8.238 41.996 1.00 42.84 296 GLN A N 1
ATOM 2374 C CA . GLN A 1 296 ? -15.525 6.891 42.574 1.00 42.84 296 GLN A CA 1
ATOM 2375 C C . GLN A 1 296 ? -14.184 6.446 43.181 1.00 42.84 296 GLN A C 1
ATOM 2377 O O . GLN A 1 296 ? -14.165 5.904 44.281 1.00 42.84 296 GLN A O 1
ATOM 2382 N N . HIS A 1 297 ? -13.054 6.695 42.506 1.00 40.28 297 HIS A N 1
ATOM 2383 C CA . HIS A 1 297 ? -11.727 6.303 43.004 1.00 40.28 297 HIS A CA 1
ATOM 2384 C C . HIS A 1 297 ? -11.342 7.015 44.312 1.00 40.28 297 HIS A C 1
ATOM 2386 O O . HIS A 1 297 ? -10.634 6.438 45.134 1.00 40.28 297 HIS A O 1
ATOM 2392 N N . TYR A 1 298 ? -11.826 8.244 44.509 1.00 40.72 298 TYR A N 1
ATOM 2393 C CA . TYR A 1 298 ? -11.570 9.057 45.701 1.00 40.72 298 TYR A CA 1
ATOM 2394 C C . TYR A 1 298 ? -12.772 9.176 46.652 1.00 40.72 298 TYR A C 1
ATOM 2396 O O . TYR A 1 298 ? -12.685 9.924 47.618 1.00 40.72 298 TYR A O 1
ATOM 2404 N N . GLN A 1 299 ? -13.857 8.427 46.413 1.00 41.44 299 GLN A N 1
ATOM 2405 C CA . GLN A 1 299 ? -15.072 8.407 47.247 1.00 41.44 299 GLN A CA 1
ATOM 2406 C C . GLN A 1 299 ? -15.725 9.792 47.426 1.00 41.44 299 GLN A C 1
ATOM 2408 O O . GLN A 1 299 ? -16.197 10.143 48.503 1.00 41.44 299 GLN A O 1
ATOM 2413 N N . LEU A 1 300 ? -15.740 10.585 46.355 1.00 44.50 300 LEU A N 1
ATOM 2414 C CA . LEU A 1 300 ? -16.366 11.905 46.320 1.00 44.50 300 LEU A CA 1
ATOM 2415 C C . LEU A 1 300 ? -17.870 11.770 46.056 1.00 44.50 300 LEU A C 1
ATOM 2417 O O . LEU A 1 300 ? -18.267 11.057 45.132 1.00 44.50 300 LEU A O 1
ATOM 2421 N N . ASP A 1 301 ? -18.685 12.483 46.833 1.00 42.75 301 ASP A N 1
ATOM 2422 C CA . ASP A 1 301 ? -20.148 12.453 46.732 1.00 42.75 301 ASP A CA 1
ATOM 2423 C C . ASP A 1 301 ? -20.654 12.988 45.374 1.00 42.75 301 ASP A C 1
ATOM 2425 O O . ASP A 1 301 ? -20.165 13.996 44.849 1.00 42.75 301 ASP A O 1
ATOM 2429 N N . GLU A 1 302 ? -21.648 12.311 44.790 1.00 42.62 302 GLU A N 1
ATOM 2430 C CA . GLU A 1 302 ? -22.246 12.684 43.504 1.00 42.62 302 GLU A CA 1
ATOM 2431 C C . GLU A 1 302 ? -23.008 14.013 43.599 1.00 42.62 302 GLU A C 1
ATOM 2433 O O . GLU A 1 302 ? -22.968 14.791 42.641 1.00 42.62 302 GLU A O 1
ATOM 2438 N N . SER A 1 303 ? -23.597 14.314 44.766 1.00 42.47 303 SER A N 1
ATOM 2439 C CA . SER A 1 303 ? -24.328 15.559 45.045 1.00 42.47 303 SER A CA 1
ATOM 2440 C C . SER A 1 303 ? -23.475 16.740 45.512 1.00 42.47 303 SER A C 1
ATOM 2442 O O . SER A 1 303 ? -24.006 17.837 45.683 1.00 42.47 303 SER A O 1
ATOM 2444 N N . SER A 1 304 ? -22.160 16.570 45.693 1.00 41.50 304 SER A N 1
ATOM 2445 C CA . SER A 1 304 ? -21.295 17.702 46.027 1.00 41.50 304 SER A CA 1
ATOM 2446 C C . SER A 1 304 ? -21.107 18.591 44.799 1.00 41.50 304 SER A C 1
ATOM 2448 O O . SER A 1 304 ? -20.376 18.250 43.857 1.00 41.50 304 SER A O 1
ATOM 2450 N N . ASP A 1 305 ? -21.718 19.772 44.843 1.00 42.66 305 ASP A N 1
ATOM 2451 C CA . ASP A 1 305 ? -21.205 20.916 44.102 1.00 42.66 305 ASP A CA 1
ATOM 2452 C C . ASP A 1 305 ? -19.803 21.260 44.624 1.00 42.66 305 ASP A C 1
ATOM 2454 O O . ASP A 1 305 ? -19.491 21.069 45.804 1.00 42.66 305 ASP A O 1
ATOM 2458 N N . PHE A 1 306 ? -18.944 21.694 43.700 1.00 48.12 306 PHE A N 1
ATOM 2459 C CA . PHE A 1 306 ? -17.564 22.132 43.934 1.00 48.12 306 PHE A CA 1
ATOM 2460 C C . PHE A 1 306 ? -17.458 22.960 45.232 1.00 48.12 306 PHE A C 1
ATOM 2462 O O . PHE A 1 306 ? -18.070 24.025 45.328 1.00 48.12 306 PHE A O 1
ATOM 2469 N N . GLY A 1 307 ? -16.711 22.494 46.241 1.00 40.66 307 GLY A N 1
ATOM 2470 C CA . GLY A 1 307 ? -16.731 23.142 47.558 1.00 40.66 307 GLY A CA 1
ATOM 2471 C C . GLY A 1 307 ? -15.666 22.722 48.569 1.00 40.66 307 GLY A C 1
ATOM 2472 O O . GLY A 1 307 ? -14.967 23.592 49.087 1.00 40.66 307 GLY A O 1
ATOM 2473 N N . GLN A 1 308 ? -15.510 21.429 48.883 1.00 41.19 308 GLN A N 1
ATOM 2474 C CA . GLN A 1 308 ? -14.620 21.013 49.988 1.00 41.19 308 GLN A CA 1
ATOM 2475 C C . GLN A 1 308 ? -13.274 20.420 49.537 1.00 41.19 308 GLN A C 1
ATOM 2477 O O . GLN A 1 308 ? -12.236 20.803 50.081 1.00 41.19 308 GLN A O 1
ATOM 2482 N N . ASP A 1 309 ? -13.239 19.583 48.497 1.00 46.66 309 ASP A N 1
ATOM 2483 C CA . ASP A 1 309 ? -11.980 19.003 47.985 1.00 46.66 309 ASP A CA 1
ATOM 2484 C C . ASP A 1 309 ? -11.227 19.902 46.989 1.00 46.66 309 ASP A C 1
ATOM 2486 O O . ASP A 1 309 ? -10.051 19.673 46.674 1.00 46.66 309 ASP A O 1
ATOM 2490 N N . ASP A 1 310 ? -11.868 20.977 46.534 1.00 50.75 310 ASP A N 1
ATOM 2491 C CA . ASP A 1 310 ? -11.301 21.926 45.577 1.00 50.75 310 ASP A CA 1
ATOM 2492 C C . ASP A 1 310 ? -10.215 22.805 46.187 1.00 50.75 310 ASP A C 1
ATOM 2494 O O . ASP A 1 310 ? -9.233 23.115 45.518 1.00 50.75 310 ASP A O 1
ATOM 2498 N N . GLN A 1 311 ? -10.315 23.144 47.475 1.00 49.78 311 GLN A N 1
ATOM 2499 C CA . GLN A 1 311 ? -9.298 23.958 48.143 1.00 49.78 311 GLN A CA 1
ATOM 2500 C C . GLN A 1 311 ? -7.961 23.218 48.246 1.00 49.78 311 GLN A C 1
ATOM 2502 O O . GLN A 1 311 ? -6.910 23.794 47.969 1.00 49.78 311 GLN A O 1
ATOM 2507 N N . ARG A 1 312 ? -7.988 21.920 48.580 1.00 50.38 312 ARG A N 1
ATOM 2508 C CA . ARG A 1 312 ? -6.774 21.092 48.656 1.00 50.38 312 ARG A CA 1
ATOM 2509 C C . ARG A 1 312 ? -6.164 20.850 47.280 1.00 50.38 312 ARG A C 1
ATOM 2511 O O . ARG A 1 312 ? -4.951 20.970 47.123 1.00 50.38 312 ARG A O 1
ATOM 2518 N N . ASN A 1 313 ? -6.980 20.533 46.277 1.00 53.31 313 ASN A N 1
ATOM 2519 C CA . ASN A 1 313 ? -6.480 20.261 44.930 1.00 53.31 313 ASN A CA 1
ATOM 2520 C C . ASN A 1 313 ? -5.983 21.526 44.219 1.00 53.31 313 ASN A C 1
ATOM 2522 O O . ASN A 1 313 ? -4.924 21.481 43.587 1.00 53.31 313 ASN A O 1
ATOM 2526 N N . ALA A 1 314 ? -6.680 22.655 44.370 1.00 54.91 314 ALA A N 1
ATOM 2527 C CA . ALA A 1 314 ? -6.241 23.941 43.842 1.00 54.91 314 ALA A CA 1
ATOM 2528 C C . ALA A 1 314 ? -4.969 24.437 44.542 1.00 54.91 314 ALA A C 1
ATOM 2530 O O . ALA A 1 314 ? -4.064 24.902 43.856 1.00 54.91 314 ALA A O 1
ATOM 2531 N N . ALA A 1 315 ? -4.829 24.247 45.861 1.00 50.94 315 ALA A N 1
ATOM 2532 C CA . ALA A 1 315 ? -3.598 24.575 46.583 1.00 50.94 315 ALA A CA 1
ATOM 2533 C C . ALA A 1 315 ? -2.379 23.791 46.062 1.00 50.94 315 ALA A C 1
ATOM 2535 O O . ALA A 1 315 ? -1.327 24.382 45.860 1.00 50.94 315 ALA A O 1
ATOM 2536 N N . ILE A 1 316 ? -2.521 22.492 45.761 1.00 55.00 316 ILE A N 1
ATOM 2537 C CA . ILE A 1 316 ? -1.421 21.676 45.202 1.00 55.00 316 ILE A CA 1
ATOM 2538 C C . ILE A 1 316 ? -1.069 22.097 43.765 1.00 55.00 316 ILE A C 1
ATOM 2540 O O . ILE A 1 316 ? 0.086 21.999 43.348 1.00 55.00 316 ILE A O 1
ATOM 2544 N N . ILE A 1 317 ? -2.063 22.514 42.976 1.00 58.09 317 ILE A N 1
ATOM 2545 C CA . ILE A 1 317 ? -1.836 23.016 41.615 1.00 58.09 317 ILE A CA 1
ATOM 2546 C C . ILE A 1 317 ? -1.122 24.369 41.674 1.00 58.09 317 ILE A C 1
ATOM 2548 O O . ILE A 1 317 ? -0.147 24.553 40.955 1.00 58.09 317 ILE A O 1
ATOM 2552 N N . LEU A 1 318 ? -1.551 25.271 42.557 1.00 56.81 318 LEU A N 1
ATOM 2553 C CA . LEU A 1 318 ? -0.952 26.593 42.737 1.00 56.81 318 LEU A CA 1
ATOM 2554 C C . LEU A 1 318 ? 0.473 26.504 43.283 1.00 56.81 318 LEU A C 1
ATOM 2556 O O . LEU A 1 318 ? 1.357 27.104 42.694 1.00 56.81 318 LEU A O 1
ATOM 2560 N N . ASP A 1 319 ? 0.731 25.682 44.301 1.00 53.38 319 ASP A N 1
ATOM 2561 C CA . ASP A 1 319 ? 2.079 25.432 44.841 1.00 53.38 319 ASP A CA 1
ATOM 2562 C C . ASP A 1 319 ? 3.077 25.001 43.745 1.00 53.38 319 ASP A C 1
ATOM 2564 O O . ASP A 1 319 ? 4.207 25.479 43.673 1.00 53.38 319 ASP A O 1
ATOM 2568 N N . ARG A 1 320 ? 2.626 24.171 42.793 1.00 57.78 320 ARG A N 1
ATOM 2569 C CA . ARG A 1 320 ? 3.448 23.738 41.650 1.00 57.78 320 ARG A CA 1
ATOM 2570 C C . ARG A 1 320 ? 3.549 24.747 40.514 1.00 57.78 320 ARG A C 1
ATOM 2572 O O . ARG A 1 320 ? 4.557 24.745 39.816 1.00 57.78 320 ARG A O 1
ATOM 2579 N N . VAL A 1 321 ? 2.521 25.568 40.306 1.00 56.28 321 VAL A N 1
ATOM 2580 C CA . VAL A 1 321 ? 2.546 26.682 39.344 1.00 56.28 321 VAL A CA 1
ATOM 2581 C C . VAL A 1 321 ? 3.517 27.769 39.809 1.00 56.28 321 VAL A C 1
ATOM 2583 O O . VAL A 1 321 ? 4.238 28.323 38.988 1.00 56.28 321 VAL A O 1
ATOM 2586 N N . ILE A 1 322 ? 3.582 28.014 41.119 1.00 53.16 322 ILE A N 1
ATOM 2587 C CA . ILE A 1 322 ? 4.496 28.970 41.758 1.00 53.16 322 ILE A CA 1
ATOM 2588 C C . ILE A 1 322 ? 5.948 28.455 41.721 1.00 53.16 322 ILE A C 1
ATOM 2590 O O . ILE A 1 322 ? 6.884 29.236 41.599 1.00 53.16 322 ILE A O 1
ATOM 2594 N N . GLY A 1 323 ? 6.146 27.133 41.750 1.00 53.41 323 GLY A N 1
ATOM 2595 C CA . GLY A 1 323 ? 7.467 26.497 41.704 1.00 53.41 323 GLY A CA 1
ATOM 2596 C C . GLY A 1 323 ? 8.138 26.354 40.323 1.00 53.41 323 GLY A C 1
ATOM 2597 O O . GLY A 1 323 ? 9.259 25.846 40.282 1.00 53.41 323 GLY A O 1
ATOM 2598 N N . GLY A 1 324 ? 7.509 26.736 39.195 1.00 58.72 324 GLY A N 1
ATOM 2599 C CA . GLY A 1 324 ? 8.146 26.691 37.859 1.00 58.72 324 GLY A CA 1
ATOM 2600 C C . GLY A 1 324 ? 7.214 26.488 36.645 1.00 58.72 324 GLY A C 1
ATOM 2601 O O . GLY A 1 324 ? 5.998 26.601 36.757 1.00 58.72 324 GLY A O 1
ATOM 2602 N N . ASP A 1 325 ? 7.799 26.185 35.466 1.00 54.75 325 ASP A N 1
ATOM 2603 C CA . ASP A 1 325 ? 7.181 26.137 34.110 1.00 54.75 325 ASP A CA 1
ATOM 2604 C C . ASP A 1 325 ? 6.058 25.072 33.958 1.00 54.75 325 ASP A C 1
ATOM 2606 O O . ASP A 1 325 ? 6.181 24.052 33.269 1.00 54.75 325 ASP A O 1
ATOM 2610 N N . TYR A 1 326 ? 4.926 25.314 34.624 1.00 57.31 326 TYR A N 1
ATOM 2611 C CA . TYR A 1 326 ? 3.771 24.416 34.746 1.00 57.31 326 TYR A CA 1
ATOM 2612 C C . TYR A 1 326 ? 3.132 24.041 33.407 1.00 57.31 326 TYR A C 1
ATOM 2614 O O . TYR A 1 326 ? 2.468 23.007 33.300 1.00 57.31 326 TYR A O 1
ATOM 2622 N N . ARG A 1 327 ? 3.354 24.847 32.362 1.00 52.69 327 ARG A N 1
ATOM 2623 C CA . ARG A 1 327 ? 2.847 24.585 31.010 1.00 52.69 327 ARG A CA 1
ATOM 2624 C C . ARG A 1 327 ? 3.406 23.286 30.431 1.00 52.69 327 ARG A C 1
ATOM 2626 O O . ARG A 1 327 ? 2.749 22.669 29.595 1.00 52.69 327 ARG A O 1
ATOM 2633 N N . LYS A 1 328 ? 4.578 22.841 30.901 1.00 53.44 328 LYS A N 1
ATOM 2634 C CA . LYS A 1 328 ? 5.212 21.574 30.501 1.00 53.44 328 LYS A CA 1
ATOM 2635 C C . LYS A 1 328 ? 4.995 20.440 31.505 1.00 53.44 328 LYS A C 1
ATOM 2637 O O . LYS A 1 328 ? 5.297 19.287 31.184 1.00 53.44 328 LYS A O 1
ATOM 2642 N N . ASP A 1 329 ? 4.436 20.714 32.686 1.00 60.62 329 ASP A N 1
ATOM 2643 C CA . ASP A 1 329 ? 4.139 19.665 33.659 1.00 60.62 329 ASP A CA 1
ATOM 2644 C C . ASP A 1 329 ? 2.866 18.906 33.256 1.00 60.62 329 ASP A C 1
ATOM 2646 O O . ASP A 1 329 ? 1.722 19.321 33.466 1.00 60.62 329 ASP A O 1
ATOM 2650 N N . ARG A 1 330 ? 3.086 17.712 32.699 1.00 56.53 330 ARG A N 1
ATOM 2651 C CA . ARG A 1 330 ? 2.038 16.774 32.280 1.00 56.53 330 ARG A CA 1
ATOM 2652 C C . ARG A 1 330 ? 1.063 16.425 33.408 1.00 56.53 330 ARG A C 1
ATOM 2654 O O . ARG A 1 330 ? -0.083 16.086 33.115 1.00 56.53 330 ARG A O 1
ATOM 2661 N N . LYS A 1 331 ? 1.482 16.475 34.678 1.00 57.78 331 LYS A N 1
ATOM 2662 C CA . LYS A 1 331 ? 0.609 16.219 35.834 1.00 57.78 331 LYS A CA 1
ATOM 2663 C C . LYS A 1 331 ? -0.324 17.402 36.092 1.00 57.78 331 LYS A C 1
ATOM 2665 O O . LYS A 1 331 ? -1.494 17.167 36.387 1.00 57.78 331 LYS A O 1
ATOM 2670 N N . VAL A 1 332 ? 0.158 18.634 35.931 1.00 59.19 332 VAL A N 1
ATOM 2671 C CA . VAL A 1 332 ? -0.648 19.858 36.074 1.00 59.19 332 VAL A CA 1
ATOM 2672 C C . VAL A 1 332 ? -1.634 19.987 34.916 1.00 59.19 332 VAL A C 1
ATOM 2674 O O . VAL A 1 332 ? -2.830 20.091 35.162 1.00 59.19 332 VAL A O 1
ATOM 2677 N N . SER A 1 333 ? -1.177 19.826 33.669 1.00 58.34 333 SER A N 1
ATOM 2678 C CA . SER A 1 333 ? -2.049 19.791 32.480 1.00 58.34 333 SER A CA 1
ATOM 2679 C C . SER A 1 333 ? -3.162 18.748 32.591 1.00 58.34 333 SER A C 1
ATOM 2681 O O . SER A 1 333 ? -4.317 19.024 32.275 1.00 58.34 333 SER A O 1
ATOM 2683 N N . ARG A 1 334 ? -2.841 17.539 33.078 1.00 55.25 334 ARG A N 1
ATOM 2684 C CA . ARG A 1 334 ? -3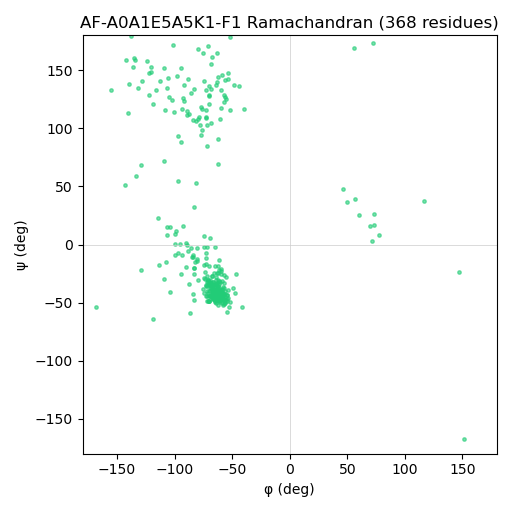.858 16.507 33.322 1.00 55.25 334 ARG A CA 1
ATOM 2685 C C . ARG A 1 334 ? -4.838 16.929 34.408 1.00 55.25 334 ARG A C 1
ATOM 2687 O O . ARG A 1 334 ? -6.024 16.704 34.231 1.00 55.25 334 ARG A O 1
ATOM 2694 N N . ARG A 1 335 ? -4.378 17.533 35.507 1.00 59.06 335 ARG A N 1
ATOM 2695 C CA . ARG A 1 335 ? -5.253 17.996 36.598 1.00 59.06 335 ARG A CA 1
ATOM 2696 C C . ARG A 1 335 ? -6.170 19.139 36.179 1.00 59.06 335 ARG A C 1
ATOM 2698 O O . ARG A 1 335 ? -7.365 19.034 36.416 1.00 59.06 335 ARG A O 1
ATOM 2705 N N . LEU A 1 336 ? -5.657 20.143 35.475 1.00 59.78 336 LEU A N 1
ATOM 2706 C CA . LEU A 1 336 ? -6.464 21.230 34.913 1.00 59.78 336 LEU A CA 1
ATOM 2707 C C . LEU A 1 336 ? -7.494 20.695 33.907 1.00 59.78 336 LEU A C 1
ATOM 2709 O O . LEU A 1 336 ? -8.685 20.974 34.034 1.00 59.78 336 LEU A O 1
ATOM 2713 N N . GLY A 1 337 ? -7.076 19.795 33.009 1.00 53.91 337 GLY A N 1
ATOM 2714 C CA . GLY A 1 337 ? -7.990 19.103 32.096 1.00 53.91 337 GLY A CA 1
ATOM 2715 C C . GLY A 1 337 ? -9.043 18.239 32.808 1.00 53.91 337 GLY A C 1
ATOM 2716 O O . GLY A 1 337 ? -10.179 18.162 32.348 1.00 53.91 337 GLY A O 1
ATOM 2717 N N . MET A 1 338 ? -8.712 17.625 33.952 1.00 53.78 338 MET A N 1
ATOM 2718 C CA . MET A 1 338 ? -9.668 16.891 34.801 1.00 53.78 338 MET A CA 1
ATOM 2719 C C . MET A 1 338 ? -10.671 17.827 35.495 1.00 53.78 338 MET A C 1
ATOM 2721 O O . MET A 1 338 ? -11.820 17.438 35.703 1.00 53.78 338 MET A O 1
ATOM 2725 N N . MET A 1 339 ? -10.268 19.065 35.797 1.00 53.78 339 MET A N 1
ATOM 2726 C CA . MET A 1 339 ? -11.137 20.109 36.355 1.00 53.78 339 MET A CA 1
ATOM 2727 C C . MET A 1 339 ? -11.997 20.804 35.284 1.00 53.78 339 MET A C 1
ATOM 2729 O O . MET A 1 339 ? -12.967 21.477 35.624 1.00 53.78 339 MET A O 1
ATOM 2733 N N . GLY A 1 340 ? -11.707 20.599 33.994 1.00 52.19 340 GLY A N 1
ATOM 2734 C CA . GLY A 1 340 ? -12.348 21.332 32.894 1.00 52.19 340 GLY A CA 1
ATOM 2735 C C . GLY A 1 340 ? -11.863 22.780 32.795 1.00 52.19 340 GLY A C 1
ATOM 2736 O O . GLY A 1 340 ? -12.603 23.650 32.345 1.00 52.19 340 GLY A O 1
ATOM 2737 N N . ILE A 1 341 ? -10.644 23.033 33.270 1.00 59.66 341 ILE A N 1
ATOM 2738 C CA . ILE A 1 341 ? -9.993 24.336 33.271 1.00 59.66 341 ILE A CA 1
ATOM 2739 C C . ILE A 1 341 ? -8.931 24.325 32.176 1.00 59.66 341 ILE A C 1
ATOM 2741 O O . ILE A 1 341 ? -8.083 23.429 32.133 1.00 59.66 341 ILE A O 1
ATOM 2745 N N . ASP A 1 342 ? -8.984 25.318 31.294 1.00 59.00 342 ASP A N 1
ATOM 2746 C CA . ASP A 1 342 ? -8.001 25.473 30.229 1.00 59.00 342 ASP A CA 1
ATOM 2747 C C . ASP A 1 342 ? -6.606 25.726 30.819 1.00 59.00 342 ASP A C 1
ATOM 2749 O O . ASP A 1 342 ? -6.442 26.434 31.814 1.00 59.00 342 ASP A O 1
ATOM 2753 N N . ASN A 1 343 ? -5.573 25.122 30.226 1.00 65.25 343 ASN A N 1
ATOM 2754 C CA . ASN A 1 343 ? -4.184 25.308 30.661 1.00 65.25 343 ASN A CA 1
ATOM 2755 C C . ASN A 1 343 ? -3.592 26.608 30.083 1.00 65.25 343 ASN A C 1
ATOM 2757 O O . ASN A 1 343 ? -2.556 26.600 29.415 1.00 65.25 343 ASN A O 1
ATOM 2761 N N . ASP A 1 344 ? -4.301 27.712 30.298 1.00 62.84 344 ASP A N 1
ATOM 2762 C CA . ASP A 1 344 ? -3.955 29.062 29.874 1.00 62.84 344 ASP A CA 1
ATOM 2763 C C . ASP A 1 344 ? -4.246 30.081 30.995 1.00 62.84 344 ASP A C 1
ATOM 2765 O O . ASP A 1 344 ? -4.692 29.736 32.093 1.00 62.84 344 ASP A O 1
ATOM 2769 N N . LEU A 1 345 ? -3.954 31.361 30.740 1.00 61.22 345 LEU A N 1
ATOM 2770 C CA . LEU A 1 345 ? -4.140 32.424 31.734 1.00 61.22 345 LEU A CA 1
ATOM 2771 C C . LEU A 1 345 ? -5.615 32.575 32.147 1.00 61.22 345 LEU A C 1
ATOM 2773 O O . LEU A 1 345 ? -5.909 32.826 33.314 1.00 61.22 345 LEU A O 1
ATOM 2777 N N . SER A 1 346 ? -6.540 32.377 31.209 1.00 61.38 346 SER A N 1
ATOM 2778 C CA . SER A 1 346 ? -7.982 32.473 31.444 1.00 61.38 346 SER A CA 1
ATOM 2779 C C . SER A 1 346 ? -8.473 31.370 32.382 1.00 61.38 346 SER A C 1
ATOM 2781 O O . SER A 1 346 ? -9.232 31.639 33.315 1.00 61.38 346 SER A O 1
ATOM 2783 N N . GLY A 1 347 ? -8.020 30.134 32.169 1.00 63.59 347 GLY A N 1
ATOM 2784 C CA . GLY A 1 347 ? -8.329 29.004 33.033 1.00 63.59 347 GLY A CA 1
ATOM 2785 C C . GLY A 1 347 ? -7.736 29.163 34.432 1.00 63.59 347 GLY A C 1
ATOM 2786 O O . GLY A 1 347 ? -8.431 28.932 35.423 1.00 63.59 347 GLY A O 1
ATOM 2787 N N . LEU A 1 348 ? -6.502 29.659 34.545 1.00 65.19 348 LEU A N 1
ATOM 2788 C CA . LEU A 1 348 ? -5.895 29.954 35.847 1.00 65.19 348 LEU A CA 1
ATOM 2789 C C . LEU A 1 348 ? -6.636 31.059 36.610 1.00 65.19 348 LEU A C 1
ATOM 2791 O O . LEU A 1 348 ? -6.872 30.913 37.806 1.00 65.19 348 LEU A O 1
ATOM 2795 N N . LEU A 1 349 ? -7.073 32.128 35.941 1.00 65.25 349 LEU A N 1
ATOM 2796 C CA . LEU A 1 349 ? -7.882 33.177 36.574 1.00 65.25 349 LEU A CA 1
ATOM 2797 C C . LEU A 1 349 ? -9.228 32.639 37.075 1.00 65.25 349 LEU A C 1
ATOM 2799 O O . LEU A 1 349 ? -9.663 32.998 38.171 1.00 65.25 349 LEU A O 1
ATOM 2803 N N . ARG A 1 350 ? -9.858 31.723 36.324 1.00 63.84 350 ARG A N 1
ATOM 2804 C CA . ARG A 1 350 ? -11.062 31.010 36.779 1.00 63.84 350 ARG A CA 1
ATOM 2805 C C . ARG A 1 350 ? -10.776 30.149 38.011 1.00 63.84 350 ARG A C 1
ATOM 2807 O O . ARG A 1 350 ? -11.524 30.246 38.981 1.00 63.84 350 ARG A O 1
ATOM 2814 N N . LEU A 1 351 ? -9.679 29.389 38.016 1.00 66.06 351 LEU A N 1
ATOM 2815 C CA . LEU A 1 351 ? -9.251 28.581 39.167 1.00 66.06 351 LEU A CA 1
ATOM 2816 C C . LEU A 1 351 ? -9.014 29.441 40.417 1.00 66.06 351 LEU A C 1
ATOM 2818 O O . LEU A 1 351 ? -9.417 29.080 41.520 1.00 66.06 351 LEU A O 1
ATOM 2822 N N . ILE A 1 352 ? -8.384 30.602 40.254 1.00 65.88 352 ILE A N 1
ATOM 2823 C CA . ILE A 1 352 ? -8.125 31.529 41.359 1.00 65.88 352 ILE A CA 1
ATOM 2824 C C . ILE A 1 352 ? -9.440 32.111 41.868 1.00 65.88 352 ILE A C 1
ATOM 2826 O O . ILE A 1 352 ? -9.667 32.161 43.074 1.00 65.88 352 ILE A O 1
ATOM 2830 N N . SER A 1 353 ? -10.354 32.480 40.970 1.00 63.59 353 SER A N 1
ATOM 2831 C CA . SER A 1 353 ? -11.664 33.017 41.346 1.00 63.59 353 SER A CA 1
ATOM 2832 C C . SER A 1 353 ? -12.529 32.040 42.153 1.00 63.59 353 SER A C 1
ATOM 2834 O O . SER A 1 353 ? -13.387 32.495 42.906 1.00 63.59 353 SER A O 1
ATOM 2836 N N . SER A 1 354 ? -12.277 30.727 42.073 1.00 60.25 354 SER A N 1
ATOM 2837 C CA . SER A 1 354 ? -12.967 29.715 42.886 1.00 60.25 354 SER A CA 1
ATOM 2838 C C . SER A 1 354 ? -12.372 29.503 44.286 1.00 60.25 354 SER A C 1
ATOM 2840 O O . SER A 1 354 ? -12.987 28.826 45.103 1.00 60.25 354 SER A O 1
ATOM 2842 N N . LEU A 1 355 ? -11.207 30.081 44.602 1.00 58.84 355 LEU A N 1
ATOM 2843 C CA . LEU A 1 355 ? -10.588 29.960 45.931 1.00 58.84 355 LEU A CA 1
ATOM 2844 C C . LEU A 1 355 ? -11.294 30.830 46.976 1.00 58.84 355 LEU A C 1
ATOM 2846 O O . LEU A 1 355 ? -12.022 31.767 46.638 1.00 58.84 355 LEU A O 1
ATOM 2850 N N . ASP A 1 356 ? -11.028 30.576 48.255 1.00 53.34 356 ASP A N 1
ATOM 2851 C CA . ASP A 1 356 ? -11.409 31.476 49.340 1.00 53.34 356 ASP A CA 1
ATOM 2852 C C . ASP A 1 356 ? -10.561 32.766 49.330 1.00 53.34 356 ASP A C 1
ATOM 2854 O O . ASP A 1 356 ? -9.583 32.906 48.590 1.00 53.34 356 ASP A O 1
ATOM 2858 N N . ARG A 1 357 ? -10.938 33.757 50.149 1.00 54.81 357 ARG A N 1
ATOM 2859 C CA . ARG A 1 357 ? -10.272 35.072 50.160 1.00 54.81 357 ARG A CA 1
ATOM 2860 C C . ARG A 1 357 ? -8.766 34.960 50.434 1.00 54.81 357 ARG A C 1
ATOM 2862 O O . ARG A 1 357 ? -7.994 35.691 49.823 1.00 54.81 357 ARG A O 1
ATOM 2869 N N . LYS A 1 358 ? -8.354 34.040 51.312 1.00 49.72 358 LYS A N 1
ATOM 2870 C CA . LYS A 1 358 ? -6.950 33.826 51.687 1.00 49.72 358 LYS A CA 1
ATOM 2871 C C . LYS A 1 358 ? -6.160 33.148 50.561 1.00 49.72 358 LYS A C 1
ATOM 2873 O O . LYS A 1 358 ? -5.066 33.604 50.237 1.00 49.72 358 LYS A O 1
ATOM 2878 N N . GLY A 1 359 ? -6.727 32.122 49.925 1.00 52.47 359 GLY A N 1
ATOM 2879 C CA . GLY A 1 359 ? -6.137 31.436 48.776 1.00 52.47 359 GLY A CA 1
ATOM 2880 C C . GLY A 1 359 ? -6.014 32.333 47.544 1.00 52.47 359 GLY A C 1
ATOM 2881 O O . GLY A 1 359 ? -4.982 32.308 46.876 1.00 52.47 359 GLY A O 1
ATOM 2882 N N . ARG A 1 360 ? -7.006 33.200 47.286 1.00 58.84 360 ARG A N 1
ATOM 2883 C CA . ARG A 1 360 ? -6.926 34.219 46.221 1.00 58.84 360 ARG A CA 1
ATOM 2884 C C . ARG A 1 360 ? -5.756 35.171 46.417 1.00 58.84 360 ARG A C 1
ATOM 2886 O O . ARG A 1 360 ? -5.034 35.434 45.463 1.00 58.84 360 ARG A O 1
ATOM 2893 N N . THR A 1 361 ? -5.564 35.685 47.631 1.00 56.06 361 THR A N 1
ATOM 2894 C CA . THR A 1 361 ? -4.479 36.631 47.923 1.00 56.06 361 THR A CA 1
ATOM 2895 C C . THR A 1 361 ? -3.104 35.999 47.718 1.00 56.06 361 THR A C 1
ATOM 2897 O O . THR A 1 361 ? -2.266 36.612 47.066 1.00 56.06 361 THR A O 1
ATOM 2900 N N . LEU A 1 362 ? -2.896 34.766 48.191 1.00 50.84 362 LEU A N 1
ATOM 2901 C CA . LEU A 1 362 ? -1.626 34.048 48.014 1.00 50.84 362 LEU A CA 1
ATOM 2902 C C . LEU A 1 362 ? -1.335 33.731 46.540 1.00 50.84 362 LEU A C 1
ATOM 2904 O O . LEU A 1 362 ? -0.218 33.932 46.074 1.00 50.84 362 LEU A O 1
ATOM 2908 N N . ALA A 1 363 ? -2.348 33.288 45.789 1.00 54.25 363 ALA A N 1
ATOM 2909 C CA . ALA A 1 363 ? -2.202 32.999 44.364 1.00 54.25 363 ALA A CA 1
ATOM 2910 C C . ALA A 1 363 ? -1.880 34.256 43.540 1.00 54.25 363 ALA A C 1
ATOM 2912 O O . ALA A 1 363 ? -1.033 34.213 42.653 1.00 54.25 363 ALA A O 1
ATOM 2913 N N . LEU A 1 364 ? -2.535 35.382 43.841 1.00 60.28 364 LEU A N 1
ATOM 2914 C CA . LEU A 1 364 ? -2.282 36.659 43.170 1.00 60.28 364 LEU A CA 1
ATOM 2915 C C . LEU A 1 364 ? -0.906 37.245 43.520 1.00 60.28 364 LEU A C 1
ATOM 2917 O O . LEU A 1 364 ? -0.259 37.799 42.637 1.00 60.28 364 LEU A O 1
ATOM 2921 N N . GLN A 1 365 ? -0.446 37.106 44.770 1.00 52.50 365 GLN A N 1
ATOM 2922 C CA . GLN A 1 365 ? 0.904 37.518 45.177 1.00 52.50 365 GLN A CA 1
ATOM 2923 C C . GLN A 1 365 ? 1.977 36.742 44.416 1.00 52.50 365 GLN A C 1
ATOM 2925 O O . GLN A 1 365 ? 2.879 37.345 43.852 1.00 52.50 365 GLN A O 1
ATOM 2930 N N . ALA A 1 366 ? 1.831 35.423 44.320 1.00 48.31 366 ALA A N 1
ATOM 2931 C CA . ALA A 1 366 ? 2.819 34.597 43.646 1.00 48.31 366 ALA A CA 1
ATOM 2932 C C . ALA A 1 366 ? 2.820 34.764 42.114 1.00 48.31 366 ALA A C 1
ATOM 2934 O O . ALA A 1 366 ? 3.853 34.601 41.478 1.00 48.31 366 ALA A O 1
ATOM 2935 N N . ILE A 1 367 ? 1.685 35.137 41.508 1.00 54.16 367 ILE A N 1
ATOM 2936 C CA . ILE A 1 367 ? 1.631 35.532 40.089 1.00 54.16 367 ILE A CA 1
ATOM 2937 C C . ILE A 1 367 ? 2.307 36.883 39.849 1.00 54.16 367 ILE A C 1
ATOM 2939 O O . ILE A 1 367 ? 2.858 37.083 38.777 1.00 54.16 367 ILE A O 1
ATOM 2943 N N . ALA A 1 368 ? 2.269 37.805 40.813 1.00 56.50 368 ALA A N 1
ATOM 2944 C CA . ALA A 1 368 ? 2.945 39.097 40.694 1.00 56.50 368 ALA A CA 1
ATOM 2945 C C . ALA A 1 368 ? 4.480 38.996 40.823 1.00 56.50 368 ALA A C 1
ATOM 2947 O O . ALA A 1 368 ? 5.177 39.942 40.463 1.00 56.50 368 ALA A O 1
ATOM 2948 N N . GLU A 1 369 ? 4.992 37.876 41.345 1.00 47.47 369 GLU A N 1
ATOM 2949 C CA . GLU A 1 369 ? 6.426 37.576 41.491 1.00 47.47 369 GLU A CA 1
ATOM 2950 C C . GLU A 1 369 ? 7.014 36.775 40.305 1.00 47.47 369 GLU A C 1
ATOM 2952 O O . GLU A 1 369 ? 8.235 36.625 40.225 1.00 47.47 369 GLU A O 1
ATOM 2957 N N . LEU A 1 370 ? 6.161 36.284 39.393 1.00 49.88 370 LEU A N 1
ATOM 2958 C CA . LEU A 1 370 ? 6.510 35.631 38.119 1.00 49.88 370 LEU A CA 1
ATOM 2959 C C . LEU A 1 370 ? 6.568 36.650 36.975 1.00 49.88 370 LEU A C 1
ATOM 2961 O O . LEU A 1 370 ? 7.438 36.468 36.090 1.00 49.88 370 LEU A O 1
#

=== Feature glossary ===
A reading guide for the features in this record.

Start from the sequence.

  · Sequence gives the chain of amino acids in standard one-letter code (A=alanine, C=cysteine, …, Y=tyrosine), read N→C. It is the only feature that is directly encoded by the gene; all structural features are derived from the folded form of this sequence.

Fold it, and you get atomic coordinates and the backbone conformation that goes with them.

  · The mmCIF table is the protein's shape written out atom by atom. For each backbone N, Cα, C, and carbonyl O, it records an (x, y, z) coordinate triple in Å plus the residue type, chain letter, and residue number.

  · Backbone dihedral angles. Every residue except chain termini has a φ (preceding-C → N → Cα → C) and a ψ (N → Cα → C → next-N). They are reported in degrees following the IUPAC sign convention. Secondary structure is essentially a statement about which (φ, ψ) basin each residue occupies.

  · DSSP 8-state secondary structure assigns each residue one of H (α-helix), G (3₁₀-helix), I (π-helix), E (extended β-strand), B (isolated β-bridge), T (hydrogen-bonded turn), S (bend), or '-' (coil). The assignment is computed from backbone hydrogen-bond geometry via the Kabsch–Sander algorithm.

  · P-SEA three-state annotation labels each residue as helix, strand, or coil based purely on the geometry of the Cα trace. It serves as a fallback when the full backbone (and thus DSSP) is unavailable.

Summarize the fold with a handful of shape descriptors and a per-residue structural alphabet.

  · Radius of gyration (Rg) is the root-mean-square distance of Cα atoms from their centroid — a single number for overall size and compactness. A globular domain of N residues has Rg ≈ 2.2·N^0.38 Å; an extended or disordered chain has a much larger Rg. The Cα contact count is the number of residue pairs whose Cα atoms are within 8 Å and are more than four positions apart in sequence — a standard proxy for tertiary packing density. The bounding box is the smallest axis-aligned box enclosing all Cα atoms.

  · Foldseek's 3Di representation compresses backbone geometry into a per-residue letter drawn from a learned twenty-state alphabet. It captures the tertiary interaction pattern around each residue — which residues are packed against it in space, regardless of where they are in sequence.

  · Accessible surface area quantifies burial. A residue with SASA near zero is packed into the hydrophobic core; one with SASA >100 Å² sits on the surface. Computed here via the Shrake–Rupley numerical algorithm with a 1.4 Å probe.

Ask how reliable the model is.

  · For AlphaFold models, the B-factor field carries pLDDT — the model's own estimate of local accuracy on a 0–100 scale. Regions with pLDDT<50 should be treated as essentially unmodeled; they often correspond to intrinsically disordered segments.

  · For experimental (PDB) structures, the B-factor (temperature factor) quantifies the positional spread of each atom in the crystal — a combination of thermal vibration and static disorder — in units of Å². High B-factors mark flexible loops or poorly resolved regions; low B-factors mark the rigid, well-ordered core.

  · PAE(i, j) answers: if I align the predicted and true structures on residue i, how far off (in Å) do I expect residue j to be? A block-diagonal PAE matrix with low values on the blocks and high values off-diagonal is the signature of a multi-domain protein with confidently predicted domains but uncertain inter-domain orientation.

Place it in context: what it resembles, what it is annotated as, and how it looks.

  · Structural nearest neighbors (via Foldseek easy-search vs the PDB). Reported per hit: target PDB id, E-value, and alignment TM-score. A TM-score above ~0.5 is the conventional threshold for 'same fold'.

  · Functional annotations link the protein to curated databases. InterPro entries identify conserved domains and families by matching the sequence against member-database signatures (Pfam, PROSITE, CDD, …). Gene Ontology (GO) terms describe molecular function, biological process, and cellular component in a controlled vocabulary. CATH places the structure in a hierarchical fold classification (Class/Architecture/Topology/Homologous-superfamily). The organism is the source species.

  · Plot images: a contact map (which residues are close in 3D, as an N×N binary image), a Ramachandran scatter (backbone torsion angles, revealing secondary-structure composition at a glance), and — for AlphaFold structures — a PAE heatmap (pairwise prediction confidence).

  · Structure images are PyMOL renders from six orthogonal camera directions. Cartoon representation draws helices as coils and strands as arrows; sticks shows the backbone as bonds; surface shows the solvent-excluded envelope. Rainbow coloring maps sequence position to hue (blue→red, N→C); chain coloring assigns a distinct color per polypeptide.